Protein AF-0000000078029339 (afdb_homodimer)

Organism: NCBI:txid1051616

Sequence (724 aa):
MGSHNLTKAVRLSDPVDTTTPYDVSGLVGKTILITGAALGIGAAFARQWASNGANIAVGDINDEAGQNLVAELRRDHPKGAHHYFHCDVGNWDSQVAFFKDTAAASPHGGIDIVVANAGISRPLDNSHFENPMACADDPDAPTRPSTTTIDINITAAMHTAHLAMFWLPRNGGANKLNAARNATWQTVDKSRDRCLLLLGSVAGLVPFVEQTQYTISKHAITGLFRCLRGSAWKHGIRVNMVCPYFISGSNMFPAAVEAVLLSGGAGGAQFPDVIDAATRLVADETIVGRALVIGPSVQDGEGPAALEGKAEKKAIWECYAEDYTDADMFVWRWVNIVNAVEKARGWYGVAVDVLSILFRRKMGSHNLTKAVRLSDPVDTTTPYDVSGLVGKTILITGAALGIGAAFARQWASNGANIAVGDINDEAGQNLVAELRRDHPKGAHHYFHCDVGNWDSQVAFFKDTAAASPHGGIDIVVANAGISRPLDNSHFENPMACADDPDAPTRPSTTTIDINITAAMHTAHLAMFWLPRNGGANKLNAARNATWQTVDKSRDRCLLLLGSVAGLVPFVEQTQYTISKHAITGLFRCLRGSAWKHGIRVNMVCPYFISGSNMFPAAVEAVLLSGGAGGAQFPDVIDAATRLVADETIVGRALVIGPSVQDGEGPAALEGKAEKKAIWECYAEDYTDADMFVWRWVNIVNAVEKARGWYGVAVDVLSILFRRK

Structure (mmCIF, N/CA/C/O backbone):
data_AF-0000000078029339-model_v1
#
loop_
_entity.id
_entity.type
_entity.pdbx_description
1 polymer "5'-hydroxyaverantin dehydrogenase"
#
loop_
_atom_site.group_PDB
_atom_site.id
_atom_site.type_symbol
_atom_site.label_atom_id
_atom_site.label_alt_id
_atom_site.label_comp_id
_atom_site.label_asym_id
_atom_site.label_entity_id
_atom_site.label_seq_id
_atom_site.pdbx_PDB_ins_code
_atom_site.Cartn_x
_atom_site.Cartn_y
_atom_site.Cartn_z
_atom_site.occupancy
_atom_site.B_iso_or_equiv
_atom_site.auth_seq_id
_atom_site.auth_comp_id
_atom_site.auth_asym_id
_atom_site.auth_atom_id
_atom_site.pdbx_PDB_model_num
ATOM 1 N N . MET A 1 1 ? -19.203 8.094 -23.297 1 32.62 1 MET A N 1
ATOM 2 C CA . MET A 1 1 ? -19.375 7.461 -21.984 1 32.62 1 MET A CA 1
ATOM 3 C C . MET A 1 1 ? -19.547 8.516 -20.891 1 32.62 1 MET A C 1
ATOM 5 O O . MET A 1 1 ? -18.75 9.461 -20.812 1 32.62 1 MET A O 1
ATOM 9 N N . GLY A 1 2 ? -20.609 8.961 -20.484 1 41.25 2 GLY A N 1
ATOM 10 C CA . GLY A 1 2 ? -20.969 10.078 -19.641 1 41.25 2 GLY A CA 1
ATOM 11 C C . GLY A 1 2 ? -20.094 10.211 -18.422 1 41.25 2 GLY A C 1
ATOM 12 O O . GLY A 1 2 ? -19.625 9.219 -17.859 1 41.25 2 GLY A O 1
ATOM 13 N N . SER A 1 3 ? -19.359 11.359 -18.141 1 57.44 3 SER A N 1
ATOM 14 C CA . SER A 1 3 ? -18.422 11.805 -17.125 1 57.44 3 SER A CA 1
ATOM 15 C C . SER A 1 3 ? -18.969 11.578 -15.719 1 57.44 3 SER A C 1
ATOM 17 O O . SER A 1 3 ? -20.062 12.047 -15.398 1 57.44 3 SER A O 1
ATOM 19 N N . HIS A 1 4 ? -18.828 10.391 -14.969 1 76.69 4 HIS A N 1
ATOM 20 C CA . HIS A 1 4 ? -19.234 10.148 -13.586 1 76.69 4 HIS A CA 1
ATOM 21 C C . HIS A 1 4 ? -18.469 11.055 -12.625 1 76.69 4 HIS A C 1
ATOM 23 O O . HIS A 1 4 ? -17.469 10.633 -12.047 1 76.69 4 HIS A O 1
ATOM 29 N N . ASN A 1 5 ? -19.078 12.344 -12.57 1 80.88 5 ASN A N 1
ATOM 30 C CA . ASN A 1 5 ? -18.438 13.312 -11.695 1 80.88 5 ASN A CA 1
ATOM 31 C C . ASN A 1 5 ? -18.969 13.219 -10.266 1 80.88 5 ASN A C 1
ATOM 33 O O . ASN A 1 5 ? -20.141 13.516 -10.016 1 80.88 5 ASN A O 1
ATOM 37 N N . LEU A 1 6 ? -18.125 12.773 -9.391 1 86.5 6 LEU A N 1
ATOM 38 C CA . LEU A 1 6 ? -18.484 12.539 -7.996 1 86.5 6 LEU A CA 1
ATOM 39 C C . LEU A 1 6 ? -17.875 13.602 -7.09 1 86.5 6 LEU A C 1
ATOM 41 O O . LEU A 1 6 ? -17.953 13.5 -5.863 1 86.5 6 LEU A O 1
ATOM 45 N N . THR A 1 7 ? -17.344 14.68 -7.633 1 85.56 7 THR A N 1
ATOM 46 C CA . THR A 1 7 ? -16.609 15.672 -6.852 1 85.56 7 THR A CA 1
ATOM 47 C C . THR A 1 7 ? -17.5 16.266 -5.762 1 85.56 7 THR A C 1
ATOM 49 O O . THR A 1 7 ? -17.078 16.391 -4.609 1 85.56 7 THR A O 1
ATOM 52 N N . LYS A 1 8 ? -18.703 16.562 -6.055 1 82.25 8 LYS A N 1
ATOM 53 C CA . LYS A 1 8 ? -19.625 17.141 -5.082 1 82.25 8 LYS A CA 1
ATOM 54 C C . LYS A 1 8 ? -20.078 16.094 -4.062 1 82.25 8 LYS A C 1
ATOM 56 O O . LYS A 1 8 ? -20.203 16.391 -2.873 1 82.25 8 LYS A O 1
ATOM 61 N N . ALA A 1 9 ? -20.172 14.883 -4.598 1 82.88 9 ALA A N 1
ATOM 62 C CA . ALA A 1 9 ? -20.672 13.805 -3.74 1 82.88 9 ALA A CA 1
ATOM 63 C C . ALA A 1 9 ? -19.672 13.492 -2.629 1 82.88 9 ALA A C 1
ATOM 65 O O . ALA A 1 9 ? -20.062 13.094 -1.531 1 82.88 9 ALA A O 1
ATOM 66 N N . VAL A 1 10 ? -18.438 13.727 -2.953 1 86.69 10 VAL A N 1
ATOM 67 C CA . VAL A 1 10 ? -17.406 13.398 -1.967 1 86.69 10 VAL A CA 1
ATOM 68 C C . VAL A 1 10 ? -16.781 14.68 -1.416 1 86.69 10 VAL A C 1
ATOM 70 O O . VAL A 1 10 ? -15.773 14.633 -0.708 1 86.69 10 VAL A O 1
ATOM 73 N N . ARG A 1 11 ? -17.266 15.844 -1.789 1 87.5 11 ARG A N 1
ATOM 74 C CA . ARG A 1 11 ? -16.953 17.156 -1.229 1 87.5 11 ARG A CA 1
ATOM 75 C C . ARG A 1 11 ? -15.508 17.547 -1.536 1 87.5 11 ARG A C 1
ATOM 77 O O . ARG A 1 11 ? -14.812 18.094 -0.683 1 87.5 11 ARG A O 1
ATOM 84 N N . LEU A 1 12 ? -15.055 17.219 -2.67 1 90.25 12 LEU A N 1
ATOM 85 C CA . LEU A 1 12 ? -13.727 17.641 -3.096 1 90.25 12 LEU A CA 1
ATOM 86 C C . LEU A 1 12 ? -13.742 19.078 -3.596 1 90.25 12 LEU A C 1
ATOM 88 O O . LEU A 1 12 ? -14.75 19.531 -4.133 1 90.25 12 LEU A O 1
ATOM 92 N N . SER A 1 13 ? -12.68 19.75 -3.4 1 92.5 13 SER A N 1
ATOM 93 C CA . SER A 1 13 ? -12.523 21.062 -3.998 1 92.5 13 SER A CA 1
ATOM 94 C C . SER A 1 13 ? -12.125 20.969 -5.465 1 92.5 13 SER A C 1
ATOM 96 O O . SER A 1 13 ? -11.836 19.875 -5.961 1 92.5 13 SER A O 1
ATOM 98 N N . ASP A 1 14 ? -12.086 22.094 -6.086 1 87.56 14 ASP A N 1
ATOM 99 C CA . ASP A 1 14 ? -11.547 22.156 -7.441 1 87.56 14 ASP A CA 1
ATOM 100 C C . ASP A 1 14 ? -10.039 21.906 -7.445 1 87.56 14 ASP A C 1
ATOM 102 O O . ASP A 1 14 ? -9.391 21.969 -6.398 1 87.56 14 ASP A O 1
ATOM 106 N N . PRO A 1 15 ? -9.555 21.562 -8.617 1 86.06 15 PRO A N 1
ATOM 107 C CA . PRO A 1 15 ? -8.102 21.391 -8.703 1 86.06 15 PRO A CA 1
ATOM 108 C C . PRO A 1 15 ? -7.324 22.594 -8.172 1 86.06 15 PRO A C 1
ATOM 110 O O . PRO A 1 15 ? -7.82 23.719 -8.219 1 86.06 15 PRO A O 1
ATOM 113 N N . VAL A 1 16 ? -6.172 22.25 -7.699 1 90.31 16 VAL A N 1
ATOM 114 C CA . VAL A 1 16 ? -5.336 23.297 -7.105 1 90.31 16 VAL A CA 1
ATOM 115 C C . VAL A 1 16 ? -4.586 24.047 -8.203 1 90.31 16 VAL A C 1
ATOM 117 O O . VAL A 1 16 ? -3.889 23.438 -9.016 1 90.31 16 VAL A O 1
ATOM 120 N N . ASP A 1 17 ? -4.766 25.297 -8.273 1 85.31 17 ASP A N 1
ATOM 121 C CA . ASP A 1 17 ? -3.949 26.141 -9.141 1 85.31 17 ASP A CA 1
ATOM 122 C C . ASP A 1 17 ? -2.688 26.609 -8.422 1 85.31 17 ASP A C 1
ATOM 124 O O . ASP A 1 17 ? -2.729 27.562 -7.645 1 85.31 17 ASP A O 1
ATOM 128 N N . THR A 1 18 ? -1.6 26.016 -8.75 1 86.5 18 THR A N 1
ATOM 129 C CA . THR A 1 18 ? -0.365 26.25 -8.008 1 86.5 18 THR A CA 1
ATOM 130 C C . THR A 1 18 ? 0.296 27.547 -8.445 1 86.5 18 THR A C 1
ATOM 132 O O . THR A 1 18 ? 1.308 27.969 -7.867 1 86.5 18 THR A O 1
ATOM 135 N N . THR A 1 19 ? -0.225 28.25 -9.352 1 81.88 19 THR A N 1
ATOM 136 C CA . THR A 1 19 ? 0.348 29.5 -9.852 1 81.88 19 THR A CA 1
ATOM 137 C C . THR A 1 19 ? -0.264 30.703 -9.141 1 81.88 19 THR A C 1
ATOM 139 O O . THR A 1 19 ? 0.219 31.828 -9.281 1 81.88 19 THR A O 1
ATOM 142 N N . THR A 1 20 ? -1.3 30.438 -8.344 1 87.12 20 THR A N 1
ATOM 143 C CA . THR A 1 20 ? -1.956 31.516 -7.637 1 87.12 20 THR A CA 1
ATOM 144 C C . THR A 1 20 ? -1.405 31.656 -6.219 1 87.12 20 THR A C 1
ATOM 146 O O . THR A 1 20 ? -1.075 30.656 -5.578 1 87.12 20 THR A O 1
ATOM 149 N N . PRO A 1 21 ? -1.311 32.875 -5.855 1 90.06 21 PRO A N 1
ATOM 150 C CA . PRO A 1 21 ? -0.889 33.031 -4.461 1 90.06 21 PRO A CA 1
ATOM 151 C C . PRO A 1 21 ? -1.896 32.469 -3.469 1 90.06 21 PRO A C 1
ATOM 153 O O . PRO A 1 21 ? -3.055 32.219 -3.82 1 90.06 21 PRO A O 1
ATOM 156 N N . TYR A 1 22 ? -1.393 32.094 -2.334 1 89.88 22 TYR A N 1
ATOM 157 C CA . TYR A 1 22 ? -2.262 31.641 -1.255 1 89.88 22 TYR A CA 1
ATOM 158 C C . TYR A 1 22 ? -2.014 32.438 0.018 1 89.88 22 TYR A C 1
ATOM 160 O O . TYR A 1 22 ? -0.964 33.062 0.17 1 89.88 22 TYR A O 1
ATOM 168 N N . ASP A 1 23 ? -3.023 32.438 0.85 1 92.38 23 ASP A N 1
ATOM 169 C CA . ASP A 1 23 ? -2.992 33.219 2.082 1 92.38 23 ASP A CA 1
ATOM 170 C C . ASP A 1 23 ? -2.512 32.375 3.258 1 92.38 23 ASP A C 1
ATOM 172 O O . ASP A 1 23 ? -3.217 31.469 3.705 1 92.38 23 ASP A O 1
ATOM 176 N N . VAL A 1 24 ? -1.403 32.688 3.863 1 94.69 24 VAL A N 1
ATOM 177 C CA . VAL A 1 24 ? -0.804 31.922 4.934 1 94.69 24 VAL A CA 1
ATOM 178 C C . VAL A 1 24 ? -1.459 32.281 6.266 1 94.69 24 VAL A C 1
ATOM 180 O O . VAL A 1 24 ? -1.233 31.594 7.277 1 94.69 24 VAL A O 1
ATOM 183 N N . SER A 1 25 ? -2.287 33.344 6.273 1 93.75 25 SER A N 1
ATOM 184 C CA . SER A 1 25 ? -2.918 33.781 7.512 1 93.75 25 SER A CA 1
ATOM 185 C C . SER A 1 25 ? -3.852 32.719 8.062 1 93.75 25 SER A C 1
ATOM 187 O O . SER A 1 25 ? -4.242 32.75 9.234 1 93.75 25 SER A O 1
ATOM 189 N N . GLY A 1 26 ? -4.156 31.734 7.184 1 92.81 26 GLY A N 1
ATOM 190 C CA . GLY A 1 26 ? -4.988 30.625 7.613 1 92.81 26 GLY A CA 1
ATOM 191 C C . GLY A 1 26 ? -4.324 29.75 8.664 1 92.81 26 GLY A C 1
ATOM 192 O O . GLY A 1 26 ? -4.992 28.953 9.328 1 92.81 26 GLY A O 1
ATOM 193 N N . LEU A 1 27 ? -3.031 29.969 8.93 1 96.62 27 LEU A N 1
ATOM 194 C CA . LEU A 1 27 ? -2.289 29.141 9.867 1 96.62 27 LEU A CA 1
ATOM 195 C C . LEU A 1 27 ? -2.201 29.797 11.234 1 96.62 27 LEU A C 1
ATOM 197 O O . LEU A 1 27 ? -1.834 29.156 12.227 1 96.62 27 LEU A O 1
ATOM 201 N N . VAL A 1 28 ? -2.506 31.109 11.273 1 96.38 28 VAL A N 1
ATOM 202 C CA . VAL A 1 28 ? -2.332 31.875 12.516 1 96.38 28 VAL A CA 1
ATOM 203 C C . VAL A 1 28 ? -3.182 31.25 13.617 1 96.38 28 VAL A C 1
ATOM 205 O O . VAL A 1 28 ? -4.387 31.062 13.453 1 96.38 28 VAL A O 1
ATOM 208 N N . GLY A 1 29 ? -2.531 30.859 14.648 1 96.12 29 GLY A N 1
ATOM 209 C CA . GLY A 1 29 ? -3.221 30.375 15.836 1 96.12 29 GLY A CA 1
ATOM 210 C C . GLY A 1 29 ? -3.598 28.922 15.758 1 96.12 29 GLY A C 1
ATOM 211 O O . GLY A 1 29 ? -4.082 28.344 16.734 1 96.12 29 GLY A O 1
ATOM 212 N N . LYS A 1 30 ? -3.389 28.297 14.609 1 96.94 30 LYS A N 1
ATOM 213 C CA . LYS A 1 30 ? -3.705 26.875 14.461 1 96.94 30 LYS A CA 1
ATOM 214 C C . LYS A 1 30 ? -2.691 26.016 15.211 1 96.94 30 LYS A C 1
ATOM 216 O O . LYS A 1 30 ? -1.501 26.328 15.242 1 96.94 30 LYS A O 1
ATOM 221 N N . THR A 1 31 ? -3.174 24.953 15.812 1 98.06 31 THR A N 1
ATOM 222 C CA . THR A 1 31 ? -2.291 23.938 16.391 1 98.06 31 THR A CA 1
ATOM 223 C C . THR A 1 31 ? -2.025 22.812 15.398 1 98.06 31 THR A C 1
ATOM 225 O O . THR A 1 31 ? -2.955 22.141 14.953 1 98.06 31 THR A O 1
ATOM 228 N N . ILE A 1 32 ? -0.749 22.641 15.031 1 98.88 32 ILE A N 1
ATOM 229 C CA . ILE A 1 32 ? -0.334 21.656 14.039 1 98.88 32 ILE A CA 1
ATOM 230 C C . ILE A 1 32 ? 0.51 20.562 14.703 1 98.88 32 ILE A C 1
ATOM 232 O O . ILE A 1 32 ? 1.511 20.875 15.359 1 98.88 32 ILE A O 1
ATOM 236 N N . LEU A 1 33 ? 0.042 19.359 14.641 1 98.94 33 LEU A N 1
ATOM 237 C CA . LEU A 1 33 ? 0.774 18.188 15.109 1 98.94 33 LEU A CA 1
ATOM 238 C C . LEU A 1 33 ? 1.523 17.531 13.953 1 98.94 33 LEU A C 1
ATOM 240 O O . LEU A 1 33 ? 0.928 17.203 12.922 1 98.94 33 LEU A O 1
ATOM 244 N N . ILE A 1 34 ? 2.865 17.328 14.078 1 98.94 34 ILE A N 1
ATOM 245 C CA . ILE A 1 34 ? 3.678 16.734 13.023 1 98.94 34 ILE A CA 1
ATOM 246 C C . ILE A 1 34 ? 4.434 15.523 13.57 1 98.94 34 ILE A C 1
ATOM 248 O O . ILE A 1 34 ? 5.246 15.656 14.492 1 98.94 34 ILE A O 1
ATOM 252 N N . THR A 1 35 ? 4.184 14.344 13.023 1 98.88 35 THR A N 1
ATOM 253 C CA . THR A 1 35 ? 4.957 13.164 13.414 1 98.88 35 THR A CA 1
ATOM 254 C C . THR A 1 35 ? 6.297 13.141 12.688 1 98.88 35 THR A C 1
ATOM 256 O O . THR A 1 35 ? 6.387 13.531 11.523 1 98.88 35 THR A O 1
ATOM 259 N N . GLY A 1 36 ? 7.312 12.617 13.383 1 97.69 36 GLY A N 1
ATOM 260 C CA . GLY A 1 36 ? 8.633 12.547 12.781 1 97.69 36 GLY A CA 1
ATOM 261 C C . GLY A 1 36 ? 9.172 13.898 12.359 1 97.69 36 GLY A C 1
ATOM 262 O O . GLY A 1 36 ? 9.672 14.055 11.242 1 97.69 36 GLY A O 1
ATOM 263 N N . ALA A 1 37 ? 9.117 14.867 13.25 1 97.31 37 ALA A N 1
ATOM 264 C CA . ALA A 1 37 ? 9.289 16.25 12.812 1 97.31 37 ALA A CA 1
ATOM 265 C C . ALA A 1 37 ? 10.641 16.797 13.258 1 97.31 37 ALA A C 1
ATOM 267 O O . ALA A 1 37 ? 10.953 17.969 13.023 1 97.31 37 ALA A O 1
ATOM 268 N N . ALA A 1 38 ? 11.469 15.984 13.883 1 95.62 38 ALA A N 1
ATOM 269 C CA . ALA A 1 38 ? 12.703 16.516 14.461 1 95.62 38 ALA A CA 1
ATOM 270 C C . ALA A 1 38 ? 13.695 16.906 13.383 1 95.62 38 ALA A C 1
ATOM 272 O O . ALA A 1 38 ? 14.492 17.828 13.57 1 95.62 38 ALA A O 1
ATOM 273 N N . LEU A 1 39 ? 13.656 16.172 12.258 1 88.81 39 LEU A N 1
ATOM 274 C CA . LEU A 1 39 ? 14.602 16.438 11.18 1 88.81 39 LEU A CA 1
ATOM 275 C C . LEU A 1 39 ? 13.883 16.453 9.828 1 88.81 39 LEU A C 1
ATOM 277 O O . LEU A 1 39 ? 12.672 16.266 9.766 1 88.81 39 LEU A O 1
ATOM 281 N N . GLY A 1 40 ? 14.578 16.844 8.852 1 88.25 40 GLY A N 1
ATOM 282 C CA . GLY A 1 40 ? 14.125 16.703 7.48 1 88.25 40 GLY A CA 1
ATOM 283 C C . GLY A 1 40 ? 12.922 17.578 7.152 1 88.25 40 GLY A C 1
ATOM 284 O O . GLY A 1 40 ? 12.883 18.75 7.539 1 88.25 40 GLY A O 1
ATOM 285 N N . ILE A 1 41 ? 12.039 17.016 6.402 1 90.38 41 ILE A N 1
ATOM 286 C CA . ILE A 1 41 ? 10.875 17.719 5.887 1 90.38 41 ILE A CA 1
ATOM 287 C C . ILE A 1 41 ? 9.984 18.172 7.043 1 90.38 41 ILE A C 1
ATOM 289 O O . ILE A 1 41 ? 9.445 19.281 7.031 1 90.38 41 ILE A O 1
ATOM 293 N N . GLY A 1 42 ? 9.875 17.344 8.078 1 95.06 42 GLY A N 1
ATOM 294 C CA . GLY A 1 42 ? 9.07 17.688 9.234 1 95.06 42 GLY A CA 1
ATOM 295 C C . GLY A 1 42 ? 9.57 18.922 9.961 1 95.06 42 GLY A C 1
ATOM 296 O O . GLY A 1 42 ? 8.773 19.797 10.32 1 95.06 42 GLY A O 1
ATOM 297 N N . ALA A 1 43 ? 10.836 18.969 10.109 1 96.31 43 ALA A N 1
ATOM 298 C CA . ALA A 1 43 ? 11.43 20.141 10.758 1 96.31 43 ALA A CA 1
ATOM 299 C C . ALA A 1 43 ? 11.242 21.391 9.914 1 96.31 43 ALA A C 1
ATOM 301 O O . ALA A 1 43 ? 10.992 22.469 10.453 1 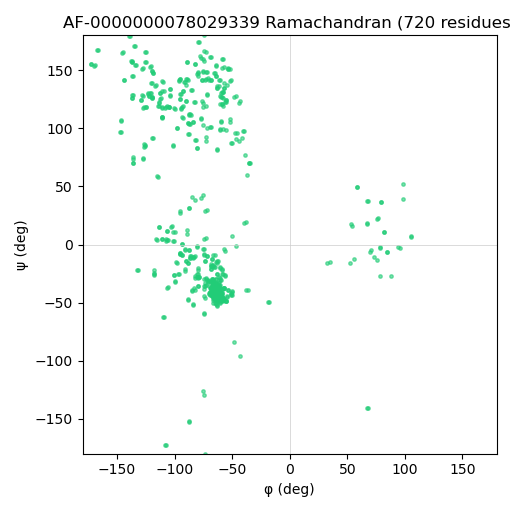96.31 43 ALA A O 1
ATOM 302 N N . ALA A 1 44 ? 11.328 21.219 8.648 1 94.56 44 ALA A N 1
ATOM 303 C CA . ALA A 1 44 ? 11.141 22.344 7.742 1 94.56 44 ALA A CA 1
ATOM 304 C C . ALA A 1 44 ? 9.703 22.859 7.801 1 94.56 44 ALA A C 1
ATOM 306 O O . ALA A 1 44 ? 9.477 24.062 7.805 1 94.56 44 ALA A O 1
ATOM 307 N N . PHE A 1 45 ? 8.758 21.938 7.848 1 97.38 45 PHE A N 1
ATOM 308 C CA . PHE A 1 45 ? 7.359 22.328 8.023 1 97.38 45 PHE A CA 1
ATOM 309 C C . PHE A 1 45 ? 7.176 23.094 9.328 1 97.38 45 PHE A C 1
ATOM 311 O O . PHE A 1 45 ? 6.547 24.156 9.344 1 97.38 45 PHE A O 1
ATOM 318 N N . ALA A 1 46 ? 7.77 22.547 10.375 1 98.56 46 ALA A N 1
ATOM 319 C CA . ALA A 1 46 ? 7.637 23.156 11.695 1 98.56 46 ALA A CA 1
ATOM 320 C C . ALA A 1 46 ? 8.148 24.594 11.672 1 98.56 46 ALA A C 1
ATOM 322 O O . ALA A 1 46 ? 7.465 25.516 12.148 1 98.56 46 ALA A O 1
ATOM 323 N N . ARG A 1 47 ? 9.305 24.844 11.102 1 98.31 47 ARG A N 1
ATOM 324 C CA . ARG A 1 47 ? 9.891 26.172 11.039 1 98.31 47 ARG A CA 1
ATOM 325 C C . ARG A 1 47 ? 9.016 27.125 10.219 1 98.31 47 ARG A C 1
ATOM 327 O O . ARG A 1 47 ? 8.719 28.234 10.648 1 98.31 47 ARG A O 1
ATOM 334 N N . GLN A 1 48 ? 8.617 26.625 9.078 1 98.19 48 GLN A N 1
ATOM 335 C CA . GLN A 1 48 ? 7.828 27.453 8.172 1 98.19 48 GLN A CA 1
ATOM 336 C C . GLN A 1 48 ? 6.492 27.844 8.805 1 98.19 48 GLN A C 1
ATOM 338 O O . GLN A 1 48 ? 6.105 29 8.797 1 98.19 48 GLN A O 1
ATOM 343 N N . TRP A 1 49 ? 5.789 26.938 9.391 1 98.69 49 TRP A N 1
ATOM 344 C CA . TRP A 1 49 ? 4.426 27.172 9.859 1 98.69 49 TRP A CA 1
ATOM 345 C C . TRP A 1 49 ? 4.43 27.922 11.188 1 98.69 49 TRP A C 1
ATOM 347 O O . TRP A 1 49 ? 3.527 28.719 11.461 1 98.69 49 TRP A O 1
ATOM 357 N N . ALA A 1 50 ? 5.5 27.734 12.008 1 98.75 50 ALA A N 1
ATOM 358 C CA . ALA A 1 50 ? 5.691 28.594 13.164 1 98.75 50 ALA A CA 1
ATOM 359 C C . ALA A 1 50 ? 5.867 30.047 12.734 1 98.75 50 ALA A C 1
ATOM 361 O O . ALA A 1 50 ? 5.293 30.953 13.344 1 98.75 50 ALA A O 1
ATOM 362 N N . SER A 1 51 ? 6.652 30.203 11.672 1 98.44 51 SER A N 1
ATOM 363 C CA . SER A 1 51 ? 6.891 31.562 11.172 1 98.44 51 SER A CA 1
ATOM 364 C C . SER A 1 51 ? 5.605 32.188 10.633 1 98.44 51 SER A C 1
ATOM 366 O O . SER A 1 51 ? 5.5 33.406 10.523 1 98.44 51 SER A O 1
ATOM 368 N N . ASN A 1 52 ? 4.629 31.359 10.32 1 98.12 52 ASN A N 1
ATOM 369 C CA . ASN A 1 52 ? 3.342 31.828 9.82 1 98.12 52 ASN A CA 1
ATOM 370 C C . ASN A 1 52 ? 2.336 32 10.953 1 98.12 52 ASN A C 1
ATOM 372 O O . ASN A 1 52 ? 1.167 32.312 10.703 1 98.12 52 ASN A O 1
ATOM 376 N N . GLY A 1 53 ? 2.742 31.719 12.18 1 98 53 GLY A N 1
ATOM 377 C CA . GLY A 1 53 ? 1.912 32.031 13.328 1 98 53 GLY A CA 1
ATOM 378 C C . GLY A 1 53 ? 1.247 30.812 13.945 1 98 53 GLY A C 1
ATOM 379 O O . GLY A 1 53 ? 0.436 30.953 14.859 1 98 53 GLY A O 1
ATOM 380 N N . ALA A 1 54 ? 1.582 29.656 13.508 1 98.38 54 ALA A N 1
ATOM 381 C CA . ALA A 1 54 ? 0.966 28.438 14.023 1 98.38 54 ALA A CA 1
ATOM 382 C C . ALA A 1 54 ? 1.632 28 15.328 1 98.38 54 ALA A C 1
ATOM 384 O O . ALA A 1 54 ? 2.77 28.375 15.609 1 98.38 54 ALA A O 1
ATOM 385 N N . ASN A 1 55 ? 0.882 27.266 16.125 1 98.69 55 ASN A N 1
ATOM 386 C CA . ASN A 1 55 ? 1.412 26.469 17.234 1 98.69 55 ASN A CA 1
ATOM 387 C C 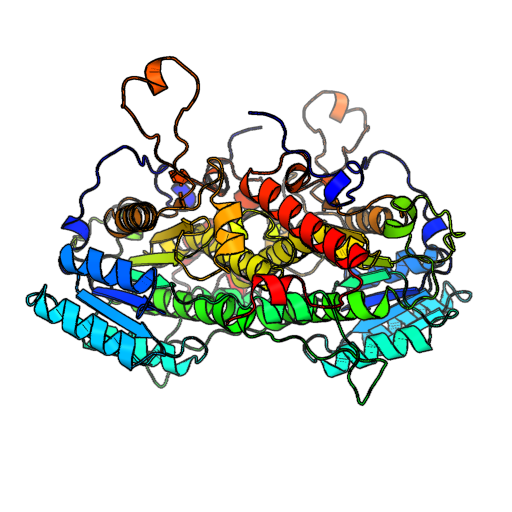. ASN A 1 55 ? 1.863 25.094 16.781 1 98.69 55 ASN A C 1
ATOM 389 O O . ASN A 1 55 ? 1.132 24.391 16.062 1 98.69 55 ASN A O 1
ATOM 393 N N . ILE A 1 56 ? 3.07 24.688 17.203 1 98.94 56 ILE A N 1
ATOM 394 C CA . ILE A 1 56 ? 3.645 23.484 16.609 1 98.94 56 ILE A CA 1
ATOM 395 C C . ILE A 1 56 ? 3.883 22.438 17.703 1 98.94 56 ILE A C 1
ATOM 397 O O . ILE A 1 56 ? 4.48 22.734 18.734 1 98.94 56 ILE A O 1
ATOM 401 N N . ALA A 1 57 ? 3.369 21.281 17.5 1 98.94 57 ALA A N 1
ATOM 402 C CA . ALA A 1 57 ? 3.736 20.109 18.297 1 98.94 57 ALA A CA 1
ATOM 403 C C . ALA A 1 57 ? 4.617 19.156 17.484 1 98.94 57 ALA A C 1
ATOM 405 O O . ALA A 1 57 ? 4.172 18.594 16.484 1 98.94 57 ALA A O 1
ATOM 406 N N . VAL A 1 58 ? 5.848 18.938 18 1 98.81 58 VAL A N 1
ATOM 407 C CA . VAL A 1 58 ? 6.84 18.094 17.344 1 98.81 58 VAL A CA 1
ATOM 408 C C . VAL A 1 58 ? 6.871 16.719 18.016 1 98.81 58 VAL A C 1
ATOM 410 O O . VAL A 1 58 ? 7.16 16.609 19.203 1 98.81 58 VAL A O 1
ATOM 413 N N . GLY A 1 59 ? 6.531 15.711 17.25 1 98.88 59 GLY A N 1
ATOM 414 C CA . GLY A 1 59 ? 6.676 14.344 17.734 1 98.88 59 GLY A CA 1
ATOM 415 C C . GLY A 1 59 ? 7.777 13.578 17.016 1 98.88 59 GLY A C 1
ATOM 416 O O . GLY A 1 59 ? 7.855 13.594 15.789 1 98.88 59 GLY A O 1
ATOM 417 N N . ASP A 1 60 ? 8.617 12.922 17.781 1 98.56 60 ASP A N 1
ATOM 418 C CA . ASP A 1 60 ? 9.727 12.156 17.203 1 98.56 60 ASP A CA 1
ATOM 419 C C . ASP A 1 60 ? 10.359 11.234 18.25 1 98.56 60 ASP A C 1
ATOM 421 O O . ASP A 1 60 ? 10.039 11.32 19.438 1 98.56 60 ASP A O 1
ATOM 425 N N . ILE A 1 61 ? 11.18 10.336 17.766 1 98.19 61 ILE A N 1
ATOM 426 C CA . ILE A 1 61 ? 11.922 9.477 18.688 1 98.19 61 ILE A CA 1
ATOM 427 C C . ILE A 1 61 ? 13.266 10.117 19.031 1 98.19 61 ILE A C 1
ATOM 429 O O . ILE A 1 61 ? 13.883 9.773 20.031 1 98.19 61 ILE A O 1
ATOM 433 N N . ASN A 1 62 ? 13.734 11.023 18.188 1 97.81 62 ASN A N 1
ATOM 434 C CA . ASN A 1 62 ? 14.992 11.727 18.422 1 97.81 62 ASN A CA 1
ATOM 435 C C . ASN A 1 62 ? 14.812 12.906 19.375 1 97.81 62 ASN A C 1
ATOM 437 O O . ASN A 1 62 ? 14.68 14.047 18.938 1 97.81 62 ASN A O 1
ATOM 441 N N . ASP A 1 63 ? 14.977 12.625 20.641 1 98.56 63 ASP A N 1
ATOM 442 C CA . ASP A 1 63 ? 14.688 13.617 21.688 1 98.56 63 ASP A CA 1
ATOM 443 C C . ASP A 1 63 ? 15.602 14.828 21.547 1 98.56 63 ASP A C 1
ATOM 445 O O . ASP A 1 63 ? 15.148 15.969 21.641 1 98.56 63 ASP A O 1
ATOM 449 N N . GLU A 1 64 ? 16.812 14.602 21.281 1 98.56 64 GLU A N 1
ATOM 450 C CA . GLU A 1 64 ? 17.766 15.695 21.219 1 98.56 64 GLU A CA 1
ATOM 451 C C . GLU A 1 64 ? 17.453 16.641 20.078 1 98.56 64 GLU A C 1
ATOM 453 O O . GLU A 1 64 ? 17.328 17.859 20.266 1 98.56 64 GLU A O 1
ATOM 458 N N . ALA A 1 65 ? 17.266 16.125 18.891 1 98 65 ALA A N 1
ATOM 459 C CA . ALA A 1 65 ? 16.953 16.953 17.719 1 98 65 ALA A CA 1
ATOM 460 C C . ALA A 1 65 ? 15.617 17.656 17.875 1 98 65 ALA A C 1
ATOM 462 O O . ALA A 1 65 ? 15.469 18.812 17.484 1 98 65 ALA A O 1
ATOM 463 N N . GLY A 1 66 ? 14.633 16.969 18.469 1 98.62 66 GLY A N 1
ATOM 464 C CA . GLY A 1 66 ? 13.32 17.547 18.688 1 98.62 66 GLY A CA 1
ATOM 465 C C . GLY A 1 66 ? 13.32 18.688 19.672 1 98.62 66 GLY A C 1
ATOM 466 O O . GLY A 1 66 ? 12.719 19.734 19.422 1 98.62 66 GLY A O 1
ATOM 467 N N . GLN A 1 67 ? 14.031 18.516 20.766 1 98.69 67 GLN A N 1
ATOM 468 C CA . GLN A 1 67 ? 14.125 19.562 21.781 1 98.69 67 GLN A CA 1
ATOM 469 C C . GLN A 1 67 ? 14.867 20.781 21.234 1 98.69 67 GLN A C 1
ATOM 471 O O . GLN A 1 67 ? 14.492 21.922 21.5 1 98.69 67 GLN A O 1
ATOM 476 N N . ASN A 1 68 ? 15.898 20.5 20.469 1 98.75 68 ASN A N 1
ATOM 477 C CA . ASN A 1 68 ? 16.641 21.594 19.844 1 98.75 68 ASN A CA 1
ATOM 478 C C . ASN A 1 68 ? 15.758 22.391 18.891 1 98.75 68 ASN A C 1
ATOM 480 O O . ASN A 1 68 ? 15.82 23.625 18.859 1 98.75 68 ASN A O 1
ATOM 484 N N . LEU A 1 69 ? 14.977 21.719 18.094 1 98.62 69 LEU A N 1
ATOM 485 C CA . LEU A 1 69 ? 14.086 22.375 17.141 1 98.62 69 LEU A CA 1
ATOM 486 C C . LEU A 1 69 ? 13.07 23.25 17.875 1 98.62 69 LEU A C 1
ATOM 488 O O . LEU A 1 69 ? 12.859 24.406 17.516 1 98.62 69 LEU A O 1
ATOM 492 N N . VAL A 1 70 ? 12.492 22.734 18.938 1 98.81 70 VAL A N 1
ATOM 493 C CA . VAL A 1 70 ? 11.453 23.469 19.656 1 98.81 70 VAL A CA 1
ATOM 494 C C . VAL A 1 70 ? 12.07 24.688 20.359 1 98.81 70 VAL A C 1
ATOM 496 O O . VAL A 1 70 ? 11.453 25.75 20.406 1 98.81 70 VAL A O 1
ATOM 499 N N . ALA A 1 71 ? 13.25 24.531 20.875 1 98.75 71 ALA A N 1
ATOM 500 C CA . ALA A 1 71 ? 13.953 25.672 21.469 1 98.75 71 ALA A CA 1
ATOM 501 C C . ALA A 1 71 ? 14.172 26.766 20.438 1 98.75 71 ALA A C 1
ATOM 503 O O . ALA A 1 71 ? 13.969 27.953 20.734 1 98.75 71 ALA A O 1
ATOM 504 N N . GLU A 1 72 ? 14.562 26.344 19.281 1 98.75 72 GLU A N 1
ATOM 505 C CA . GLU A 1 72 ? 14.727 27.281 18.172 1 98.75 72 GLU A CA 1
ATOM 506 C C . GLU A 1 72 ? 13.414 27.984 17.844 1 98.75 72 GLU A C 1
ATOM 508 O O . GLU A 1 72 ? 13.383 29.203 17.688 1 98.75 72 GLU A O 1
ATOM 513 N N . LEU A 1 73 ? 12.336 27.266 17.75 1 98.81 73 LEU A N 1
ATOM 514 C CA . LEU A 1 73 ? 11.031 27.812 17.422 1 98.81 73 LEU A CA 1
ATOM 515 C C . LEU A 1 73 ? 10.578 28.812 18.484 1 98.81 73 LEU A C 1
ATOM 517 O O . LEU A 1 73 ? 10.047 29.875 18.156 1 98.81 73 LEU A O 1
ATOM 521 N N . ARG A 1 74 ? 10.82 28.516 19.734 1 98.62 74 ARG A N 1
ATOM 522 C CA . ARG A 1 74 ? 10.406 29.375 20.828 1 98.62 74 ARG A CA 1
ATOM 523 C C . ARG A 1 74 ? 11.203 30.688 20.812 1 98.62 74 ARG A C 1
ATOM 525 O O . ARG A 1 74 ? 10.664 31.75 21.125 1 98.62 74 ARG A O 1
ATOM 532 N N . ARG A 1 75 ? 12.422 30.531 20.5 1 98.56 75 ARG A N 1
ATOM 533 C CA . ARG A 1 75 ? 13.266 31.719 20.406 1 98.56 75 ARG A CA 1
ATOM 534 C C . ARG A 1 75 ? 12.82 32.625 19.266 1 98.56 75 ARG A C 1
ATOM 536 O O . ARG A 1 75 ? 12.672 33.844 19.453 1 98.56 75 ARG A O 1
ATOM 543 N N . ASP A 1 76 ? 12.562 32.031 18.156 1 98.44 76 ASP A N 1
ATOM 544 C CA . ASP A 1 76 ? 12.297 32.812 16.953 1 98.44 76 ASP A CA 1
ATOM 545 C C . ASP A 1 76 ? 10.852 33.281 16.906 1 98.44 76 ASP A C 1
ATOM 547 O O . ASP A 1 76 ? 10.539 34.281 16.266 1 98.44 76 ASP A O 1
ATOM 551 N N . HIS A 1 77 ? 9.969 32.562 17.531 1 98.31 77 HIS A N 1
ATOM 552 C CA . HIS A 1 77 ? 8.539 32.844 17.5 1 98.31 77 HIS A CA 1
ATOM 553 C C . HIS A 1 77 ? 7.922 32.719 18.891 1 98.31 77 HIS A C 1
ATOM 555 O O . HIS A 1 77 ? 7.07 31.844 19.125 1 98.31 77 HIS A O 1
ATOM 561 N N . PRO A 1 78 ? 8.133 33.625 19.781 1 97.25 78 PRO A N 1
ATOM 562 C CA . PRO A 1 78 ? 7.766 33.5 21.188 1 97.25 78 PRO A CA 1
ATOM 563 C C . PRO A 1 78 ? 6.258 33.625 21.422 1 97.25 78 PRO A C 1
ATOM 565 O O . PRO A 1 78 ? 5.762 33.25 22.484 1 97.25 78 PRO A O 1
ATOM 568 N N . LYS A 1 79 ? 5.539 34.094 20.469 1 97.31 79 LYS A N 1
ATOM 569 C CA . LYS A 1 79 ? 4.098 34.25 20.641 1 97.31 79 LYS A CA 1
ATOM 570 C C . LYS A 1 79 ? 3.373 32.906 20.453 1 97.31 79 LYS A C 1
ATOM 572 O O . LYS A 1 79 ? 2.229 32.75 20.875 1 97.31 79 LYS A O 1
ATOM 577 N N . GLY A 1 80 ? 3.98 32.031 19.797 1 97.81 80 GLY A N 1
ATOM 578 C CA . GLY A 1 80 ? 3.379 30.719 19.531 1 97.81 80 GLY A CA 1
ATOM 579 C C . GLY A 1 80 ? 3.672 29.703 20.609 1 97.81 80 GLY A C 1
ATOM 580 O O . GLY A 1 80 ? 4.613 29.859 21.391 1 97.81 80 GLY A O 1
ATOM 581 N N . ALA A 1 81 ? 2.824 28.688 20.703 1 98.56 81 ALA A N 1
ATOM 582 C CA . ALA A 1 81 ? 3.051 27.547 21.578 1 98.56 81 ALA A CA 1
ATOM 583 C C . ALA A 1 81 ? 3.744 26.406 20.828 1 98.56 81 ALA A C 1
ATOM 585 O O . ALA A 1 81 ? 3.152 25.797 19.938 1 98.56 81 ALA A O 1
ATOM 586 N N . HIS A 1 82 ? 5 26.172 21.156 1 98.88 82 HIS A N 1
ATOM 587 C CA . HIS A 1 82 ? 5.789 25.125 20.5 1 98.88 82 HIS A CA 1
ATOM 588 C C . HIS A 1 82 ? 6.266 24.094 21.516 1 98.88 82 HIS A C 1
ATOM 590 O O . HIS A 1 82 ? 6.828 24.453 22.547 1 98.88 82 HIS A O 1
ATOM 596 N N . HIS A 1 83 ? 5.977 22.828 21.234 1 98.88 83 HIS A N 1
ATOM 597 C CA . HIS A 1 83 ? 6.297 21.766 22.188 1 98.88 83 HIS A CA 1
ATOM 598 C C . HIS A 1 83 ? 6.895 20.547 21.469 1 98.88 83 HIS A C 1
ATOM 600 O O . HIS A 1 83 ? 6.551 20.266 20.328 1 98.88 83 HIS A O 1
ATOM 606 N N . TYR A 1 84 ? 7.809 19.906 22.125 1 98.88 84 TYR A N 1
ATOM 607 C CA . TYR A 1 84 ? 8.297 18.594 21.734 1 98.88 84 TYR A CA 1
ATOM 608 C C . TYR A 1 84 ? 7.723 17.5 22.625 1 98.88 84 TYR A C 1
ATOM 610 O O . TYR A 1 84 ? 7.645 17.656 23.844 1 98.88 84 TYR A O 1
ATOM 618 N N . PHE A 1 85 ? 7.258 16.453 22.047 1 98.88 85 PHE A N 1
ATOM 619 C CA . PHE A 1 85 ? 6.828 15.25 22.75 1 98.88 85 PHE A CA 1
ATOM 620 C C . PHE A 1 85 ? 7.5 14.008 22.172 1 98.88 85 PHE A C 1
ATOM 622 O O . PHE A 1 85 ? 7.496 13.812 20.953 1 98.88 85 PHE A O 1
ATOM 629 N N . HIS A 1 86 ? 8.109 13.211 23 1 98.81 86 HIS A N 1
ATOM 630 C CA . HIS A 1 86 ? 8.617 11.93 22.531 1 98.81 86 HIS A CA 1
ATOM 631 C C . HIS A 1 86 ? 7.496 11.078 21.938 1 98.81 86 HIS A C 1
ATOM 633 O O . HIS A 1 86 ? 6.465 10.867 22.578 1 98.81 86 HIS A O 1
ATOM 639 N N . CYS A 1 87 ? 7.715 10.625 20.703 1 98.81 87 CYS A N 1
ATOM 640 C CA . CYS A 1 87 ? 6.703 9.805 20.047 1 98.81 87 CYS A CA 1
ATOM 641 C C . CYS A 1 87 ? 7.348 8.758 19.141 1 98.81 87 CYS A C 1
ATOM 643 O O . CYS A 1 87 ? 7.922 9.094 18.109 1 98.81 87 CYS A O 1
ATOM 645 N N . ASP A 1 88 ? 7.293 7.566 19.594 1 98.69 88 ASP A N 1
ATOM 646 C CA . ASP A 1 88 ? 7.551 6.426 18.719 1 98.69 88 ASP A CA 1
ATOM 647 C C . ASP A 1 88 ? 6.297 6.031 17.953 1 98.69 88 ASP A C 1
ATOM 649 O O . ASP A 1 88 ? 5.395 5.391 18.5 1 98.69 88 ASP A O 1
ATOM 653 N N . VAL A 1 89 ? 6.262 6.363 16.656 1 98.5 89 VAL A N 1
ATOM 654 C CA . VAL A 1 89 ? 5.027 6.172 15.906 1 98.5 89 VAL A CA 1
ATOM 655 C C . VAL A 1 89 ? 4.746 4.68 15.75 1 98.5 89 VAL A C 1
ATOM 657 O O . VAL A 1 89 ? 3.619 4.285 15.438 1 98.5 89 VAL A O 1
ATOM 660 N N . GLY A 1 90 ? 5.762 3.848 15.938 1 97.69 90 GLY A N 1
ATOM 661 C CA . GLY A 1 90 ? 5.551 2.41 15.867 1 97.69 90 GLY A CA 1
ATOM 662 C C . GLY A 1 90 ? 4.836 1.855 17.094 1 97.69 90 GLY A C 1
ATOM 663 O O . GLY A 1 90 ? 4.453 0.683 17.109 1 97.69 90 GLY A O 1
ATOM 664 N N . ASN A 1 91 ? 4.695 2.672 18.062 1 98.44 91 ASN A N 1
ATOM 665 C CA . ASN A 1 91 ? 4.012 2.311 19.297 1 98.44 91 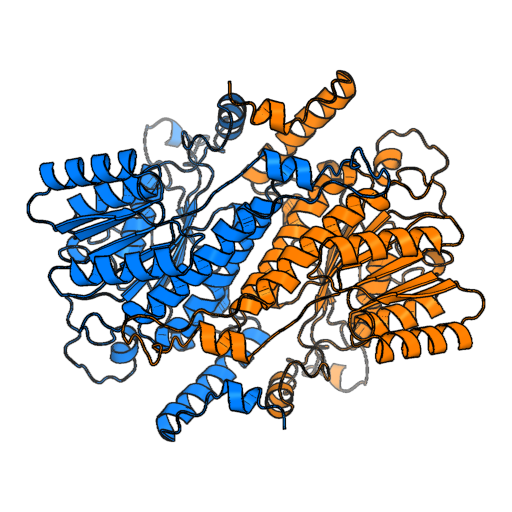ASN A CA 1
ATOM 666 C C . ASN A 1 91 ? 2.678 3.043 19.438 1 98.44 91 ASN A C 1
ATOM 668 O O . ASN A 1 91 ? 2.648 4.273 19.531 1 98.44 91 ASN A O 1
ATOM 672 N N . TRP A 1 92 ? 1.561 2.271 19.5 1 98.25 92 TRP A N 1
ATOM 673 C CA . TRP A 1 92 ? 0.214 2.83 19.547 1 98.25 92 TRP A CA 1
ATOM 674 C C . TRP A 1 92 ? 0.06 3.775 20.734 1 98.25 92 TRP A C 1
ATOM 676 O O . TRP A 1 92 ? -0.39 4.91 20.578 1 98.25 92 TRP A O 1
ATOM 686 N N . ASP A 1 93 ? 0.472 3.369 21.859 1 98.44 93 ASP A N 1
ATOM 687 C CA . ASP A 1 93 ? 0.294 4.168 23.062 1 98.44 93 ASP A CA 1
ATOM 688 C C . ASP A 1 93 ? 1.114 5.453 23 1 98.44 93 ASP A C 1
ATOM 690 O O . ASP A 1 93 ? 0.702 6.488 23.531 1 98.44 93 ASP A O 1
ATOM 694 N N . SER A 1 94 ? 2.25 5.324 22.391 1 98.88 94 SER A N 1
ATOM 695 C CA . SER A 1 94 ? 3.082 6.508 22.219 1 98.88 94 SER A CA 1
ATOM 696 C C . SER A 1 94 ? 2.383 7.555 21.359 1 98.88 94 SER A C 1
ATOM 698 O O . SER A 1 94 ? 2.428 8.75 21.656 1 98.88 94 SER A O 1
ATOM 700 N N . GLN A 1 95 ? 1.698 7.199 20.312 1 98.81 95 GLN A N 1
ATOM 701 C CA . GLN A 1 95 ? 0.966 8.141 19.469 1 98.81 95 GLN A CA 1
ATOM 702 C C . GLN A 1 95 ? -0.237 8.719 20.203 1 98.81 95 GLN A C 1
ATOM 704 O O . GLN A 1 95 ? -0.52 9.914 20.109 1 98.81 95 GLN A O 1
ATOM 709 N N . VAL A 1 96 ? -0.896 7.824 20.938 1 98.75 96 VAL A N 1
ATOM 710 C CA . VAL A 1 96 ? -2.039 8.297 21.703 1 98.75 96 VAL A CA 1
ATOM 711 C C . VAL A 1 96 ? -1.598 9.406 22.656 1 98.75 96 VAL A C 1
ATOM 713 O O . VAL A 1 96 ? -2.229 10.461 22.734 1 98.75 96 VAL A O 1
ATOM 716 N N . ALA A 1 97 ? -0.546 9.141 23.344 1 98.81 97 ALA A N 1
ATOM 717 C CA . ALA A 1 97 ? -0.019 10.125 24.297 1 98.81 97 ALA A CA 1
ATOM 718 C C . ALA A 1 97 ? 0.364 11.422 23.578 1 98.81 97 ALA A C 1
ATOM 720 O O . ALA A 1 97 ? 0.096 12.516 24.078 1 98.81 97 ALA A O 1
ATOM 721 N N . PHE A 1 98 ? 0.962 11.328 22.438 1 98.94 98 PHE A N 1
ATOM 722 C CA . PHE A 1 98 ? 1.377 12.492 21.656 1 98.94 98 PHE A CA 1
ATOM 723 C C . PHE A 1 98 ? 0.18 13.375 21.312 1 98.94 98 PHE A C 1
ATOM 725 O O . PHE A 1 98 ? 0.238 14.594 21.469 1 98.94 98 PHE A O 1
ATOM 732 N N . PHE A 1 99 ? -0.912 12.773 20.875 1 98.88 99 PHE A N 1
ATOM 733 C CA . PHE A 1 99 ? -2.109 13.523 20.516 1 98.88 99 PHE A CA 1
ATOM 734 C C . PHE A 1 99 ? -2.732 14.172 21.75 1 98.88 99 PHE A C 1
ATOM 736 O O . PHE A 1 99 ? -3.109 15.344 21.719 1 98.88 99 PHE A O 1
ATOM 743 N N . LYS A 1 100 ? -2.791 13.43 22.859 1 98.56 100 LYS A N 1
ATOM 744 C CA . LYS A 1 100 ? -3.33 13.961 24.109 1 98.56 100 LYS A CA 1
ATOM 745 C C . LYS A 1 100 ? -2.514 15.164 24.578 1 98.56 100 LYS A C 1
ATOM 747 O O . LYS A 1 100 ? -3.076 16.203 24.938 1 98.56 100 LYS A O 1
ATOM 752 N N . ASP A 1 101 ? -1.262 14.945 24.594 1 98.81 101 ASP A N 1
ATOM 753 C CA . ASP A 1 101 ? -0.364 15.984 25.078 1 98.81 101 ASP A CA 1
ATOM 754 C C . ASP A 1 101 ? -0.436 17.234 24.188 1 98.81 101 ASP A C 1
ATOM 756 O O . ASP A 1 101 ? -0.384 18.359 24.688 1 98.81 101 ASP A O 1
ATOM 760 N N . THR A 1 102 ? -0.541 17.031 22.875 1 98.88 102 THR A N 1
ATOM 761 C CA . THR A 1 102 ? -0.665 18.141 21.953 1 98.88 102 THR A CA 1
ATOM 762 C C . THR A 1 102 ? -1.936 18.938 22.234 1 98.88 102 THR A C 1
ATOM 764 O O . THR A 1 102 ? -1.896 20.172 22.328 1 98.88 102 THR A O 1
ATOM 767 N N . ALA A 1 103 ? -3.039 18.234 22.406 1 97.88 103 ALA A N 1
ATOM 768 C CA . ALA A 1 103 ? -4.297 18.922 22.703 1 97.88 103 ALA A CA 1
ATOM 769 C C . ALA A 1 103 ? -4.219 19.688 24.016 1 97.88 103 ALA A C 1
ATOM 771 O O . ALA A 1 103 ? -4.664 20.828 24.109 1 97.88 103 ALA A O 1
ATOM 772 N N . ALA A 1 104 ? -3.594 19.062 24.984 1 97.94 104 ALA A N 1
ATOM 773 C CA . ALA A 1 104 ? -3.479 19.688 26.297 1 97.94 104 ALA A CA 1
ATOM 774 C C . ALA A 1 104 ? -2.592 20.922 26.25 1 97.94 104 ALA A C 1
ATOM 776 O O . ALA A 1 104 ? -2.824 21.891 26.984 1 97.94 104 ALA A O 1
ATOM 777 N N . ALA A 1 105 ? -1.638 20.906 25.391 1 98.38 105 ALA A N 1
ATOM 778 C CA . ALA A 1 105 ? -0.668 22 25.312 1 98.38 105 ALA A CA 1
ATOM 779 C C . ALA A 1 105 ? -1.155 23.109 24.375 1 98.38 105 ALA A C 1
ATOM 781 O O . ALA A 1 105 ? -0.607 24.203 24.375 1 98.38 105 ALA A O 1
ATOM 782 N N . SER A 1 106 ? -2.148 22.781 23.578 1 97.06 106 SER A N 1
ATOM 783 C CA . SER A 1 106 ? -2.695 23.75 22.625 1 97.06 106 SER A CA 1
ATOM 784 C C . SER A 1 106 ? -3.42 24.875 23.344 1 97.06 106 SER A C 1
ATOM 786 O O . SER A 1 106 ? -4.141 24.656 24.312 1 97.06 106 SER A O 1
ATOM 788 N N . PRO A 1 107 ? -3.299 26.125 22.875 1 96.06 107 PRO A N 1
ATOM 789 C CA . PRO A 1 107 ? -3.988 27.25 23.5 1 96.06 107 PRO A CA 1
ATOM 790 C C . PRO A 1 107 ? -5.508 27.094 23.516 1 96.06 107 PRO A C 1
ATOM 792 O O . PRO A 1 107 ? -6.184 27.609 24.406 1 96.06 107 PRO A O 1
ATOM 795 N N . HIS A 1 108 ? -6.055 26.422 22.531 1 92.88 108 HIS A N 1
ATOM 796 C CA . HIS A 1 108 ? -7.504 26.266 22.453 1 92.88 108 HIS A CA 1
ATOM 797 C C . HIS A 1 108 ? -7.934 24.859 22.828 1 92.88 108 HIS A C 1
ATOM 799 O O . HIS A 1 108 ? -9.102 24.5 22.672 1 92.88 108 HIS A O 1
ATOM 805 N N . GLY A 1 109 ? -7.035 24 23.234 1 94.56 109 GLY A N 1
ATOM 806 C CA . GLY A 1 109 ? -7.352 22.688 23.797 1 94.56 109 GLY A CA 1
ATOM 807 C C . GLY A 1 109 ? -7.633 21.641 22.75 1 94.56 109 GLY A C 1
ATOM 808 O O . GLY A 1 109 ? -8.125 20.562 23.062 1 94.56 109 GLY A O 1
ATOM 809 N N . GLY A 1 110 ? -7.348 21.953 21.438 1 95.19 110 GLY A N 1
ATOM 810 C CA . GLY A 1 110 ? -7.59 21.031 20.344 1 95.19 110 GLY A CA 1
ATOM 811 C C . GLY A 1 110 ? -6.469 21.016 19.328 1 95.19 110 GLY A C 1
ATOM 812 O O . GLY A 1 110 ? -5.414 21.625 19.547 1 95.19 110 GLY A O 1
ATOM 813 N N . ILE A 1 111 ? -6.633 20.203 18.328 1 97.62 111 ILE A N 1
ATOM 814 C CA . ILE A 1 111 ? -5.711 20.094 17.203 1 97.62 111 ILE A CA 1
ATOM 815 C C . ILE A 1 111 ? -6.422 20.5 15.914 1 97.62 111 ILE A C 1
ATOM 817 O O . ILE A 1 111 ? -7.562 20.109 15.672 1 97.62 111 ILE A O 1
ATOM 821 N N . ASP A 1 112 ? -5.734 21.281 15.094 1 97.31 112 ASP A N 1
ATOM 822 C CA . ASP A 1 112 ? -6.371 21.781 13.875 1 97.31 112 ASP A CA 1
ATOM 823 C C . ASP A 1 112 ? -5.855 21.047 12.641 1 97.31 112 ASP A C 1
ATOM 825 O O . ASP A 1 112 ? -6.602 20.844 11.68 1 97.31 112 ASP A O 1
ATOM 829 N N . ILE A 1 113 ? -4.57 20.719 12.648 1 98.44 113 ILE A N 1
ATOM 830 C CA . ILE A 1 113 ? -3.912 20.094 11.508 1 98.44 113 ILE A CA 1
ATOM 831 C C . ILE A 1 113 ? -3.012 18.969 11.992 1 98.44 113 ILE A C 1
ATOM 833 O O . ILE A 1 113 ? -2.254 19.125 12.953 1 98.44 113 ILE A O 1
ATOM 837 N N . VAL A 1 114 ? -3.17 17.797 11.398 1 98.88 114 VAL A N 1
ATOM 838 C CA . VAL A 1 114 ? -2.295 16.656 11.633 1 98.88 114 VAL A CA 1
ATOM 839 C C . VAL A 1 114 ? -1.489 16.359 10.375 1 98.88 114 VAL A C 1
ATOM 841 O O . VAL A 1 114 ? -2.053 16.234 9.281 1 98.88 114 VAL A O 1
ATOM 844 N N . VAL A 1 115 ? -0.198 16.312 10.539 1 98.88 115 VAL A N 1
ATOM 845 C CA . VAL A 1 115 ? 0.704 15.961 9.445 1 98.88 115 VAL A CA 1
ATOM 846 C C . VAL A 1 115 ? 1.338 14.602 9.719 1 98.88 115 VAL A C 1
ATOM 848 O O . VAL A 1 115 ? 2.154 14.461 10.641 1 98.88 115 VAL A O 1
ATOM 851 N N . ALA A 1 116 ? 0.93 13.633 8.945 1 98.69 116 ALA A N 1
ATOM 852 C CA . ALA A 1 116 ? 1.546 12.305 9.023 1 98.69 116 ALA A CA 1
ATOM 853 C C . ALA A 1 116 ? 2.854 12.266 8.242 1 98.69 116 ALA A C 1
ATOM 855 O O . ALA A 1 116 ? 2.896 11.758 7.117 1 98.69 116 ALA A O 1
ATOM 856 N N . ASN A 1 117 ? 3.885 12.719 8.898 1 97.38 117 ASN A N 1
ATOM 857 C CA . ASN A 1 117 ? 5.164 12.945 8.234 1 97.38 117 ASN A CA 1
ATOM 858 C C . ASN A 1 117 ? 6.148 11.812 8.508 1 97.38 117 ASN A C 1
ATOM 860 O O . ASN A 1 117 ? 7.055 11.562 7.711 1 97.38 117 ASN A O 1
ATOM 864 N N . ALA A 1 118 ? 5.965 11.133 9.633 1 96.56 118 ALA A N 1
ATOM 865 C CA . ALA A 1 118 ? 6.91 10.078 9.992 1 96.56 118 ALA A CA 1
ATOM 866 C C . ALA A 1 118 ? 6.988 9.008 8.906 1 96.56 118 ALA A C 1
ATOM 868 O O . ALA A 1 118 ? 5.957 8.57 8.383 1 96.56 118 ALA A O 1
ATOM 869 N N . GLY A 1 119 ? 8.117 8.633 8.492 1 93.06 119 GLY A N 1
ATOM 870 C CA . GLY A 1 119 ? 8.391 7.613 7.492 1 93.06 119 GLY A CA 1
ATOM 871 C C . GLY A 1 119 ? 9.867 7.293 7.363 1 93.06 119 GLY A C 1
ATOM 872 O O . GLY A 1 119 ? 10.719 8.109 7.719 1 93.06 119 GLY A O 1
ATOM 873 N N . ILE A 1 120 ? 10.117 6.055 6.875 1 90.5 120 ILE A N 1
ATOM 874 C CA . ILE A 1 120 ? 11.516 5.648 6.738 1 90.5 120 ILE A CA 1
ATOM 875 C C . ILE A 1 120 ? 11.719 4.926 5.41 1 90.5 120 ILE A C 1
ATOM 877 O O . ILE A 1 120 ? 10.75 4.496 4.777 1 90.5 120 ILE A O 1
ATOM 881 N N . SER A 1 121 ? 12.875 4.918 4.98 1 86 121 SER A N 1
ATOM 882 C CA . SER A 1 121 ? 13.391 4.082 3.9 1 86 121 SER A CA 1
ATOM 883 C C . SER A 1 121 ? 14.664 3.355 4.324 1 86 121 SER A C 1
ATOM 885 O O . SER A 1 121 ? 15.602 3.979 4.828 1 86 121 SER A O 1
ATOM 887 N N . ARG A 1 122 ? 14.664 2.072 4.211 1 88.12 122 ARG A N 1
ATOM 888 C CA . ARG A 1 122 ? 15.805 1.249 4.605 1 88.12 122 ARG A CA 1
ATOM 889 C C . ARG A 1 122 ? 16.359 0.47 3.414 1 88.12 122 ARG A C 1
ATOM 891 O O . ARG A 1 122 ? 15.93 -0.656 3.15 1 88.12 122 ARG A O 1
ATOM 898 N N . PRO A 1 123 ? 17.266 1.015 2.77 1 83.12 123 PRO A N 1
ATOM 899 C CA . PRO A 1 123 ? 17.781 0.416 1.532 1 83.12 123 PRO A CA 1
ATOM 900 C C . PRO A 1 123 ? 18.297 -1.008 1.733 1 83.12 123 PRO A C 1
ATOM 902 O O . PRO A 1 123 ? 18.094 -1.87 0.875 1 83.12 123 PRO A O 1
ATOM 905 N N . LEU A 1 124 ? 18.938 -1.275 2.875 1 86 124 LEU A N 1
ATOM 906 C CA . LEU A 1 124 ? 19.484 -2.605 3.117 1 86 124 LEU A CA 1
ATOM 907 C C . LEU A 1 124 ? 18.359 -3.631 3.279 1 86 124 LEU A C 1
ATOM 909 O O . LEU A 1 124 ? 18.5 -4.77 2.824 1 86 124 LEU A O 1
ATOM 913 N N . ASP A 1 125 ? 17.297 -3.193 3.932 1 91.19 125 ASP A N 1
ATOM 914 C CA . ASP A 1 125 ? 16.156 -4.082 4.074 1 91.19 125 ASP A CA 1
ATOM 915 C C . ASP A 1 125 ? 15.547 -4.422 2.711 1 91.19 125 ASP A C 1
ATOM 917 O O . ASP A 1 125 ? 15.148 -5.562 2.473 1 91.19 125 ASP A O 1
ATOM 921 N N . ASN A 1 126 ? 15.5 -3.434 1.86 1 90.06 126 ASN A N 1
ATOM 922 C CA . ASN A 1 126 ? 15 -3.662 0.509 1 90.06 126 ASN A CA 1
ATOM 923 C C . ASN A 1 126 ? 15.867 -4.664 -0.248 1 90.06 126 ASN A C 1
ATOM 925 O O . ASN A 1 126 ? 15.352 -5.562 -0.914 1 90.06 126 ASN A O 1
ATOM 929 N N . SER A 1 127 ? 17.125 -4.512 -0.12 1 87.38 127 SER A N 1
ATOM 930 C CA . SER A 1 127 ? 18.062 -5.43 -0.77 1 87.38 127 SER A CA 1
ATOM 931 C C . SER A 1 127 ? 17.891 -6.855 -0.253 1 87.38 127 SER A C 1
ATOM 933 O O . SER A 1 127 ? 17.828 -7.801 -1.039 1 87.38 127 SER A O 1
ATOM 935 N N . HIS A 1 128 ? 17.828 -6.949 1.04 1 92.06 128 HIS A N 1
ATOM 936 C CA . HIS A 1 128 ? 17.656 -8.266 1.645 1 92.06 128 HIS A CA 1
ATOM 937 C C . HIS A 1 128 ? 16.344 -8.906 1.206 1 92.06 128 HIS A C 1
ATOM 939 O O . HIS A 1 128 ? 16.281 -10.125 1 1 92.06 128 HIS A O 1
ATOM 945 N N . PHE A 1 129 ? 15.375 -8.141 1.077 1 96.12 129 PHE A N 1
ATOM 946 C CA . PHE A 1 129 ? 14.07 -8.641 0.652 1 96.12 129 PHE A CA 1
ATOM 947 C C . PHE A 1 129 ? 14.148 -9.219 -0.756 1 96.12 129 PHE A C 1
ATOM 949 O O . PHE A 1 129 ? 13.641 -10.312 -1.013 1 96.12 129 PHE A O 1
ATOM 956 N N . GLU A 1 130 ? 14.812 -8.555 -1.66 1 93.19 130 GLU A N 1
ATOM 957 C CA . GLU A 1 130 ? 14.805 -8.938 -3.07 1 93.19 130 GLU A CA 1
ATOM 958 C C . GLU A 1 130 ? 15.883 -9.977 -3.365 1 93.19 130 GLU A C 1
ATOM 960 O O . GLU A 1 130 ? 15.93 -10.531 -4.461 1 93.19 130 GLU A O 1
ATOM 965 N N . ASN A 1 131 ? 16.766 -10.156 -2.373 1 92.81 131 ASN A N 1
ATOM 966 C CA . ASN A 1 131 ? 17.844 -11.133 -2.516 1 92.81 131 ASN A CA 1
ATOM 967 C C . ASN A 1 131 ? 17.891 -12.102 -1.332 1 92.81 131 ASN A C 1
ATOM 969 O O . ASN A 1 131 ? 18.812 -12.047 -0.516 1 92.81 131 ASN A O 1
ATOM 973 N N . PRO A 1 132 ? 16.922 -12.992 -1.346 1 95.38 132 PRO A N 1
ATOM 974 C CA . PRO A 1 132 ? 16.875 -13.914 -0.207 1 95.38 132 PRO A CA 1
ATOM 975 C C . PRO A 1 132 ? 18.109 -14.797 -0.107 1 95.38 132 PRO A C 1
ATOM 977 O O . PRO A 1 132 ? 18.578 -15.32 -1.118 1 95.38 132 PRO A O 1
ATOM 980 N N . MET A 1 133 ? 18.578 -14.875 1.115 1 94.31 133 MET A N 1
ATOM 981 C CA . MET A 1 133 ? 19.734 -15.727 1.407 1 94.31 133 MET A CA 1
ATOM 982 C C . MET A 1 133 ? 19.375 -16.797 2.436 1 94.31 133 MET A C 1
ATOM 984 O O . MET A 1 133 ? 18.672 -16.516 3.408 1 94.31 133 MET A O 1
ATOM 988 N N . ALA A 1 134 ? 19.875 -17.938 2.162 1 95.25 134 ALA A N 1
ATOM 989 C CA . ALA A 1 134 ? 19.609 -19.062 3.068 1 95.25 134 ALA A CA 1
ATOM 990 C C . ALA A 1 134 ? 20.156 -18.766 4.465 1 95.25 134 ALA A C 1
ATOM 992 O O . ALA A 1 134 ? 21.234 -18.188 4.609 1 95.25 134 ALA A O 1
ATOM 993 N N . CYS A 1 135 ? 19.375 -19.188 5.438 1 94.75 135 CYS A N 1
ATOM 994 C CA . CYS A 1 135 ? 19.875 -19.156 6.809 1 94.75 135 CYS A CA 1
ATOM 995 C C . CYS A 1 135 ? 21.047 -20.109 6.984 1 94.75 135 CYS A C 1
ATOM 997 O O . CYS A 1 135 ? 21.078 -21.172 6.363 1 94.75 135 CYS A O 1
ATOM 999 N N . ALA A 1 136 ? 21.922 -19.719 7.848 1 91.62 136 ALA A N 1
ATOM 1000 C CA . ALA A 1 136 ? 23.109 -20.547 8.094 1 91.62 136 ALA A CA 1
ATOM 1001 C C . ALA A 1 136 ? 22.719 -21.922 8.625 1 91.62 136 ALA A C 1
ATOM 1003 O O . ALA A 1 136 ? 23.312 -22.938 8.25 1 91.62 136 ALA A O 1
ATOM 1004 N N . ASP A 1 137 ? 21.688 -21.953 9.398 1 93.62 137 ASP A N 1
ATOM 1005 C CA . ASP A 1 137 ? 21.328 -23.188 10.094 1 93.62 137 ASP A CA 1
ATOM 1006 C C . ASP A 1 137 ? 20.266 -23.969 9.312 1 93.62 137 ASP A C 1
ATOM 1008 O O . ASP A 1 137 ? 19.969 -25.125 9.633 1 93.62 137 ASP A O 1
ATOM 1012 N N . ASP A 1 138 ? 19.672 -23.422 8.219 1 96 138 ASP A N 1
ATOM 1013 C CA . ASP A 1 138 ? 18.656 -24.078 7.398 1 96 138 ASP A CA 1
ATOM 1014 C C . ASP A 1 138 ? 18.781 -23.656 5.938 1 96 138 ASP A C 1
ATOM 1016 O O . ASP A 1 138 ? 18.188 -22.641 5.531 1 96 138 ASP A O 1
ATOM 1020 N N . PRO A 1 139 ? 19.406 -24.391 5.141 1 94.25 139 PRO A N 1
ATOM 1021 C CA . PRO A 1 139 ? 19.656 -24.016 3.748 1 94.25 139 PRO A CA 1
ATOM 1022 C C . PRO A 1 139 ? 18.359 -23.875 2.939 1 94.25 139 PRO A C 1
ATOM 1024 O O . PRO A 1 139 ? 18.375 -23.328 1.838 1 94.25 139 PRO A O 1
ATOM 1027 N N . ASP A 1 140 ? 17.281 -24.422 3.502 1 96.06 140 ASP A N 1
ATOM 1028 C CA . ASP A 1 140 ? 16.031 -24.391 2.758 1 96.06 140 ASP A CA 1
ATOM 1029 C C 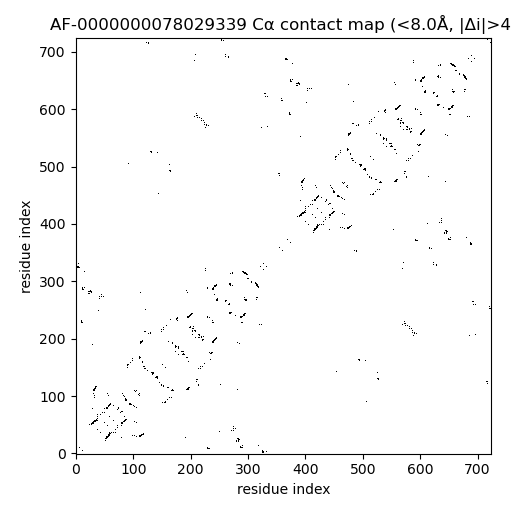. ASP A 1 140 ? 15.094 -23.297 3.277 1 96.06 140 ASP A C 1
ATOM 1031 O O . ASP A 1 140 ? 13.898 -23.312 2.982 1 96.06 140 ASP A O 1
ATOM 1035 N N . ALA A 1 141 ? 15.664 -22.422 4.023 1 97.12 141 ALA A N 1
ATOM 1036 C CA . ALA A 1 141 ? 14.898 -21.281 4.512 1 97.12 141 ALA A CA 1
ATOM 1037 C C . ALA A 1 141 ? 15.711 -19.984 4.395 1 97.12 141 ALA A C 1
ATOM 1039 O O . ALA A 1 141 ? 16.859 -19.922 4.844 1 97.12 141 ALA A O 1
ATOM 1040 N N . PRO A 1 142 ? 15.18 -18.984 3.77 1 97.56 142 PRO A N 1
ATOM 1041 C CA . PRO A 1 142 ? 15.859 -17.688 3.811 1 97.56 142 PRO A CA 1
ATOM 1042 C C . PRO A 1 142 ? 15.648 -16.953 5.133 1 97.56 142 PRO A C 1
ATOM 1044 O O . PRO A 1 142 ? 14.719 -17.281 5.883 1 97.56 142 PRO A O 1
ATOM 1047 N N . THR A 1 143 ? 16.531 -16.016 5.367 1 96.75 143 THR A N 1
ATOM 1048 C CA . THR A 1 143 ? 16.328 -15.133 6.512 1 96.75 143 THR A CA 1
ATOM 1049 C C . THR A 1 143 ? 15.023 -14.344 6.359 1 96.75 143 THR A C 1
ATOM 1051 O O . THR A 1 143 ? 14.719 -13.852 5.27 1 96.75 143 THR A O 1
ATOM 1054 N N . ARG A 1 144 ? 14.328 -14.289 7.457 1 97.38 144 ARG A N 1
ATOM 1055 C CA . ARG A 1 144 ? 13.094 -13.508 7.445 1 97.38 144 ARG A CA 1
ATOM 1056 C C . ARG A 1 144 ? 13.383 -12.047 7.125 1 97.38 144 ARG A C 1
ATOM 1058 O O . ARG A 1 144 ? 14.25 -11.422 7.742 1 97.38 144 ARG A O 1
ATOM 1065 N N . PRO A 1 145 ? 12.664 -11.5 6.113 1 97.06 145 PRO A N 1
ATOM 1066 C CA . PRO A 1 145 ? 12.898 -10.086 5.832 1 97.06 145 PRO A CA 1
ATOM 1067 C C . PRO A 1 145 ? 12.312 -9.164 6.902 1 97.06 145 PRO A C 1
ATOM 1069 O O . PRO A 1 145 ? 11.281 -9.484 7.496 1 97.06 145 PRO A O 1
ATOM 1072 N N . SER A 1 146 ? 13.016 -8.031 7.074 1 97.06 146 SER A N 1
ATOM 1073 C CA . SER A 1 146 ? 12.523 -7.02 8 1 97.06 146 SER A CA 1
ATOM 1074 C C . SER A 1 146 ? 11.188 -6.445 7.535 1 97.06 146 SER A C 1
ATOM 1076 O O . SER A 1 146 ? 10.969 -6.246 6.34 1 97.06 146 SER A O 1
ATOM 1078 N N . THR A 1 147 ? 10.312 -6.125 8.516 1 96.56 147 THR A N 1
ATOM 1079 C CA . THR A 1 147 ? 9.039 -5.492 8.195 1 96.56 147 THR A CA 1
ATOM 1080 C C . THR A 1 147 ? 8.984 -4.07 8.742 1 96.56 147 THR A C 1
ATOM 1082 O O . THR A 1 147 ? 7.914 -3.467 8.828 1 96.56 147 THR A O 1
ATOM 1085 N N . THR A 1 148 ? 10.102 -3.523 9.109 1 97 148 THR A N 1
ATOM 1086 C CA . THR A 1 148 ? 10.164 -2.232 9.789 1 97 148 THR A CA 1
ATOM 1087 C C . THR A 1 148 ? 9.562 -1.135 8.914 1 97 148 THR A C 1
ATOM 1089 O O . THR A 1 148 ? 8.82 -0.28 9.398 1 97 148 THR A O 1
ATOM 1092 N N . THR A 1 149 ? 9.852 -1.139 7.625 1 96.44 149 THR A N 1
ATOM 1093 C CA . THR A 1 149 ? 9.312 -0.136 6.711 1 96.44 149 THR A CA 1
ATOM 1094 C C . THR A 1 149 ? 7.789 -0.213 6.66 1 96.44 149 THR A C 1
ATOM 1096 O O . THR A 1 149 ? 7.109 0.816 6.668 1 96.44 149 THR A O 1
ATOM 1099 N N . ILE A 1 150 ? 7.234 -1.407 6.652 1 97.88 150 ILE A N 1
ATOM 1100 C CA . ILE A 1 150 ? 5.789 -1.604 6.641 1 97.88 150 ILE A CA 1
ATOM 1101 C C . ILE A 1 150 ? 5.191 -1.106 7.953 1 97.88 150 ILE A C 1
ATOM 1103 O O . ILE A 1 150 ? 4.191 -0.383 7.953 1 97.88 150 ILE A O 1
ATOM 1107 N N . ASP A 1 151 ? 5.84 -1.393 9.031 1 97.81 151 ASP A N 1
ATOM 1108 C CA . ASP A 1 151 ? 5.352 -1.025 10.352 1 97.81 151 ASP A CA 1
ATOM 1109 C C . ASP A 1 151 ? 5.305 0.491 10.523 1 97.81 151 ASP A C 1
ATOM 1111 O O . ASP A 1 151 ? 4.328 1.035 11.039 1 97.81 151 ASP A O 1
ATOM 1115 N N . ILE A 1 152 ? 6.258 1.114 10.039 1 97.62 152 ILE A N 1
ATOM 1116 C CA . ILE A 1 152 ? 6.387 2.547 10.281 1 97.62 152 ILE A CA 1
ATOM 1117 C C . ILE A 1 152 ? 5.621 3.324 9.219 1 97.62 152 ILE A C 1
ATOM 1119 O O . ILE A 1 152 ? 4.82 4.207 9.531 1 97.62 152 ILE A O 1
ATOM 1123 N N . ASN A 1 153 ? 5.816 2.961 7.941 1 98.12 153 ASN A N 1
ATOM 1124 C CA . ASN A 1 153 ? 5.277 3.775 6.859 1 98.12 153 ASN A CA 1
ATOM 1125 C C . ASN A 1 153 ? 3.793 3.504 6.641 1 98.12 153 ASN A C 1
ATOM 1127 O O . ASN A 1 153 ? 3.072 4.355 6.113 1 98.12 153 ASN A O 1
ATOM 1131 N N . ILE A 1 154 ? 3.332 2.311 7.02 1 98.56 154 ILE A N 1
ATOM 1132 C CA . ILE A 1 154 ? 1.938 1.983 6.742 1 98.56 154 ILE A CA 1
ATOM 1133 C C . ILE A 1 154 ? 1.146 1.949 8.047 1 98.56 154 ILE A C 1
ATOM 1135 O O . ILE A 1 154 ? 0.35 2.85 8.32 1 98.56 154 ILE A O 1
ATOM 1139 N N . THR A 1 155 ? 1.523 1.054 8.914 1 98.44 155 THR A N 1
ATOM 1140 C CA . THR A 1 155 ? 0.733 0.842 10.125 1 98.44 155 THR A CA 1
ATOM 1141 C C . THR A 1 155 ? 0.728 2.096 10.992 1 98.44 155 THR A C 1
ATOM 1143 O O . THR A 1 155 ? -0.329 2.535 11.453 1 98.44 155 THR A O 1
ATOM 1146 N N . ALA A 1 156 ? 1.854 2.656 11.203 1 98.62 156 ALA A N 1
ATOM 1147 C CA . ALA A 1 156 ? 1.94 3.852 12.039 1 98.62 156 ALA A CA 1
ATOM 1148 C C . ALA A 1 156 ? 1.186 5.016 11.406 1 98.62 156 ALA A C 1
ATOM 1150 O O . ALA A 1 156 ? 0.529 5.793 12.109 1 98.62 156 ALA A O 1
ATOM 1151 N N . ALA A 1 157 ? 1.309 5.164 10.117 1 98.5 157 ALA A N 1
ATOM 1152 C CA . ALA A 1 157 ? 0.583 6.227 9.422 1 98.5 157 ALA A CA 1
ATOM 1153 C C . ALA A 1 157 ? -0.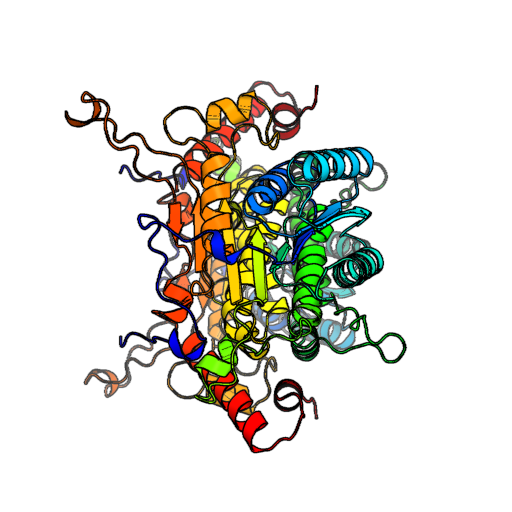925 6.016 9.531 1 98.5 157 ALA A C 1
ATOM 1155 O O . ALA A 1 157 ? -1.683 6.977 9.688 1 98.5 157 ALA A O 1
ATOM 1156 N N . MET A 1 158 ? -1.359 4.793 9.438 1 98.44 158 MET A N 1
ATOM 1157 C CA . MET A 1 158 ? -2.771 4.477 9.633 1 98.44 158 MET A CA 1
ATOM 1158 C C . MET A 1 158 ? -3.223 4.859 11.039 1 98.44 158 MET A C 1
ATOM 1160 O O . MET A 1 158 ? -4.316 5.395 11.219 1 98.44 158 MET A O 1
ATOM 1164 N N . HIS A 1 159 ? -2.371 4.559 12.008 1 98.69 159 HIS A N 1
ATOM 1165 C CA . HIS A 1 159 ? -2.678 4.938 13.383 1 98.69 159 HIS A CA 1
ATOM 1166 C C . HIS A 1 159 ? -2.777 6.449 13.531 1 98.69 159 HIS A C 1
ATOM 1168 O O . HIS A 1 159 ? -3.688 6.957 14.195 1 98.69 159 HIS A O 1
ATOM 1174 N N . THR A 1 160 ? -1.866 7.152 12.891 1 98.88 160 THR A N 1
ATOM 1175 C CA . THR A 1 160 ? -1.91 8.609 12.922 1 98.88 160 THR A CA 1
ATOM 1176 C C . THR A 1 160 ? -3.215 9.125 12.312 1 98.88 160 THR A C 1
ATOM 1178 O O . THR A 1 160 ? -3.857 10.016 12.875 1 98.88 160 THR A O 1
ATOM 1181 N N . ALA A 1 161 ? -3.596 8.562 11.203 1 98.75 161 ALA A N 1
ATOM 1182 C CA . ALA A 1 161 ? -4.832 8.969 10.539 1 98.75 161 ALA A CA 1
ATOM 1183 C C . ALA A 1 161 ? -6.047 8.68 11.422 1 98.75 161 ALA A C 1
ATOM 1185 O O . ALA A 1 161 ? -6.969 9.492 11.508 1 98.75 161 ALA A O 1
ATOM 1186 N N . HIS A 1 162 ? -6.027 7.496 12.078 1 98.62 162 HIS A N 1
ATOM 1187 C CA . HIS A 1 162 ? -7.105 7.121 12.992 1 98.62 162 HIS A CA 1
ATOM 1188 C C . HIS A 1 162 ? -7.223 8.109 14.148 1 98.62 162 HIS A C 1
ATOM 1190 O O . HIS A 1 162 ? -8.32 8.562 14.477 1 98.62 162 HIS A O 1
ATOM 1196 N N . LEU A 1 163 ? -6.152 8.445 14.688 1 98.75 163 LEU A N 1
ATOM 1197 C CA . LEU A 1 163 ? -6.117 9.391 15.789 1 98.75 163 LEU A CA 1
ATOM 1198 C C . LEU A 1 163 ? -6.508 10.789 15.32 1 98.75 163 LEU A C 1
ATOM 1200 O O . LEU A 1 163 ? -7.152 11.539 16.062 1 98.75 163 LEU A O 1
ATOM 1204 N N . ALA A 1 164 ? -6.098 11.141 14.086 1 98.69 164 ALA A N 1
ATOM 1205 C CA . ALA A 1 164 ? -6.52 12.414 13.516 1 98.69 164 ALA A CA 1
ATOM 1206 C C . ALA A 1 164 ? -8.039 12.492 13.406 1 98.69 164 ALA A C 1
ATOM 1208 O O . ALA A 1 164 ? -8.648 13.5 13.781 1 98.69 164 ALA A O 1
ATOM 1209 N N . MET A 1 165 ? -8.656 11.43 12.984 1 97.06 165 MET A N 1
ATOM 1210 C CA . MET A 1 165 ? -10.109 11.406 12.828 1 97.06 165 MET A CA 1
ATOM 1211 C C . MET A 1 165 ? -10.805 11.477 14.188 1 97.06 165 MET A C 1
ATOM 1213 O O . MET A 1 165 ? -11.938 11.953 14.281 1 97.06 165 MET A O 1
ATOM 1217 N N . PHE A 1 166 ? -10.07 11.109 15.219 1 97.12 166 PHE A N 1
ATOM 1218 C CA . PHE A 1 166 ? -10.609 11.164 16.578 1 97.12 166 PHE A CA 1
ATOM 1219 C C . PHE A 1 166 ? -10.5 12.57 17.141 1 97.12 166 PHE A C 1
ATOM 1221 O O . PHE A 1 166 ? -11.445 13.07 17.766 1 97.12 166 PHE A O 1
ATOM 1228 N N . TRP A 1 167 ? -9.438 13.227 16.859 1 97.19 167 TRP A N 1
ATOM 1229 C CA . TRP A 1 167 ? -9.117 14.445 17.609 1 97.19 167 TRP A CA 1
ATOM 1230 C C . TRP A 1 167 ? -9.523 15.688 16.828 1 97.19 167 TRP A C 1
ATOM 1232 O O . TRP A 1 167 ? -9.906 16.703 17.406 1 97.19 167 TRP A O 1
ATOM 1242 N N . LEU A 1 168 ? -9.469 15.641 15.492 1 96.69 168 LEU A N 1
ATOM 1243 C CA . LEU A 1 168 ? -9.703 16.844 14.695 1 96.69 168 LEU A CA 1
ATOM 1244 C C . LEU A 1 168 ? -11.125 17.344 14.891 1 96.69 168 LEU A C 1
ATOM 1246 O O . LEU A 1 168 ? -11.344 18.547 15.055 1 96.69 168 LEU A O 1
ATOM 1250 N N . PRO A 1 169 ? -12.086 16.484 15.047 1 92.94 169 PRO A N 1
ATOM 1251 C CA . PRO A 1 169 ? -13.453 16.969 15.242 1 92.94 169 PRO A CA 1
ATOM 1252 C C . PRO A 1 169 ? -13.68 17.516 16.641 1 92.94 169 PRO A C 1
ATOM 1254 O O . PRO A 1 169 ? -14.711 18.156 16.906 1 92.94 169 PRO A O 1
ATOM 1257 N N . ARG A 1 170 ? -12.734 17.453 17.547 1 91.81 170 ARG A N 1
ATOM 1258 C CA . ARG A 1 170 ? -12.906 17.797 18.953 1 91.81 170 ARG A CA 1
ATOM 1259 C C . ARG A 1 170 ? -12.344 19.188 19.234 1 91.81 170 ARG A C 1
ATOM 1261 O O . ARG A 1 170 ? -12.273 19.609 20.391 1 91.81 170 ARG A O 1
ATOM 1268 N N . ASN A 1 171 ? -12.016 19.938 18.25 1 90.44 171 ASN A N 1
ATOM 1269 C CA . ASN A 1 171 ? -11.328 21.203 18.5 1 90.44 171 ASN A CA 1
ATOM 1270 C C . ASN A 1 171 ? -12.312 22.375 18.547 1 90.44 171 ASN A C 1
ATOM 1272 O O . ASN A 1 171 ? -11.906 23.531 18.469 1 90.44 171 ASN A O 1
ATOM 1276 N N . GLY A 1 172 ? -13.656 22.156 18.969 1 75.25 172 GLY A N 1
ATOM 1277 C CA . GLY A 1 172 ? -14.656 23.156 19.266 1 75.25 172 GLY A CA 1
ATOM 1278 C C . GLY A 1 172 ? -15.148 23.891 18.016 1 75.25 172 GLY A C 1
ATOM 1279 O O . GLY A 1 172 ? -16.062 24.703 18.094 1 75.25 172 GLY A O 1
ATOM 1280 N N . GLY A 1 173 ? -14.594 23.656 16.859 1 62.5 173 GLY A N 1
ATOM 1281 C CA . GLY A 1 173 ? -14.992 24.344 15.648 1 62.5 173 GLY A CA 1
ATOM 1282 C C . GLY A 1 173 ? -16.109 23.625 14.906 1 62.5 173 GLY A C 1
ATOM 1283 O O . GLY A 1 173 ? -16.344 22.438 15.117 1 62.5 173 GLY A O 1
ATOM 1284 N N . ALA A 1 174 ? -17.047 24.578 14.461 1 56.91 174 ALA A N 1
ATOM 1285 C CA . ALA A 1 174 ? -18.094 23.984 13.625 1 56.91 174 ALA A CA 1
ATOM 1286 C C . ALA A 1 174 ? -17.484 23.203 12.453 1 56.91 174 ALA A C 1
ATOM 1288 O O . ALA A 1 174 ? -16.391 23.516 12 1 56.91 174 ALA A O 1
ATOM 1289 N N . ASN A 1 175 ? -18.031 22.016 12.164 1 56.06 175 ASN A N 1
ATOM 1290 C CA . ASN A 1 175 ? -17.625 21.203 11.023 1 56.06 175 ASN A CA 1
ATOM 1291 C C . ASN A 1 175 ? -17.844 21.938 9.703 1 56.06 175 ASN A C 1
ATOM 1293 O O . ASN A 1 175 ? -18.984 22.094 9.25 1 56.06 175 ASN A O 1
ATOM 1297 N N . LYS A 1 176 ? -16.766 22.547 9.133 1 56.06 176 LYS A N 1
ATOM 1298 C CA . LYS A 1 176 ? -16.828 23.375 7.934 1 56.06 176 LYS A CA 1
ATOM 1299 C C . LYS A 1 176 ? -17.312 22.562 6.73 1 56.06 176 LYS A C 1
ATOM 1301 O O . LYS A 1 176 ? -18.016 23.078 5.871 1 56.06 176 LYS A O 1
ATOM 1306 N N . LEU A 1 177 ? -16.922 21.328 6.625 1 52.47 177 LEU A N 1
ATOM 1307 C CA . LEU A 1 177 ? -17.281 20.531 5.461 1 52.47 177 LEU A CA 1
ATOM 1308 C C . LEU A 1 177 ? -18.75 20.125 5.516 1 52.47 177 LEU A C 1
ATOM 1310 O O . LEU A 1 177 ? -19.406 20 4.477 1 52.47 177 LEU A O 1
ATOM 1314 N N . ASN A 1 178 ? -19.188 19.859 6.789 1 51.38 178 ASN A N 1
ATOM 1315 C CA . ASN A 1 178 ? -20.609 19.547 6.918 1 51.38 178 ASN A CA 1
ATOM 1316 C C . ASN A 1 178 ? -21.453 20.797 6.895 1 51.38 178 ASN A C 1
ATOM 1318 O O . ASN A 1 178 ? -22.594 20.781 6.43 1 51.38 178 ASN A O 1
ATOM 1322 N N . ALA A 1 179 ? -20.875 21.891 7.523 1 45.81 179 ALA A N 1
ATOM 1323 C CA . ALA A 1 179 ? -21.625 23.141 7.5 1 45.81 179 ALA A CA 1
ATOM 1324 C C . ALA A 1 179 ? -21.844 23.625 6.066 1 45.81 179 ALA A C 1
ATOM 1326 O O . ALA A 1 179 ? -22.891 24.219 5.758 1 45.81 179 ALA A O 1
ATOM 1327 N N . ALA A 1 180 ? -20.875 23.422 5.188 1 42.81 180 ALA A N 1
ATOM 1328 C CA . ALA A 1 180 ? -21.078 23.828 3.799 1 42.81 180 ALA A CA 1
ATOM 1329 C C . ALA A 1 180 ? -22.234 23.078 3.158 1 42.81 180 ALA A C 1
ATOM 1331 O O . ALA A 1 180 ? -22.875 23.562 2.229 1 42.81 180 ALA A O 1
ATOM 1332 N N . ARG A 1 181 ? -22.469 21.797 3.553 1 41.41 181 ARG A N 1
ATOM 1333 C CA . ARG A 1 181 ? -23.531 21 2.977 1 41.41 181 ARG A CA 1
ATOM 1334 C C . ARG A 1 181 ? -24.891 21.438 3.496 1 41.41 181 ARG A C 1
ATOM 1336 O O . ARG A 1 181 ? -25.875 21.453 2.748 1 41.41 181 ARG A O 1
ATOM 1343 N N . ASN A 1 182 ? -25.062 21.359 4.941 1 39.91 182 ASN A N 1
ATOM 1344 C CA . ASN A 1 182 ? -26.391 21.625 5.461 1 39.91 182 ASN A CA 1
ATOM 1345 C C . ASN A 1 182 ? -26.688 23.125 5.484 1 39.91 182 ASN A C 1
ATOM 1347 O O . ASN A 1 182 ? -27.688 23.562 6.059 1 39.91 182 ASN A O 1
ATOM 1351 N N . ALA A 1 183 ? -26.406 23.828 4.715 1 37.59 183 ALA A N 1
ATOM 1352 C CA . ALA A 1 183 ? -26.812 25.219 4.688 1 37.59 183 ALA A CA 1
ATOM 1353 C C . ALA A 1 183 ? -26.906 25.797 6.098 1 37.59 183 ALA A C 1
ATOM 1355 O O . ALA A 1 183 ? -27.516 26.844 6.309 1 37.59 183 ALA A O 1
ATOM 1356 N N . THR A 1 184 ? -26.922 24.969 7.109 1 35.12 184 THR A N 1
ATOM 1357 C CA . THR A 1 184 ? -27.016 25.625 8.414 1 35.12 184 THR A CA 1
ATOM 1358 C C . THR A 1 184 ? -25.703 26.297 8.781 1 35.12 184 THR A C 1
ATOM 1360 O O . THR A 1 184 ? -24.641 25.672 8.695 1 35.12 184 THR A O 1
ATOM 1363 N N . TRP A 1 185 ? -25.594 27.531 8.453 1 33.97 185 TRP A N 1
ATOM 1364 C CA . TRP A 1 185 ? -24.578 28.547 8.695 1 33.97 185 TRP A CA 1
ATOM 1365 C C . TRP A 1 185 ? -24.016 28.453 10.109 1 33.97 185 TRP A C 1
ATOM 1367 O O . TRP A 1 185 ? -24.562 29.047 11.039 1 33.97 185 TRP A O 1
ATOM 1377 N N . GLN A 1 186 ? -24.156 27.375 10.82 1 39.22 186 GLN A N 1
ATOM 1378 C CA . GLN A 1 186 ? -23.547 27.703 12.109 1 39.22 186 GLN A CA 1
ATOM 1379 C C . GLN A 1 186 ? -22.172 28.344 11.922 1 39.22 186 GLN A C 1
ATOM 1381 O O . GLN A 1 186 ? -21.469 28.047 10.953 1 39.22 186 GLN A O 1
ATOM 1386 N N . THR A 1 187 ? -22.016 29.484 12.531 1 43.16 187 THR A N 1
ATOM 1387 C CA . THR A 1 187 ? -20.828 30.312 12.594 1 43.16 187 THR A CA 1
ATOM 1388 C C . THR A 1 187 ? -19.562 29.453 12.641 1 43.16 187 THR A C 1
ATOM 1390 O O . THR A 1 187 ? -19.328 28.766 13.633 1 43.16 187 THR A O 1
ATOM 1393 N N . VAL A 1 188 ? -19.266 28.812 11.547 1 50.84 188 VAL A N 1
ATOM 1394 C CA . VAL A 1 188 ? -18 28.094 11.422 1 50.84 188 VAL A CA 1
ATOM 1395 C C . VAL A 1 188 ? -16.875 28.906 12.055 1 50.84 188 VAL A C 1
ATOM 1397 O O . VAL A 1 188 ? -16.719 30.094 11.75 1 50.84 188 VAL A O 1
ATOM 1400 N N . ASP A 1 189 ? -16.547 28.562 13.289 1 61.28 189 ASP A N 1
ATOM 1401 C CA . ASP A 1 189 ? -15.359 29.188 13.867 1 61.28 189 ASP A CA 1
ATOM 1402 C C . ASP A 1 189 ? -14.188 29.141 12.891 1 61.28 189 ASP A C 1
ATOM 1404 O O . ASP A 1 189 ? -13.641 28.062 12.609 1 61.28 189 ASP A O 1
ATOM 1408 N N . LYS A 1 190 ? -14.008 30.25 12.156 1 66.19 190 LYS A N 1
ATOM 1409 C CA . LYS A 1 190 ? -12.938 30.422 11.18 1 66.19 190 LYS A CA 1
ATOM 1410 C C . LYS A 1 190 ? -11.57 30.219 11.812 1 66.19 190 LYS A C 1
ATOM 1412 O O . LYS A 1 190 ? -10.562 30.062 11.117 1 66.19 190 LYS A O 1
ATOM 1417 N N . SER A 1 191 ? -11.68 30.047 13.117 1 82.38 191 SER A N 1
ATOM 1418 C CA . SER A 1 191 ? -10.391 29.969 13.781 1 82.38 191 SER A CA 1
ATOM 1419 C C . SER A 1 191 ? -9.891 28.531 13.883 1 82.38 191 SER A C 1
ATOM 1421 O O . SER A 1 191 ? -8.734 28.297 14.25 1 82.38 191 SER A O 1
ATOM 1423 N N . ARG A 1 192 ? -10.758 27.609 13.422 1 90.38 192 ARG A N 1
ATOM 1424 C CA . ARG A 1 192 ? -10.383 26.203 13.539 1 90.38 192 ARG A CA 1
ATOM 1425 C C . ARG A 1 192 ? -10.328 25.531 12.172 1 90.38 192 ARG A C 1
ATOM 1427 O O . ARG A 1 192 ? -10.93 26.031 11.211 1 90.38 192 ARG A O 1
ATOM 1434 N N . ASP A 1 193 ? -9.539 24.531 12.078 1 93.88 193 ASP A N 1
ATOM 1435 C CA . ASP A 1 193 ? -9.453 23.688 10.898 1 93.88 193 ASP A CA 1
ATOM 1436 C C . ASP A 1 193 ? -9.445 22.203 11.297 1 93.88 193 ASP A C 1
ATOM 1438 O O . ASP A 1 193 ? -9.25 21.875 12.461 1 93.88 193 ASP A O 1
ATOM 1442 N N . ARG A 1 194 ? -9.867 21.359 10.414 1 96 194 ARG A N 1
ATOM 1443 C CA . ARG A 1 194 ? -9.742 19.906 10.539 1 96 194 ARG A CA 1
ATOM 1444 C C . ARG A 1 194 ? -9.055 19.312 9.312 1 96 194 ARG A C 1
ATOM 1446 O O . ARG A 1 194 ? -9.727 18.859 8.383 1 96 194 ARG A O 1
ATOM 1453 N N . CYS A 1 195 ? -7.703 19.359 9.367 1 97.44 195 CYS A N 1
ATOM 1454 C CA . CYS A 1 195 ? -6.918 18.984 8.195 1 97.44 195 CYS A CA 1
ATOM 1455 C C . CYS A 1 195 ? -5.969 17.844 8.516 1 97.44 195 CYS A C 1
ATOM 1457 O O . CYS A 1 195 ? -5.277 17.875 9.539 1 97.44 195 CYS A O 1
ATOM 1459 N N . LEU A 1 196 ? -6.039 16.828 7.719 1 98.62 196 LEU A N 1
ATOM 1460 C CA . LEU A 1 196 ? -5.023 15.781 7.703 1 98.62 196 LEU A CA 1
ATOM 1461 C C . LEU A 1 196 ? -4.168 15.875 6.445 1 98.62 196 LEU A C 1
ATOM 1463 O O . LEU A 1 196 ? -4.684 15.805 5.328 1 98.62 196 LEU A O 1
ATOM 1467 N N . LEU A 1 197 ? -2.863 16.109 6.613 1 98.88 197 LEU A N 1
ATOM 1468 C CA . LEU A 1 197 ? -1.908 16.109 5.512 1 98.88 197 LEU A CA 1
ATOM 1469 C C . LEU A 1 197 ? -1.068 14.836 5.52 1 98.88 197 LEU A C 1
ATOM 1471 O O . LEU A 1 197 ? -0.373 14.555 6.496 1 98.88 197 LEU A O 1
ATOM 1475 N N . LEU A 1 198 ? -1.174 14.062 4.441 1 98.69 198 LEU A N 1
ATOM 1476 C CA . LEU A 1 198 ? -0.377 12.852 4.281 1 98.69 198 LEU A CA 1
ATOM 1477 C C . LEU A 1 198 ? 0.874 13.125 3.453 1 98.69 198 LEU A C 1
ATOM 1479 O O . LEU A 1 198 ? 0.831 13.906 2.498 1 98.69 198 LEU A O 1
ATOM 1483 N N . LEU A 1 199 ? 1.918 12.5 3.887 1 96.81 199 LEU A N 1
ATOM 1484 C CA . LEU A 1 199 ? 3.162 12.594 3.129 1 96.81 199 LEU A CA 1
ATOM 1485 C C . LEU A 1 199 ? 3.344 11.375 2.23 1 96.81 199 LEU A C 1
ATOM 1487 O O . LEU A 1 199 ? 3.816 10.328 2.682 1 96.81 199 LEU A O 1
ATOM 1491 N N . GLY A 1 200 ? 3.023 11.586 1 1 95.81 200 GLY A N 1
ATOM 1492 C CA . GLY A 1 200 ? 3.25 10.562 -0.011 1 95.81 200 GLY A CA 1
ATOM 1493 C C . GLY A 1 200 ? 4.641 10.625 -0.617 1 95.81 200 GLY A C 1
ATOM 1494 O O . GLY A 1 200 ? 5.621 10.867 0.087 1 95.81 200 GLY A O 1
ATOM 1495 N N . SER A 1 201 ? 4.758 10.203 -1.765 1 92.12 201 SER A N 1
ATOM 1496 C CA . SER A 1 201 ? 5.984 10.164 -2.557 1 92.12 201 SER A CA 1
ATOM 1497 C C . SER A 1 201 ? 5.691 9.82 -4.012 1 92.12 201 SER A C 1
ATOM 1499 O O . SER A 1 201 ? 4.668 9.195 -4.316 1 92.12 201 SER A O 1
ATOM 1501 N N . VAL A 1 202 ? 6.547 10.242 -4.82 1 87.81 202 VAL A N 1
ATOM 1502 C CA . VAL A 1 202 ? 6.461 9.773 -6.199 1 87.81 202 VAL A CA 1
ATOM 1503 C C . VAL A 1 202 ? 6.555 8.25 -6.238 1 87.81 202 VAL A C 1
ATOM 1505 O O . VAL A 1 202 ? 5.969 7.609 -7.109 1 87.81 202 VAL A O 1
ATOM 1508 N N . ALA A 1 203 ? 7.172 7.664 -5.266 1 90.06 203 ALA A N 1
ATOM 1509 C CA . ALA A 1 203 ? 7.285 6.211 -5.164 1 90.06 203 ALA A CA 1
ATOM 1510 C C . ALA A 1 203 ? 5.926 5.57 -4.91 1 90.06 203 ALA A C 1
ATOM 1512 O O . ALA A 1 203 ? 5.785 4.348 -4.984 1 90.06 203 ALA A O 1
ATOM 1513 N N . GLY A 1 204 ? 4.938 6.34 -4.578 1 94.31 204 GLY A N 1
ATOM 1514 C CA . GLY A 1 204 ? 3.57 5.859 -4.477 1 94.31 204 GLY A CA 1
ATOM 1515 C C . GLY A 1 204 ? 2.814 5.922 -5.789 1 94.31 204 GLY A C 1
ATOM 1516 O O . GLY A 1 204 ? 1.693 5.422 -5.891 1 94.31 204 GLY A O 1
ATOM 1517 N N . LEU A 1 205 ? 3.49 6.496 -6.805 1 89.75 205 LEU A N 1
ATOM 1518 C CA . LEU A 1 205 ? 2.84 6.742 -8.086 1 89.75 205 LEU A CA 1
ATOM 1519 C C . LEU A 1 205 ? 3.531 5.965 -9.203 1 89.75 205 LEU A C 1
ATOM 1521 O O . LEU A 1 205 ? 2.912 5.656 -10.227 1 89.75 205 LEU A O 1
ATOM 1525 N N . VAL A 1 206 ? 4.809 5.68 -9 1 88.06 206 VAL A N 1
ATOM 1526 C CA . VAL A 1 206 ? 5.617 4.965 -9.984 1 88.06 206 VAL A CA 1
ATOM 1527 C C . VAL A 1 206 ? 6.484 3.928 -9.281 1 88.06 206 VAL A C 1
ATOM 1529 O O . VAL A 1 206 ? 6.719 4.02 -8.07 1 88.06 206 VAL A O 1
ATOM 1532 N N . PRO A 1 207 ? 6.914 2.904 -10.086 1 90 207 PRO A N 1
ATOM 1533 C CA . PRO A 1 207 ? 7.762 1.896 -9.445 1 90 207 PRO A CA 1
ATOM 1534 C C . PRO A 1 207 ? 9.164 2.414 -9.133 1 90 207 PRO A C 1
ATOM 1536 O O . PRO A 1 207 ? 9.812 3.01 -10 1 90 207 PRO A O 1
ATOM 1539 N N . PHE A 1 208 ? 9.57 2.23 -7.945 1 87.06 208 PHE A N 1
ATOM 1540 C CA . PHE A 1 208 ? 10.945 2.453 -7.52 1 87.06 208 PHE A CA 1
ATOM 1541 C C . PHE A 1 208 ? 11.695 1.132 -7.41 1 87.06 208 PHE A C 1
ATOM 1543 O O . PHE A 1 208 ? 11.875 0.6 -6.312 1 87.06 208 PHE A O 1
ATOM 1550 N N . VAL A 1 209 ? 12.219 0.721 -8.562 1 88.5 209 VAL A N 1
ATOM 1551 C CA . VAL A 1 209 ? 12.781 -0.615 -8.734 1 88.5 209 VAL A CA 1
ATOM 1552 C C . VAL A 1 209 ? 13.883 -0.85 -7.703 1 88.5 209 VAL A C 1
ATOM 1554 O O . VAL A 1 209 ? 14.703 0.038 -7.445 1 88.5 209 VAL A O 1
ATOM 1557 N N . GLU A 1 210 ? 13.938 -1.979 -7.043 1 87.69 210 GLU A N 1
ATOM 1558 C CA . GLU A 1 210 ? 14.898 -2.438 -6.051 1 87.69 210 GLU A CA 1
ATOM 1559 C C . GLU A 1 210 ? 14.625 -1.814 -4.684 1 87.69 210 GLU A C 1
ATOM 1561 O O . GLU A 1 210 ? 15.336 -2.086 -3.717 1 87.69 210 GLU A O 1
ATOM 1566 N N . GLN A 1 211 ? 13.641 -0.964 -4.648 1 89.19 211 GLN A N 1
ATOM 1567 C CA . GLN A 1 211 ? 13.133 -0.412 -3.396 1 89.19 211 GLN A CA 1
ATOM 1568 C C . GLN A 1 211 ? 11.695 -0.856 -3.143 1 89.19 211 GLN A C 1
ATOM 1570 O O . GLN A 1 211 ? 10.82 -0.026 -2.889 1 89.19 211 GLN A O 1
ATOM 1575 N N . THR A 1 212 ? 11.578 -2.104 -3.084 1 94.56 212 THR A N 1
ATOM 1576 C CA . THR A 1 212 ? 10.25 -2.719 -3.123 1 94.56 212 THR A CA 1
ATOM 1577 C C . THR A 1 212 ? 9.461 -2.371 -1.868 1 94.56 212 THR A C 1
ATOM 1579 O O . THR A 1 212 ? 8.297 -1.966 -1.956 1 94.56 212 THR A O 1
ATOM 1582 N N . GLN A 1 213 ? 10.086 -2.482 -0.674 1 95.44 213 GLN A N 1
ATOM 1583 C CA . GLN A 1 213 ? 9.352 -2.225 0.56 1 95.44 213 GLN A CA 1
ATOM 1584 C C . GLN A 1 213 ? 8.914 -0.764 0.646 1 95.44 213 GLN A C 1
ATOM 1586 O O . GLN A 1 213 ? 7.801 -0.466 1.088 1 95.44 213 GLN A O 1
ATOM 1591 N N . TYR A 1 214 ? 9.781 0.123 0.24 1 93.38 214 TYR A N 1
ATOM 1592 C CA . TYR A 1 214 ? 9.422 1.538 0.221 1 93.38 214 TYR A CA 1
ATOM 1593 C C . TYR A 1 214 ? 8.305 1.807 -0.781 1 93.38 214 TYR A C 1
ATOM 1595 O O . TYR A 1 214 ? 7.34 2.508 -0.47 1 93.38 214 TYR A O 1
ATOM 1603 N N . THR A 1 215 ? 8.453 1.226 -1.956 1 94.81 215 THR A N 1
ATOM 1604 C CA . THR A 1 215 ? 7.434 1.384 -2.992 1 94.81 215 THR A CA 1
ATOM 1605 C C . THR A 1 215 ? 6.082 0.879 -2.504 1 94.81 215 THR A C 1
ATOM 1607 O O . THR A 1 215 ? 5.066 1.563 -2.654 1 94.81 215 THR A O 1
ATOM 1610 N N . ILE A 1 216 ? 6.09 -0.281 -1.892 1 97.88 216 ILE A N 1
ATOM 1611 C CA . ILE A 1 216 ? 4.883 -0.849 -1.301 1 97.88 216 ILE A CA 1
ATOM 1612 C C . ILE A 1 216 ? 4.273 0.147 -0.317 1 97.88 216 ILE A C 1
ATOM 1614 O O . ILE A 1 216 ? 3.078 0.444 -0.385 1 97.88 216 ILE A O 1
ATOM 1618 N N . SER A 1 217 ? 5.055 0.667 0.536 1 97.88 217 SER A N 1
ATOM 1619 C CA . SER A 1 217 ? 4.578 1.523 1.617 1 97.88 217 SER A CA 1
ATOM 1620 C C . SER A 1 217 ? 3.975 2.816 1.074 1 97.88 217 SER A C 1
ATOM 1622 O O . SER A 1 217 ? 2.936 3.271 1.554 1 97.88 217 SER A O 1
ATOM 1624 N N . LYS A 1 218 ? 4.602 3.377 0.117 1 97.12 218 LYS A N 1
ATOM 1625 C CA . LYS A 1 218 ? 4.121 4.66 -0.389 1 97.12 218 LYS A CA 1
ATOM 1626 C C . LYS A 1 218 ? 2.92 4.473 -1.311 1 97.12 218 LYS A C 1
ATOM 1628 O O . LYS A 1 218 ? 2.047 5.34 -1.389 1 97.12 218 LYS A O 1
ATOM 1633 N N . HIS A 1 219 ? 2.826 3.352 -1.956 1 98.06 219 HIS A N 1
ATOM 1634 C CA . HIS A 1 219 ? 1.57 3.016 -2.617 1 98.06 219 HIS A CA 1
ATOM 1635 C C . HIS A 1 219 ? 0.438 2.873 -1.604 1 98.06 219 HIS A C 1
ATOM 1637 O O . HIS A 1 219 ? -0.695 3.279 -1.873 1 98.06 219 HIS A O 1
ATOM 1643 N N . ALA A 1 220 ? 0.783 2.273 -0.5 1 98.56 220 ALA A N 1
ATOM 1644 C CA . ALA A 1 220 ? -0.205 2.129 0.566 1 98.56 220 ALA A CA 1
ATOM 1645 C C . ALA A 1 220 ? -0.702 3.49 1.044 1 98.56 220 ALA A C 1
ATOM 1647 O O . ALA A 1 220 ? -1.903 3.686 1.241 1 98.56 220 ALA A O 1
ATOM 1648 N N . ILE A 1 221 ? 0.171 4.445 1.216 1 98.56 221 ILE A N 1
ATOM 1649 C CA . ILE A 1 221 ? -0.197 5.793 1.635 1 98.56 221 ILE A CA 1
ATOM 1650 C C . ILE A 1 221 ? -1.086 6.438 0.574 1 98.56 221 ILE A C 1
ATOM 1652 O O . ILE A 1 221 ? -2.047 7.137 0.903 1 98.56 221 ILE A O 1
ATOM 1656 N N . THR A 1 222 ? -0.75 6.191 -0.67 1 97.81 222 THR A N 1
ATOM 1657 C CA . THR A 1 222 ? -1.597 6.676 -1.755 1 97.81 222 THR A CA 1
ATOM 1658 C C . THR A 1 222 ? -3.008 6.105 -1.636 1 97.81 222 THR A C 1
ATOM 1660 O O . THR A 1 222 ? -3.99 6.828 -1.802 1 97.81 222 THR A O 1
ATOM 1663 N N . GLY A 1 223 ? -3.094 4.832 -1.369 1 97.81 223 GLY A N 1
ATOM 1664 C CA . GLY A 1 223 ? -4.398 4.227 -1.153 1 97.81 223 GLY A CA 1
ATOM 1665 C C . GLY A 1 223 ? -5.148 4.828 0.019 1 97.81 223 GLY A C 1
ATOM 1666 O O . GLY A 1 223 ? -6.359 5.043 -0.06 1 97.81 223 GLY A O 1
ATOM 1667 N N . LEU A 1 224 ? -4.426 5.078 1.091 1 98.38 224 LEU A N 1
ATOM 1668 C CA . LEU A 1 224 ? -5.004 5.719 2.268 1 98.38 224 LEU A CA 1
ATOM 1669 C C . LEU A 1 224 ? -5.609 7.074 1.911 1 98.38 224 LEU A C 1
ATOM 1671 O O . LEU A 1 224 ? -6.758 7.355 2.26 1 98.38 224 LEU A O 1
ATOM 1675 N N . PHE A 1 225 ? -4.875 7.852 1.167 1 98.44 225 PHE A N 1
ATOM 1676 C CA . PHE A 1 225 ? -5.324 9.172 0.741 1 98.44 225 PHE A CA 1
ATOM 1677 C C . PHE A 1 225 ? -6.559 9.062 -0.147 1 98.44 225 PHE A C 1
ATOM 1679 O O . PHE A 1 225 ? -7.566 9.727 0.102 1 98.44 225 PHE A O 1
ATOM 1686 N N . ARG A 1 226 ? -6.445 8.25 -1.17 1 95.62 226 ARG A N 1
ATOM 1687 C CA . ARG A 1 226 ? -7.484 8.164 -2.189 1 95.62 226 ARG A CA 1
ATOM 1688 C C . ARG A 1 226 ? -8.812 7.719 -1.583 1 95.62 226 ARG A C 1
ATOM 1690 O O . ARG A 1 226 ? -9.883 8.117 -2.049 1 95.62 226 ARG A O 1
ATOM 1697 N N . CYS A 1 227 ? -8.734 6.98 -0.547 1 93.81 227 CYS A N 1
ATOM 1698 C CA . CYS A 1 227 ? -9.953 6.527 0.109 1 93.81 227 CYS A CA 1
ATOM 1699 C C . CYS A 1 227 ? -10.477 7.578 1.077 1 93.81 227 CYS A C 1
ATOM 1701 O O . CYS A 1 227 ? -11.617 8.031 0.95 1 93.81 227 CYS A O 1
ATOM 1703 N N . LEU A 1 228 ? -9.656 8.055 1.944 1 96.06 228 LEU A N 1
ATOM 1704 C CA . LEU A 1 228 ? -10.102 8.938 3.021 1 96.06 228 LEU A CA 1
ATOM 1705 C C . LEU A 1 228 ? -10.578 10.273 2.469 1 96.06 228 LEU A C 1
ATOM 1707 O O . LEU A 1 228 ? -11.492 10.883 3.023 1 96.06 228 LEU A O 1
ATOM 1711 N N . ARG A 1 229 ? -9.977 10.742 1.407 1 95.25 229 ARG A N 1
ATOM 1712 C CA . ARG A 1 229 ? -10.438 12.016 0.861 1 95.25 229 ARG A CA 1
ATOM 1713 C C . ARG A 1 229 ? -11.898 11.938 0.44 1 95.25 229 ARG A C 1
ATOM 1715 O O . ARG A 1 229 ? -12.57 12.961 0.309 1 95.25 229 ARG A O 1
ATOM 1722 N N . GLY A 1 230 ? -12.383 10.695 0.241 1 91.44 230 GLY A N 1
ATOM 1723 C CA . GLY A 1 230 ? -13.758 10.5 -0.195 1 91.44 230 GLY A CA 1
ATOM 1724 C C . GLY A 1 230 ? -14.727 10.281 0.954 1 91.44 230 GLY A C 1
ATOM 1725 O O . GLY A 1 230 ? -15.945 10.336 0.768 1 91.44 230 GLY A O 1
ATOM 1726 N N . SER A 1 231 ? -14.227 10.109 2.16 1 90.69 231 SER A N 1
ATOM 1727 C CA . SER A 1 231 ? -15.148 9.734 3.229 1 90.69 231 SER A CA 1
ATOM 1728 C C . SER A 1 231 ? -14.93 10.586 4.473 1 90.69 231 SER A C 1
ATOM 1730 O O . SER A 1 231 ? -15.828 10.711 5.309 1 90.69 231 SER A O 1
ATOM 1732 N N . ALA A 1 232 ? -13.789 11.172 4.621 1 92.31 232 ALA A N 1
ATOM 1733 C CA . ALA A 1 232 ? -13.445 11.852 5.867 1 92.31 232 ALA A CA 1
ATOM 1734 C C . ALA A 1 232 ? -14.328 13.086 6.082 1 92.31 232 ALA A C 1
ATOM 1736 O O . ALA A 1 232 ? -14.406 13.609 7.191 1 92.31 232 ALA A O 1
ATOM 1737 N N . TRP A 1 233 ? -14.938 13.539 5.02 1 87.19 233 TRP A N 1
ATOM 1738 C CA . TRP A 1 233 ? -15.836 14.688 5.117 1 87.19 233 TRP A CA 1
ATOM 1739 C C . TRP A 1 233 ? -16.969 14.406 6.105 1 87.19 233 TRP A C 1
ATOM 1741 O O . TRP A 1 233 ? -17.531 15.336 6.688 1 87.19 233 TRP A O 1
ATOM 1751 N N . LYS A 1 234 ? -17.234 13.156 6.363 1 83.38 234 LYS A N 1
ATOM 1752 C CA . LYS A 1 234 ? -18.266 12.789 7.328 1 83.38 234 LYS A CA 1
ATOM 1753 C C . LYS A 1 234 ? -17.906 13.273 8.727 1 83.38 234 LYS A C 1
ATOM 1755 O O . LYS A 1 234 ? -18.797 13.523 9.555 1 83.38 234 LYS A O 1
ATOM 1760 N N . HIS A 1 235 ? -16.625 13.43 8.953 1 88 235 HIS A N 1
ATOM 1761 C CA . HIS A 1 235 ? -16.125 13.945 10.227 1 88 235 HIS A CA 1
ATOM 1762 C C . HIS A 1 235 ? -15.75 15.422 10.109 1 88 235 HIS A C 1
ATOM 1764 O O . HIS A 1 235 ? -15.141 15.984 11.016 1 88 235 HIS A O 1
ATOM 1770 N N . GLY A 1 236 ? -15.992 16.016 8.93 1 89.75 236 GLY A N 1
ATOM 1771 C CA . GLY A 1 236 ? -15.617 17.406 8.68 1 89.75 236 GLY A CA 1
ATOM 1772 C C . GLY A 1 236 ? -14.133 17.578 8.43 1 89.75 236 GLY A C 1
ATOM 1773 O O . GLY A 1 236 ? -13.586 18.656 8.648 1 89.75 236 GLY A O 1
ATOM 1774 N N . ILE A 1 237 ? -13.523 16.531 8.031 1 94.69 237 ILE A N 1
ATOM 1775 C CA . ILE A 1 237 ? -12.078 16.547 7.875 1 94.69 237 ILE A CA 1
ATOM 1776 C C . ILE A 1 237 ? -11.711 16.641 6.395 1 94.69 237 ILE A C 1
ATOM 1778 O O . ILE A 1 237 ? -12.266 15.906 5.57 1 94.69 237 ILE A O 1
ATOM 1782 N N . ARG A 1 238 ? -10.852 17.609 6.051 1 95.81 238 ARG A N 1
ATOM 1783 C CA . ARG A 1 238 ? -10.242 17.609 4.723 1 95.81 238 ARG A CA 1
ATOM 1784 C C . ARG A 1 238 ? -8.898 16.875 4.734 1 95.81 238 ARG A C 1
ATOM 1786 O O . ARG A 1 238 ? -8.102 17.062 5.656 1 95.81 238 ARG A O 1
ATOM 1793 N N . VAL A 1 239 ? -8.711 15.977 3.75 1 97.69 239 VAL A N 1
ATOM 1794 C CA . VAL A 1 239 ? -7.492 15.18 3.621 1 97.69 239 VAL A CA 1
ATOM 1795 C C . VAL A 1 239 ? -6.75 15.578 2.348 1 97.69 239 VAL A C 1
ATOM 1797 O O . VAL A 1 239 ? -7.324 15.578 1.258 1 97.69 239 VAL A O 1
ATOM 1800 N N . ASN A 1 240 ? -5.496 16.016 2.457 1 98.12 240 ASN A N 1
ATOM 1801 C CA . ASN A 1 240 ? -4.617 16.344 1.335 1 98.12 240 ASN A CA 1
ATOM 1802 C C . ASN A 1 240 ? -3.307 15.562 1.407 1 98.12 240 ASN A C 1
ATOM 1804 O O . ASN A 1 240 ? -3.012 14.93 2.42 1 98.12 240 ASN A O 1
ATOM 1808 N N . MET A 1 241 ? -2.584 15.562 0.288 1 98.38 241 MET A N 1
ATOM 1809 C CA . MET A 1 241 ? -1.339 14.805 0.233 1 98.38 241 MET A CA 1
ATOM 1810 C C . MET A 1 241 ? -0.294 15.531 -0.607 1 98.38 241 MET A C 1
ATOM 1812 O O . MET A 1 241 ? -0.629 16.172 -1.605 1 98.38 241 MET A O 1
ATOM 1816 N N . VAL A 1 242 ? 0.946 15.492 -0.187 1 96.44 242 VAL A N 1
ATOM 1817 C CA . VAL A 1 242 ? 2.068 15.914 -1.017 1 96.44 242 VAL A CA 1
ATOM 1818 C C . VAL A 1 242 ? 2.908 14.703 -1.413 1 96.44 242 VAL A C 1
ATOM 1820 O O . VAL A 1 242 ? 3.115 13.797 -0.607 1 96.44 242 VAL A O 1
ATOM 1823 N N . CYS A 1 243 ? 3.369 14.68 -2.639 1 94.12 243 CYS A N 1
ATOM 1824 C CA . CYS A 1 243 ? 4.188 13.602 -3.184 1 94.12 243 CYS A CA 1
ATOM 1825 C C . CYS A 1 243 ? 5.48 14.141 -3.777 1 94.12 243 CYS A C 1
ATOM 1827 O O . CYS A 1 243 ? 5.59 14.297 -4.996 1 94.12 243 CYS A O 1
ATOM 1829 N N . PRO A 1 244 ? 6.461 14.305 -2.959 1 90.12 244 PRO A N 1
ATOM 1830 C CA . PRO A 1 244 ? 7.73 14.805 -3.492 1 90.12 244 PRO A CA 1
ATOM 1831 C C . PRO A 1 244 ? 8.508 13.75 -4.27 1 90.12 244 PRO A C 1
ATOM 1833 O O . PRO A 1 244 ? 8.438 12.562 -3.939 1 90.12 244 PRO A O 1
ATOM 1836 N N . TYR A 1 245 ? 9.18 14.242 -5.195 1 82.12 245 TYR A N 1
ATOM 1837 C CA . TYR A 1 245 ? 10.289 13.469 -5.75 1 82.12 245 TYR A CA 1
ATOM 1838 C C . TYR A 1 245 ? 11.469 13.445 -4.785 1 82.12 245 TYR A C 1
ATOM 1840 O O . TYR A 1 245 ? 11.383 13.969 -3.676 1 82.12 245 TYR A O 1
ATOM 1848 N N . PHE A 1 246 ? 12.516 12.766 -5.211 1 72.5 246 PHE A N 1
ATOM 1849 C CA . PHE A 1 246 ? 13.727 12.75 -4.395 1 72.5 246 PHE A CA 1
ATOM 1850 C C . PHE A 1 246 ? 14.203 14.172 -4.109 1 72.5 246 PHE A C 1
ATOM 1852 O O . PHE A 1 246 ? 14.195 15.023 -5 1 72.5 246 PHE A O 1
ATOM 1859 N N . ILE A 1 247 ? 14.297 14.344 -2.799 1 66.12 247 ILE A N 1
ATOM 1860 C CA . ILE A 1 247 ? 14.695 15.688 -2.395 1 66.12 247 ILE A CA 1
ATOM 1861 C C . ILE A 1 247 ? 16.219 15.758 -2.293 1 66.12 247 ILE A C 1
ATOM 1863 O O . ILE A 1 247 ? 16.844 14.938 -1.609 1 66.12 247 ILE A O 1
ATOM 1867 N N . SER A 1 248 ? 16.734 16.609 -2.969 1 61.41 248 SER A N 1
ATOM 1868 C CA . SER A 1 248 ? 18.172 16.828 -2.91 1 61.41 248 SER A CA 1
ATOM 1869 C C . SER A 1 248 ? 18.625 17.125 -1.485 1 61.41 248 SER A C 1
ATOM 1871 O O . SER A 1 248 ? 18 17.906 -0.772 1 61.41 248 SER A O 1
ATOM 1873 N N . GLY A 1 249 ? 19.531 16.312 -1.006 1 59.16 249 GLY A N 1
ATOM 1874 C CA . GLY A 1 249 ? 20.078 16.547 0.321 1 59.16 249 GLY A CA 1
ATOM 1875 C C . GLY A 1 249 ? 19.375 15.742 1.404 1 59.16 249 GLY A C 1
ATOM 1876 O O . GLY A 1 249 ? 19.625 15.945 2.594 1 59.16 249 GLY A O 1
ATOM 1877 N N . SER A 1 250 ? 18.312 14.977 1.04 1 58.34 250 SER A N 1
ATOM 1878 C CA . SER A 1 250 ? 17.547 14.258 2.053 1 58.34 250 SER A CA 1
ATOM 1879 C C . SER A 1 250 ? 18.328 13.062 2.59 1 58.34 250 SER A C 1
ATOM 1881 O O . SER A 1 250 ? 17.938 12.469 3.598 1 58.34 250 SER A O 1
ATOM 1883 N N . ASN A 1 251 ? 19.469 12.867 2.25 1 56.41 251 ASN A N 1
ATOM 1884 C CA . ASN A 1 251 ? 20.297 11.742 2.678 1 56.41 251 ASN A CA 1
ATOM 1885 C C . ASN A 1 251 ? 19.609 10.406 2.404 1 56.41 251 ASN A C 1
ATOM 1887 O O . ASN A 1 251 ? 19.891 9.414 3.08 1 56.41 251 ASN A O 1
ATOM 1891 N N . MET A 1 252 ? 18.609 10.391 1.582 1 60.22 252 MET A N 1
ATOM 1892 C CA . MET A 1 252 ? 17.953 9.133 1.259 1 60.22 252 MET A CA 1
ATOM 1893 C C . MET A 1 252 ? 18.875 8.203 0.49 1 60.22 252 MET A C 1
ATOM 1895 O O . MET A 1 252 ? 18.812 6.98 0.631 1 60.22 252 MET A O 1
ATOM 1899 N N . PHE A 1 253 ? 19.719 8.875 -0.317 1 62 253 PHE A N 1
ATOM 1900 C CA . PHE A 1 253 ? 20.656 8.109 -1.133 1 62 253 PHE A CA 1
ATOM 1901 C C . PHE A 1 253 ? 22.078 8.617 -0.945 1 62 253 PHE A C 1
ATOM 1903 O O . PHE A 1 253 ? 22.281 9.773 -0.563 1 62 253 PHE A O 1
ATOM 1910 N N . PRO A 1 254 ? 22.953 7.617 -1.138 1 62.31 254 PRO A N 1
ATOM 1911 C CA . PRO A 1 254 ? 24.328 8.117 -1.188 1 62.31 254 PRO A CA 1
ATOM 1912 C C . PRO A 1 254 ? 24.516 9.234 -2.207 1 62.31 254 PRO A C 1
ATOM 1914 O O . PRO A 1 254 ? 23.781 9.312 -3.188 1 62.31 254 PRO A O 1
ATOM 1917 N N . ALA A 1 255 ? 25.469 10.039 -1.863 1 63.22 255 ALA A N 1
ATOM 1918 C CA . ALA A 1 255 ? 25.734 11.266 -2.619 1 63.22 255 ALA A CA 1
ATOM 1919 C C . ALA A 1 255 ? 25.922 10.969 -4.105 1 63.22 255 ALA A C 1
ATOM 1921 O O . ALA A 1 255 ? 25.438 11.711 -4.961 1 63.22 255 ALA A O 1
ATOM 1922 N N . ALA A 1 256 ? 26.625 9.828 -4.426 1 63.72 256 ALA A N 1
ATOM 1923 C CA . ALA A 1 256 ? 26.906 9.508 -5.824 1 63.72 256 ALA A CA 1
ATOM 1924 C C . ALA A 1 256 ? 25.625 9.195 -6.586 1 63.72 256 ALA A C 1
ATOM 1926 O O . ALA A 1 256 ? 25.453 9.625 -7.73 1 63.72 256 ALA A O 1
ATOM 1927 N N . VAL A 1 257 ? 24.734 8.484 -5.938 1 65.62 257 VAL A N 1
ATOM 1928 C CA . VAL A 1 257 ? 23.453 8.148 -6.543 1 65.62 257 VAL A CA 1
ATOM 1929 C C . VAL A 1 257 ? 22.594 9.406 -6.688 1 65.62 257 VAL A C 1
ATOM 1931 O O . VAL A 1 257 ? 21.969 9.617 -7.727 1 65.62 257 VAL A O 1
ATOM 1934 N N . GLU A 1 258 ? 22.656 10.109 -5.66 1 65.75 258 GLU A N 1
ATOM 1935 C CA . GLU A 1 258 ? 21.906 11.359 -5.703 1 65.75 258 GLU A CA 1
ATOM 1936 C C . GLU A 1 258 ? 22.375 12.25 -6.852 1 65.75 258 GLU A C 1
ATOM 1938 O O . GLU A 1 258 ? 21.562 12.883 -7.531 1 65.75 258 GLU A O 1
ATOM 1943 N N . ALA A 1 259 ? 23.703 12.289 -7.027 1 64.56 259 ALA A N 1
ATOM 1944 C CA . ALA A 1 259 ? 24.266 13.125 -8.078 1 64.56 259 ALA A CA 1
ATOM 1945 C C . ALA A 1 259 ? 23.781 12.688 -9.453 1 64.56 259 ALA A C 1
ATOM 1947 O O . ALA A 1 259 ? 23.469 13.523 -10.305 1 64.56 259 ALA A O 1
ATOM 1948 N N . VAL A 1 260 ? 23.719 11.422 -9.648 1 64.62 260 VAL A N 1
ATOM 1949 C CA . VAL A 1 260 ? 23.281 10.898 -10.938 1 64.62 260 VAL A CA 1
ATOM 1950 C C . VAL A 1 260 ? 21.812 11.211 -11.141 1 64.62 260 VAL A C 1
ATOM 1952 O O . VAL A 1 260 ? 21.391 11.602 -12.234 1 64.62 260 VAL A O 1
ATOM 1955 N N . LEU A 1 261 ? 21.078 10.977 -10.086 1 66 261 LEU A N 1
ATOM 1956 C CA . LEU A 1 261 ? 19.641 11.219 -10.172 1 66 261 LEU A CA 1
ATOM 1957 C C . LEU A 1 261 ? 19.344 12.695 -10.406 1 66 261 LEU A C 1
ATOM 1959 O O . LEU A 1 261 ? 18.391 13.047 -11.094 1 66 261 LEU A O 1
ATOM 1963 N N . LEU A 1 262 ? 20.266 13.5 -9.875 1 63.44 262 LEU A N 1
ATOM 1964 C CA . LEU A 1 262 ? 20.047 14.938 -9.961 1 63.44 262 LEU A CA 1
ATOM 1965 C C . LEU A 1 262 ? 20.656 15.508 -11.242 1 63.44 262 LEU A C 1
ATOM 1967 O O . LEU A 1 262 ? 20.312 16.625 -11.648 1 63.44 262 LEU A O 1
ATOM 1971 N N . SER A 1 263 ? 21.5 14.656 -11.852 1 54.88 263 SER A N 1
ATOM 1972 C CA . SER A 1 263 ? 22.172 15.109 -13.062 1 54.88 263 SER A CA 1
ATOM 1973 C C . SER A 1 263 ? 21.203 15.109 -14.25 1 54.88 263 SER A C 1
ATOM 1975 O O . SER A 1 263 ? 20.297 14.289 -14.32 1 54.88 263 SER A O 1
ATOM 1977 N N . GLY A 1 264 ? 20.953 16.359 -15 1 47.22 264 GLY A N 1
ATOM 1978 C CA . GLY A 1 264 ? 20.359 16.516 -16.312 1 47.22 264 GLY A CA 1
ATOM 1979 C C . GLY A 1 264 ? 18.891 16.875 -16.266 1 47.22 264 GLY A C 1
ATOM 1980 O O . GLY A 1 264 ? 18.125 16.531 -17.172 1 47.22 264 GLY A O 1
ATOM 1981 N N . GLY A 1 265 ? 18.516 17.609 -15.469 1 49.62 265 GLY A N 1
ATOM 1982 C CA . GLY A 1 265 ? 17.141 18.109 -15.469 1 49.62 265 GLY A CA 1
ATOM 1983 C C . GLY A 1 265 ? 16.172 17.219 -14.711 1 49.62 265 GLY A C 1
ATOM 1984 O O . GLY A 1 265 ? 15.008 17.562 -14.547 1 49.62 265 GLY A O 1
ATOM 1985 N N . ALA A 1 266 ? 16.516 16.016 -14.672 1 52.06 266 ALA A N 1
ATOM 1986 C CA . ALA A 1 266 ? 15.68 15.102 -13.891 1 52.06 266 ALA A CA 1
ATOM 1987 C C . ALA A 1 266 ? 15.859 15.344 -12.398 1 52.06 266 ALA A C 1
ATOM 1989 O O . ALA A 1 266 ? 15.711 14.414 -11.594 1 52.06 266 ALA A O 1
ATOM 1990 N N . GLY A 1 267 ? 16.141 16.531 -12.133 1 55.81 267 GLY A N 1
ATOM 1991 C CA . GLY A 1 267 ? 16.484 16.844 -10.75 1 55.81 267 GLY A CA 1
ATOM 1992 C C . GLY A 1 267 ? 15.367 16.5 -9.773 1 55.81 267 GLY A C 1
ATOM 1993 O O . GLY A 1 267 ? 14.32 15.992 -10.172 1 55.81 267 GLY A O 1
ATOM 1994 N N . GLY A 1 268 ? 15.688 16.344 -8.531 1 65.38 268 GLY A N 1
ATOM 1995 C CA . GLY A 1 268 ? 14.789 16.078 -7.418 1 65.38 268 GLY A CA 1
ATOM 1996 C C . GLY A 1 268 ? 13.992 17.297 -6.98 1 65.38 268 GLY A C 1
ATOM 1997 O O . GLY A 1 268 ? 14.141 18.375 -7.547 1 65.38 268 GLY A O 1
ATOM 1998 N N . ALA A 1 269 ? 12.961 17.016 -6.332 1 70.62 269 ALA A N 1
ATOM 1999 C CA . ALA A 1 269 ? 12.234 18.109 -5.691 1 70.62 269 ALA A CA 1
ATOM 2000 C C . ALA A 1 269 ? 13.172 18.969 -4.844 1 70.62 269 ALA A C 1
ATOM 2002 O O . ALA A 1 269 ? 14.188 18.469 -4.336 1 70.62 269 ALA A O 1
ATOM 2003 N N . GLN A 1 270 ? 12.898 20.25 -4.91 1 75.75 270 GLN A N 1
ATOM 2004 C CA . GLN A 1 270 ? 13.617 21.141 -3.998 1 75.75 270 GLN A CA 1
ATOM 2005 C C . GLN A 1 270 ? 12.828 21.344 -2.707 1 75.75 270 GLN A C 1
ATOM 2007 O O . GLN A 1 270 ? 11.602 21.469 -2.732 1 75.75 270 GLN A O 1
ATOM 2012 N N . PHE A 1 271 ? 13.586 21.359 -1.62 1 78.81 271 PHE A N 1
ATOM 2013 C CA . PHE A 1 271 ? 12.992 21.469 -0.293 1 78.81 271 PHE A CA 1
ATOM 2014 C C . PHE A 1 271 ? 12.016 22.641 -0.233 1 78.81 271 PHE A C 1
ATOM 2016 O O . PHE A 1 271 ? 10.875 22.484 0.212 1 78.81 271 PHE A O 1
ATOM 2023 N N . PRO A 1 272 ? 12.312 23.828 -0.785 1 85.31 272 PRO A N 1
ATOM 2024 C CA . PRO A 1 272 ? 11.383 24.953 -0.714 1 85.31 272 PRO A CA 1
ATOM 2025 C C . PRO A 1 272 ? 10.078 24.688 -1.463 1 85.31 272 PRO A C 1
ATOM 2027 O O . PRO A 1 272 ? 9.016 25.172 -1.054 1 85.31 272 PRO A O 1
ATOM 2030 N N . ASP A 1 273 ? 10.219 23.922 -2.543 1 86.75 273 ASP A N 1
ATOM 2031 C CA . ASP A 1 273 ? 9.023 23.609 -3.316 1 86.75 273 ASP A CA 1
ATOM 2032 C C . ASP A 1 273 ? 8.086 22.688 -2.537 1 86.75 273 ASP A C 1
ATOM 2034 O O . ASP A 1 273 ? 6.863 22.828 -2.611 1 86.75 273 ASP A O 1
ATOM 2038 N N . VAL A 1 274 ? 8.688 21.766 -1.815 1 91.06 274 VAL A N 1
ATOM 2039 C CA . VAL A 1 274 ? 7.891 20.859 -0.999 1 91.06 274 VAL A CA 1
ATOM 2040 C C . VAL A 1 274 ? 7.199 21.641 0.116 1 91.06 274 VAL A C 1
ATOM 2042 O O . VAL A 1 274 ? 6.004 21.453 0.365 1 91.06 274 VAL A O 1
ATOM 2045 N N . ILE A 1 275 ? 7.891 22.562 0.695 1 93.69 275 ILE A N 1
ATOM 2046 C CA . ILE A 1 275 ? 7.352 23.375 1.773 1 93.69 275 ILE A CA 1
ATOM 2047 C C . ILE A 1 275 ? 6.215 24.25 1.241 1 93.69 275 ILE A C 1
ATOM 2049 O O . ILE A 1 275 ? 5.16 24.359 1.871 1 93.69 275 ILE A O 1
ATOM 2053 N N . ASP A 1 276 ? 6.441 24.797 0.1 1 93.44 276 ASP A N 1
ATOM 2054 C CA . ASP A 1 276 ? 5.441 25.672 -0.513 1 93.44 276 ASP A CA 1
ATOM 2055 C C . ASP A 1 276 ? 4.156 24.906 -0.809 1 93.44 276 ASP A C 1
ATOM 2057 O O . ASP A 1 276 ? 3.061 25.359 -0.482 1 93.44 276 ASP A O 1
ATOM 2061 N N . ALA A 1 277 ? 4.309 23.766 -1.397 1 94.44 277 ALA A N 1
ATOM 2062 C CA . ALA A 1 277 ? 3.15 22.953 -1.743 1 94.44 277 ALA A CA 1
ATOM 2063 C C . ALA A 1 277 ? 2.387 22.531 -0.492 1 94.44 277 ALA A C 1
ATOM 2065 O O . ALA A 1 277 ? 1.158 22.625 -0.444 1 94.44 277 ALA A O 1
ATOM 2066 N N . ALA A 1 278 ? 3.111 22.078 0.485 1 97.12 278 ALA A N 1
ATOM 2067 C CA . ALA A 1 278 ? 2.482 21.641 1.729 1 97.12 278 ALA A CA 1
ATOM 2068 C C . ALA A 1 278 ? 1.789 22.812 2.43 1 97.12 278 ALA A C 1
ATOM 2070 O O . ALA A 1 278 ? 0.678 22.656 2.943 1 97.12 278 ALA A O 1
ATOM 2071 N N . THR A 1 279 ? 2.426 23.953 2.439 1 98 279 THR A N 1
ATOM 2072 C CA . THR A 1 279 ? 1.849 25.125 3.086 1 98 279 THR A CA 1
ATOM 2073 C C . THR A 1 279 ? 0.549 25.531 2.398 1 98 279 THR A C 1
ATOM 2075 O O . THR A 1 279 ? -0.436 25.859 3.064 1 98 279 THR A O 1
ATOM 2078 N N . ARG A 1 280 ? 0.586 25.516 1.084 1 96.62 280 ARG A N 1
ATOM 2079 C CA . ARG A 1 280 ? -0.633 25.812 0.336 1 96.62 280 ARG A CA 1
ATOM 2080 C C . ARG A 1 280 ? -1.774 24.906 0.773 1 96.62 280 ARG A C 1
ATOM 2082 O O . ARG A 1 280 ? -2.887 25.375 1.027 1 96.62 280 ARG A O 1
ATOM 2089 N N . LEU A 1 281 ? -1.509 23.641 0.925 1 97.31 281 LEU A N 1
ATOM 2090 C CA . LEU A 1 281 ? -2.531 22.641 1.221 1 97.31 281 LEU A CA 1
ATOM 2091 C C . LEU A 1 281 ? -3.055 22.797 2.645 1 97.31 281 LEU A C 1
ATOM 2093 O O . LEU A 1 281 ? -4.219 22.516 2.92 1 97.31 281 LEU A O 1
ATOM 2097 N N . VAL A 1 282 ? -2.211 23.281 3.611 1 97.38 282 VAL A N 1
ATOM 2098 C CA . VAL A 1 282 ? -2.646 23.312 5.004 1 97.38 282 VAL A CA 1
ATOM 2099 C C . VAL A 1 282 ? -3.182 24.703 5.34 1 97.38 282 VAL A C 1
ATOM 2101 O O . VAL A 1 282 ? -4.055 24.859 6.199 1 97.38 282 VAL A O 1
ATOM 2104 N N . ALA A 1 283 ? -2.76 25.75 4.645 1 96.5 283 ALA A N 1
ATOM 2105 C CA . ALA A 1 283 ? -3.176 27.125 4.953 1 96.5 283 ALA A CA 1
ATOM 2106 C C . ALA A 1 283 ? -4.504 27.453 4.281 1 96.5 283 ALA A C 1
ATOM 2108 O O . ALA A 1 283 ? -5.336 28.156 4.855 1 96.5 283 ALA A O 1
ATOM 2109 N N . ASP A 1 284 ? -4.672 26.984 3.059 1 94.38 284 ASP A N 1
ATOM 2110 C CA . ASP A 1 284 ? -5.891 27.281 2.305 1 94.38 284 ASP A CA 1
ATOM 2111 C C . ASP A 1 284 ? -6.973 26.234 2.594 1 94.38 284 ASP A C 1
ATOM 2113 O O . ASP A 1 284 ? -6.977 25.156 2.004 1 94.38 284 ASP A O 1
ATOM 2117 N N . GLU A 1 285 ? -7.93 26.609 3.383 1 92.25 285 GLU A N 1
ATOM 2118 C CA . GLU A 1 285 ? -8.953 25.688 3.877 1 92.25 285 GLU A CA 1
ATOM 2119 C C . GLU A 1 285 ? -9.922 25.281 2.768 1 92.25 285 GLU A C 1
ATOM 2121 O O . GLU A 1 285 ? -10.688 24.328 2.92 1 92.25 285 GLU A O 1
ATOM 2126 N N . THR A 1 286 ? -9.82 25.938 1.682 1 90.81 286 THR A N 1
ATOM 2127 C CA . THR A 1 286 ? -10.727 25.625 0.584 1 90.81 286 THR A CA 1
ATOM 2128 C C . THR A 1 286 ? -10.211 24.453 -0.233 1 90.81 286 THR A C 1
ATOM 2130 O O . THR A 1 286 ? -10.93 23.891 -1.061 1 90.81 286 THR A O 1
ATOM 2133 N N . ILE A 1 287 ? -8.977 24.078 0.027 1 94.25 287 ILE A N 1
ATOM 2134 C CA . ILE A 1 287 ? -8.43 22.922 -0.674 1 94.25 287 ILE A CA 1
ATOM 2135 C C . ILE A 1 287 ? -8.797 21.656 0.07 1 94.25 287 ILE A C 1
ATOM 2137 O O . ILE A 1 287 ? -8.336 21.422 1.192 1 94.25 287 ILE A O 1
ATOM 2141 N N . VAL A 1 288 ? -9.633 20.844 -0.544 1 94.69 288 VAL A N 1
ATOM 2142 C CA . VAL A 1 288 ? -10.156 19.641 0.074 1 94.69 288 VAL A CA 1
ATOM 2143 C C . VAL A 1 288 ? -9.914 18.438 -0.847 1 94.69 288 VAL A C 1
ATOM 2145 O O . VAL A 1 288 ? -10.414 18.406 -1.974 1 94.69 288 VAL A O 1
ATOM 2148 N N . GLY A 1 289 ? -9.117 17.453 -0.379 1 96.19 289 GLY A N 1
ATOM 2149 C CA . GLY A 1 289 ? -8.984 16.172 -1.074 1 96.19 289 GLY A CA 1
ATOM 2150 C C . GLY A 1 289 ? -8.047 16.234 -2.268 1 96.19 289 GLY A C 1
ATOM 2151 O O . GLY A 1 289 ? -8.297 15.602 -3.289 1 96.19 289 GLY A O 1
ATOM 2152 N N . ARG A 1 290 ? -6.984 17 -2.182 1 95.25 290 ARG A N 1
ATOM 2153 C CA . ARG A 1 290 ? -6.098 17.188 -3.328 1 95.25 290 ARG A CA 1
ATOM 2154 C C . ARG A 1 290 ? -4.691 16.688 -3.016 1 95.25 290 ARG A C 1
ATOM 2156 O O . ARG A 1 290 ? -4.266 16.688 -1.859 1 95.25 290 ARG A O 1
ATOM 2163 N N . ALA A 1 291 ? -4.027 16.188 -4.008 1 96.62 291 ALA A N 1
ATOM 2164 C CA . ALA A 1 291 ? -2.652 15.703 -3.904 1 96.62 291 ALA A CA 1
ATOM 2165 C C . ALA A 1 291 ? -1.743 16.422 -4.898 1 96.62 291 ALA A C 1
ATOM 2167 O O . ALA A 1 291 ? -2.066 16.516 -6.086 1 96.62 291 ALA A O 1
ATOM 2168 N N . LEU A 1 292 ? -0.621 16.938 -4.402 1 94.56 292 LEU A N 1
ATOM 2169 C CA . LEU A 1 292 ? 0.333 17.641 -5.246 1 94.56 292 LEU A CA 1
ATOM 2170 C C . LEU A 1 292 ? 1.635 16.859 -5.371 1 94.56 292 LEU A C 1
ATOM 2172 O O . LEU A 1 292 ? 2.195 16.406 -4.367 1 94.56 292 LEU A O 1
ATOM 2176 N N . VAL A 1 293 ? 2.102 16.672 -6.582 1 91.25 293 VAL A N 1
ATOM 2177 C CA . VAL A 1 293 ? 3.404 16.094 -6.875 1 91.25 293 VAL A CA 1
ATOM 2178 C C . VAL A 1 293 ? 4.438 17.203 -7.074 1 91.25 293 VAL A C 1
ATOM 2180 O O . VAL A 1 293 ? 4.18 18.172 -7.785 1 91.25 293 VAL A O 1
ATOM 2183 N N . ILE A 1 294 ? 5.543 17.078 -6.387 1 89.25 294 ILE A N 1
ATOM 2184 C CA . ILE A 1 294 ? 6.605 18.078 -6.504 1 89.25 294 ILE A CA 1
ATOM 2185 C C . ILE A 1 294 ? 7.809 17.453 -7.215 1 89.25 294 ILE A C 1
ATOM 2187 O O . ILE A 1 294 ? 8.492 16.594 -6.664 1 89.25 294 ILE A O 1
ATOM 2191 N N . GLY A 1 295 ? 7.996 17.891 -8.391 1 80.75 295 GLY A N 1
ATOM 2192 C CA . GLY A 1 295 ? 9.07 17.375 -9.219 1 80.75 295 GLY A CA 1
ATOM 2193 C C . GLY A 1 295 ? 10.211 18.359 -9.398 1 80.75 295 GLY A C 1
ATOM 2194 O O . GLY A 1 295 ? 10.273 19.375 -8.711 1 80.75 295 GLY A O 1
ATOM 2195 N N . PRO A 1 296 ? 11.125 17.875 -10.336 1 72.62 296 PRO A N 1
ATOM 2196 C CA . PRO A 1 296 ? 12.258 18.766 -10.609 1 72.62 296 PRO A CA 1
ATOM 2197 C C . PRO A 1 296 ? 11.859 20 -11.391 1 72.62 296 PRO A C 1
ATOM 2199 O O . PRO A 1 296 ? 10.898 19.969 -12.172 1 72.62 296 PRO A O 1
ATOM 2202 N N . SER A 1 297 ? 12.508 21.078 -11.023 1 62.97 297 SER A N 1
ATOM 2203 C CA . SER A 1 297 ? 12.32 22.281 -11.812 1 62.97 297 SER A CA 1
ATOM 2204 C C . SER A 1 297 ? 12.961 22.156 -13.195 1 62.97 297 SER A C 1
ATOM 2206 O O . SER A 1 297 ? 14.039 21.562 -13.328 1 62.97 297 SER A O 1
ATOM 2208 N N . VAL A 1 298 ? 12.211 21.891 -14.234 1 51.31 298 VAL A N 1
ATOM 2209 C CA . VAL A 1 298 ? 12.781 21.781 -15.578 1 51.31 298 VAL A CA 1
ATOM 2210 C C . VAL A 1 298 ? 13.062 23.172 -16.141 1 51.31 298 VAL A C 1
ATOM 2212 O O . VAL A 1 298 ? 12.242 24.078 -15.992 1 51.31 298 VAL A O 1
ATOM 2215 N N . GLN A 1 299 ? 14.305 23.391 -16.188 1 46.62 299 GLN A N 1
ATOM 2216 C CA . GLN A 1 299 ? 14.625 24.578 -16.969 1 46.62 299 GLN A CA 1
ATOM 2217 C C . GLN A 1 299 ? 14.125 24.453 -18.406 1 46.62 299 GLN A C 1
ATOM 2219 O O . GLN A 1 299 ? 14.203 23.375 -19 1 46.62 299 GLN A O 1
ATOM 2224 N N . ASP A 1 300 ? 13.133 25.062 -18.828 1 42.88 300 ASP A N 1
ATOM 2225 C CA . ASP A 1 300 ? 12.852 25.172 -20.25 1 42.88 300 ASP A CA 1
ATOM 2226 C C . ASP A 1 300 ? 14.141 25.297 -21.062 1 42.88 300 ASP A C 1
ATOM 2228 O O . ASP A 1 300 ? 14.828 26.312 -20.984 1 42.88 300 ASP A O 1
ATOM 2232 N N . GLY A 1 301 ? 14.945 24.469 -21.25 1 35.88 301 GLY A N 1
ATOM 2233 C CA . GLY A 1 301 ? 16.094 24.672 -22.094 1 35.88 301 GLY A CA 1
ATOM 2234 C C . GLY A 1 301 ? 15.766 25.391 -23.391 1 35.88 301 GLY A C 1
ATOM 2235 O O . GLY A 1 301 ? 16.328 26.438 -23.703 1 35.88 301 GLY A O 1
ATOM 2236 N N . GLU A 1 302 ? 15.531 24.688 -24.578 1 38.16 302 GLU A N 1
ATOM 2237 C CA . GLU A 1 302 ? 16.156 24.953 -25.875 1 38.16 302 GLU A CA 1
ATOM 2238 C C . GLU A 1 302 ? 15.602 26.219 -26.516 1 38.16 302 GLU A C 1
ATOM 2240 O O . GLU A 1 302 ? 16.062 26.641 -27.578 1 38.16 302 GLU A O 1
ATOM 2245 N N . GLY A 1 303 ? 14.391 26.641 -26.453 1 33.53 303 GLY A N 1
ATOM 2246 C CA . GLY A 1 303 ? 14.195 27.781 -27.344 1 33.53 303 GLY A CA 1
ATOM 2247 C C . GLY A 1 303 ? 14.859 29.047 -26.844 1 33.53 303 GLY A C 1
ATOM 2248 O O . GLY A 1 303 ? 15.414 29.062 -25.734 1 33.53 303 GLY A O 1
ATOM 2249 N N . PRO A 1 304 ? 15.008 30.141 -27.75 1 32.69 304 PRO A N 1
ATOM 2250 C CA . PRO A 1 304 ? 15.586 31.453 -27.484 1 32.69 304 PRO A CA 1
ATOM 2251 C C . PRO A 1 304 ? 15.227 31.969 -26.078 1 32.69 304 PRO A C 1
ATOM 2253 O O . PRO A 1 304 ? 15.945 32.812 -25.531 1 32.69 304 PRO A O 1
ATOM 2256 N N . ALA A 1 305 ? 14.062 31.75 -25.641 1 31.89 305 ALA A N 1
ATOM 2257 C CA . ALA A 1 305 ? 13.719 32.406 -24.391 1 31.89 305 ALA A CA 1
ATOM 2258 C C . ALA A 1 305 ? 14.531 31.828 -23.234 1 31.89 305 ALA A C 1
ATOM 2260 O O . ALA A 1 305 ? 14.414 32.281 -22.094 1 31.89 305 ALA A O 1
ATOM 2261 N N . ALA A 1 306 ? 15.133 30.734 -23.219 1 37.44 306 ALA A N 1
ATOM 2262 C CA . ALA A 1 306 ? 16.125 30.078 -22.344 1 37.44 306 ALA A CA 1
ATOM 2263 C C . ALA A 1 306 ? 17.297 31.016 -22.078 1 37.44 306 ALA A C 1
ATOM 2265 O O . ALA A 1 306 ? 17.969 30.891 -21.047 1 37.44 306 ALA A O 1
ATOM 2266 N N . LEU A 1 307 ? 17.828 31.719 -23.016 1 32.34 307 LEU A N 1
ATOM 2267 C CA . LEU A 1 307 ? 18.859 32.75 -23.031 1 32.34 307 LEU A CA 1
ATOM 2268 C C . LEU A 1 307 ? 18.453 33.938 -22.172 1 32.34 307 LEU A C 1
ATOM 2270 O O . LEU A 1 307 ? 19.281 34.781 -21.844 1 32.34 307 LEU A O 1
ATOM 2274 N N . GLU A 1 308 ? 17.188 34.438 -22.359 1 36.5 308 GLU A N 1
ATOM 2275 C CA . GLU A 1 308 ? 16.953 35.719 -21.719 1 36.5 308 GLU A CA 1
ATOM 2276 C C . GLU A 1 308 ? 16.609 35.531 -20.234 1 36.5 308 GLU A C 1
ATOM 2278 O O . GLU A 1 308 ? 16.125 36.469 -19.594 1 36.5 308 GLU A O 1
ATOM 2283 N N . GLY A 1 309 ? 17.109 34.656 -19.344 1 37.69 309 GLY A N 1
ATOM 2284 C CA . GLY A 1 309 ? 17.141 34.562 -17.891 1 37.69 309 GLY A CA 1
ATOM 2285 C C . GLY A 1 309 ? 15.812 34.125 -17.297 1 37.69 309 GLY A C 1
ATOM 2286 O O . GLY A 1 309 ? 15.594 34.281 -16.094 1 37.69 309 GLY A O 1
ATOM 2287 N N . LYS A 1 310 ? 14.664 34.094 -17.984 1 39.72 310 LYS A N 1
ATOM 2288 C CA . LYS A 1 310 ? 13.375 34.25 -17.328 1 39.72 310 LYS A CA 1
ATOM 2289 C C . LYS A 1 310 ? 13.008 32.969 -16.578 1 39.72 310 LYS A C 1
ATOM 2291 O O . LYS A 1 310 ? 13.789 32 -16.547 1 39.72 310 LYS A O 1
ATOM 2296 N N . ALA A 1 311 ? 11.523 32.281 -16.938 1 39.97 311 ALA A N 1
ATOM 2297 C CA . ALA A 1 311 ? 10.523 31.75 -16.031 1 39.97 311 ALA A CA 1
ATOM 2298 C C . ALA A 1 311 ? 10.789 30.266 -15.734 1 39.97 311 ALA A C 1
ATOM 2300 O O . ALA A 1 311 ? 10.852 29.453 -16.656 1 39.97 311 ALA A O 1
ATOM 2301 N N . GLU A 1 312 ? 11.414 29.797 -14.75 1 46.66 312 GLU A N 1
ATOM 2302 C CA . GLU A 1 312 ? 11.5 28.484 -14.141 1 46.66 312 GLU A CA 1
ATOM 2303 C C . GLU A 1 312 ? 10.109 27.859 -13.961 1 46.66 312 GLU A C 1
ATOM 2305 O O . GLU A 1 312 ? 9.211 28.5 -13.406 1 46.66 312 GLU A O 1
ATOM 2310 N N . LYS A 1 313 ? 9.617 27.156 -14.82 1 53.75 313 LYS A N 1
ATOM 2311 C CA . LYS A 1 313 ? 8.32 26.5 -14.695 1 53.75 313 LYS A CA 1
ATOM 2312 C C . LYS A 1 313 ? 8.305 25.531 -13.516 1 53.75 313 LYS A C 1
ATOM 2314 O O . LYS A 1 313 ? 9.227 24.734 -13.352 1 53.75 313 LYS A O 1
ATOM 2319 N N . LYS A 1 314 ? 7.309 25.922 -12.633 1 57.34 314 LYS A N 1
ATOM 2320 C CA . LYS A 1 314 ? 7.129 25.234 -11.367 1 57.34 314 LYS A CA 1
ATOM 2321 C C . LYS A 1 314 ? 6.816 23.75 -11.586 1 57.34 314 LYS A C 1
ATOM 2323 O O . LYS A 1 314 ? 6.027 23.406 -12.469 1 57.34 314 LYS A O 1
ATOM 2328 N N . ALA A 1 315 ? 7.555 22.828 -10.859 1 75.5 315 ALA A N 1
ATOM 2329 C CA . ALA A 1 315 ? 7.668 21.375 -10.867 1 75.5 315 ALA A CA 1
ATOM 2330 C C . ALA A 1 315 ? 6.613 20.734 -9.961 1 75.5 315 ALA A C 1
ATOM 2332 O O . ALA A 1 315 ? 6.91 19.797 -9.219 1 75.5 315 ALA A O 1
ATOM 2333 N N . ILE A 1 316 ? 5.324 21.531 -9.891 1 77.62 316 ILE A N 1
ATOM 2334 C CA . ILE A 1 316 ? 4.285 20.984 -9.031 1 77.62 316 ILE A CA 1
ATOM 2335 C C . ILE A 1 316 ? 3.027 20.703 -9.852 1 77.62 316 ILE A C 1
ATOM 2337 O O . ILE A 1 316 ? 2.564 21.578 -10.594 1 77.62 316 ILE A O 1
ATOM 2341 N N . TRP A 1 317 ? 2.428 19.547 -9.773 1 79.12 317 TRP A N 1
ATOM 2342 C CA . TRP A 1 317 ? 1.183 19.203 -10.453 1 79.12 317 TRP A CA 1
ATOM 2343 C C . TRP A 1 317 ? 0.333 18.266 -9.602 1 79.12 317 TRP A C 1
ATOM 2345 O O . TRP A 1 317 ? 0.809 17.719 -8.609 1 79.12 317 TRP A O 1
ATOM 2355 N N . GLU A 1 318 ? -0.941 18.125 -9.977 1 82.88 318 GLU A N 1
ATOM 2356 C CA . GLU A 1 318 ? -1.885 17.312 -9.219 1 82.88 318 GLU A CA 1
ATOM 2357 C C . GLU A 1 318 ? -1.89 15.867 -9.703 1 82.88 318 GLU A C 1
ATOM 2359 O O . GLU A 1 318 ? -1.721 15.609 -10.898 1 82.88 318 GLU A O 1
ATOM 2364 N N . CYS A 1 319 ? -2.016 14.969 -8.75 1 81.19 319 CYS A N 1
ATOM 2365 C CA . CYS A 1 319 ? -2.246 13.578 -9.117 1 81.19 319 CYS A CA 1
ATOM 2366 C C . CYS A 1 319 ? -3.57 13.078 -8.555 1 81.19 319 CYS A C 1
ATOM 2368 O O . CYS A 1 319 ? -4.074 13.617 -7.566 1 81.19 319 CYS A O 1
ATOM 2370 N N . TYR A 1 320 ? -4.266 12.047 -9.336 1 82 320 TYR A N 1
ATOM 2371 C CA . TYR A 1 320 ? -5.48 11.328 -8.969 1 82 320 TYR A CA 1
ATOM 2372 C C . TYR A 1 320 ? -6.68 12.273 -8.93 1 82 320 TYR A C 1
ATOM 2374 O O . TYR A 1 320 ? -7.664 12 -8.242 1 82 320 TYR A O 1
ATOM 2382 N N . ALA A 1 321 ? -6.57 13.414 -9.539 1 76.06 321 ALA A N 1
ATOM 2383 C CA . ALA A 1 321 ? -7.715 14.32 -9.641 1 76.06 321 ALA A CA 1
ATOM 2384 C C . ALA A 1 321 ? -8.906 13.625 -10.297 1 76.06 321 ALA A C 1
ATOM 2386 O O . ALA A 1 321 ? -10.055 13.898 -9.953 1 76.06 321 ALA A O 1
ATOM 2387 N N . GLU A 1 322 ? -8.625 12.602 -11.148 1 75.19 322 GLU A N 1
ATOM 2388 C CA . GLU A 1 322 ? -9.641 11.992 -11.992 1 75.19 322 GLU A CA 1
ATOM 2389 C C . GLU A 1 322 ? -10.391 10.891 -11.25 1 75.19 322 GLU A C 1
ATOM 2391 O O . GLU A 1 322 ? -11.43 10.422 -11.711 1 75.19 322 GLU A O 1
ATOM 2396 N N . ASP A 1 323 ? -9.898 10.547 -10.102 1 83.62 323 ASP A N 1
ATOM 2397 C CA . ASP A 1 323 ? -10.539 9.469 -9.352 1 83.62 323 ASP A CA 1
ATOM 2398 C C . ASP A 1 323 ? -12.039 9.695 -9.227 1 83.62 323 ASP A C 1
ATOM 2400 O O . ASP A 1 323 ? -12.828 8.75 -9.297 1 83.62 323 ASP A O 1
ATOM 2404 N N . TYR A 1 324 ? -12.367 10.953 -8.992 1 81.81 324 TYR A N 1
ATOM 2405 C CA . TYR A 1 324 ? -13.766 11.266 -8.703 1 81.81 324 TYR A CA 1
ATOM 2406 C C . TYR A 1 324 ? -14.344 12.203 -9.758 1 81.81 324 TYR A C 1
ATOM 2408 O O . TYR A 1 324 ? -15.562 12.25 -9.945 1 81.81 324 TYR A O 1
ATOM 2416 N N . THR A 1 325 ? -13.5 12.961 -10.492 1 77.38 325 THR A N 1
ATOM 2417 C CA . THR A 1 325 ? -14.008 13.852 -11.523 1 77.38 325 THR A CA 1
ATOM 2418 C C . THR A 1 325 ? -14.445 13.07 -12.758 1 77.38 325 THR A C 1
ATOM 2420 O O . THR A 1 325 ? -15.336 13.492 -13.484 1 77.38 325 THR A O 1
ATOM 2423 N N . ASP A 1 326 ? -13.781 11.977 -12.945 1 75.62 326 ASP A N 1
ATOM 2424 C CA . ASP A 1 326 ? -14.094 11.008 -13.992 1 75.62 326 ASP A CA 1
ATOM 2425 C C . ASP A 1 326 ? -14.031 9.578 -13.461 1 75.62 326 ASP A C 1
ATOM 2427 O O . ASP A 1 326 ? -13.188 8.789 -13.891 1 75.62 326 ASP A O 1
ATOM 2431 N N . ALA A 1 327 ? -15.055 9.336 -12.609 1 75.44 327 ALA A N 1
ATOM 2432 C CA . ALA A 1 327 ? -15 8.102 -11.828 1 75.44 327 ALA A CA 1
ATOM 2433 C C . ALA A 1 327 ? -15.359 6.891 -12.688 1 75.44 327 ALA A C 1
ATOM 2435 O O . ALA A 1 327 ? -16.266 6.961 -13.516 1 75.44 327 ALA A O 1
ATOM 2436 N N . ASP A 1 328 ? -14.648 5.824 -12.438 1 73.06 328 ASP A N 1
ATOM 2437 C CA . ASP A 1 328 ? -15.055 4.523 -12.961 1 73.06 328 ASP A CA 1
ATOM 2438 C C . ASP A 1 328 ? -16.453 4.148 -12.477 1 73.06 328 ASP A C 1
ATOM 2440 O O . ASP A 1 328 ? -16.891 4.609 -11.422 1 73.06 328 ASP A O 1
ATOM 2444 N N . MET A 1 329 ? -17.094 3.373 -13.266 1 69.19 329 MET A N 1
ATOM 2445 C CA . MET A 1 329 ? -18.484 3.01 -12.961 1 69.19 329 MET A CA 1
ATOM 2446 C C . MET A 1 329 ? -18.578 2.35 -11.594 1 69.19 329 MET A C 1
ATOM 2448 O O . MET A 1 329 ? -19.531 2.584 -10.852 1 69.19 329 MET A O 1
ATOM 2452 N N . PHE A 1 330 ? -17.656 1.607 -11.305 1 72.38 330 PHE A N 1
ATOM 2453 C CA . PHE A 1 330 ? -17.672 0.962 -10 1 72.38 330 PHE A CA 1
ATOM 2454 C C . PHE A 1 330 ? -17.594 1.998 -8.883 1 72.38 330 PHE A C 1
ATOM 2456 O O . PHE A 1 330 ? -18.375 1.937 -7.922 1 72.38 330 PHE A O 1
ATOM 2463 N N . VAL A 1 331 ? -16.703 2.896 -8.984 1 74.38 331 VAL A N 1
ATOM 2464 C CA . VAL A 1 331 ? -16.531 3.938 -7.973 1 74.38 331 VAL A CA 1
ATOM 2465 C C . VAL A 1 331 ? -17.797 4.777 -7.887 1 74.38 331 VAL A C 1
ATOM 2467 O O . VAL A 1 331 ? -18.266 5.098 -6.789 1 74.38 331 VAL A O 1
ATOM 2470 N N . TRP A 1 332 ? -18.312 5.047 -9.023 1 76.12 332 TRP A N 1
ATOM 2471 C CA . TRP A 1 332 ? -19.531 5.844 -9.086 1 76.12 332 TRP A CA 1
ATOM 2472 C C . TRP A 1 332 ? -20.656 5.164 -8.328 1 76.12 332 TRP A C 1
ATOM 2474 O O . TRP A 1 332 ? -21.297 5.781 -7.469 1 76.12 332 TRP A O 1
ATOM 2484 N N . ARG A 1 333 ? -20.828 3.947 -8.555 1 72.12 333 ARG A N 1
ATOM 2485 C CA . ARG A 1 333 ? -21.922 3.211 -7.91 1 72.12 333 ARG A CA 1
ATOM 2486 C C . ARG A 1 333 ? -21.656 3.037 -6.418 1 72.12 333 ARG A C 1
ATOM 2488 O O . ARG A 1 333 ? -22.562 3.199 -5.598 1 72.12 333 ARG A O 1
ATOM 2495 N N . TRP A 1 334 ? -20.453 2.742 -6.191 1 76.62 334 TRP A N 1
ATOM 2496 C CA . TRP A 1 334 ? -20.094 2.488 -4.801 1 76.62 334 TRP A CA 1
ATOM 2497 C C . TRP A 1 334 ? -20.281 3.744 -3.953 1 76.62 334 TRP A C 1
ATOM 2499 O O . TRP A 1 334 ? -20.875 3.691 -2.877 1 76.62 334 TRP A O 1
ATOM 2509 N N . VAL A 1 335 ? -19.812 4.82 -4.395 1 76.06 335 VAL A N 1
ATOM 2510 C CA . VAL A 1 335 ? -19.922 6.074 -3.66 1 76.06 335 VAL A CA 1
ATOM 2511 C C . VAL A 1 335 ? -21.391 6.441 -3.471 1 76.06 335 VAL A C 1
ATOM 2513 O O . VAL A 1 335 ? -21.797 6.902 -2.4 1 76.06 335 VAL A O 1
ATOM 2516 N N . ASN A 1 336 ? -22.141 6.191 -4.504 1 75.19 336 ASN A N 1
ATOM 2517 C CA . ASN A 1 336 ? -23.562 6.496 -4.395 1 75.19 336 ASN A CA 1
ATOM 2518 C C . ASN A 1 336 ? -24.25 5.602 -3.363 1 75.19 336 ASN A C 1
ATOM 2520 O O . ASN A 1 336 ? -25.141 6.055 -2.643 1 75.19 336 ASN A O 1
ATOM 2524 N N . ILE A 1 337 ? -23.828 4.402 -3.307 1 72.12 337 ILE A N 1
ATOM 2525 C CA . ILE A 1 337 ? -24.375 3.488 -2.305 1 72.12 337 ILE A CA 1
ATOM 2526 C C . ILE A 1 337 ? -23.984 3.967 -0.908 1 72.12 337 ILE A C 1
ATOM 2528 O O . ILE A 1 337 ? -24.828 4.055 -0.017 1 72.12 337 ILE A O 1
ATOM 2532 N N . VAL A 1 338 ? -22.766 4.293 -0.756 1 73.75 338 VAL A N 1
ATOM 2533 C CA . VAL A 1 338 ? -22.266 4.734 0.539 1 73.75 338 VAL A CA 1
ATOM 2534 C C . VAL A 1 338 ? -22.984 6.004 0.975 1 73.75 338 VAL A C 1
ATOM 2536 O O . VAL A 1 338 ? -23.422 6.117 2.125 1 73.75 338 VAL A O 1
ATOM 2539 N N . ASN A 1 339 ? -23.172 6.883 0.096 1 75.44 339 ASN A N 1
ATOM 2540 C CA . ASN A 1 339 ? -23.859 8.141 0.407 1 75.44 339 ASN A CA 1
ATOM 2541 C C . ASN A 1 339 ? -25.328 7.918 0.75 1 75.44 339 ASN A C 1
ATOM 2543 O O . ASN A 1 339 ? -25.875 8.594 1.618 1 75.44 339 ASN A O 1
ATOM 2547 N N . ALA A 1 340 ? -25.891 6.992 0.015 1 71.06 340 ALA A N 1
ATOM 2548 C CA . ALA A 1 340 ? -27.281 6.668 0.295 1 71.06 340 ALA A CA 1
ATOM 2549 C C . ALA A 1 340 ? -27.438 6.09 1.698 1 71.06 340 ALA A C 1
ATOM 2551 O O . ALA A 1 340 ? -28.391 6.414 2.408 1 71.06 340 ALA A O 1
ATOM 2552 N N . VAL A 1 341 ? -26.516 5.367 2.023 1 69.5 341 VAL A N 1
ATOM 2553 C CA . VAL A 1 341 ? -26.531 4.758 3.348 1 69.5 341 VAL A CA 1
ATOM 2554 C C . VAL A 1 341 ? -26.328 5.828 4.414 1 69.5 341 VAL A C 1
ATOM 2556 O O . VAL A 1 341 ? -27.016 5.844 5.434 1 69.5 341 VAL A O 1
ATOM 2559 N N . GLU A 1 342 ? -25.438 6.691 4.164 1 70.44 342 GLU A N 1
ATOM 2560 C CA . GLU A 1 342 ? -25.156 7.773 5.105 1 70.44 342 GLU A CA 1
ATOM 2561 C C . GLU A 1 342 ? -26.359 8.695 5.254 1 70.44 342 GLU A C 1
ATOM 2563 O O . GLU A 1 342 ? -26.672 9.156 6.355 1 70.44 342 GLU A O 1
ATOM 2568 N N . LYS A 1 343 ? -26.984 8.961 4.168 1 70.25 343 LYS A N 1
ATOM 2569 C CA . LYS A 1 343 ? -28.188 9.797 4.195 1 70.25 343 LYS A CA 1
ATOM 2570 C C . LYS A 1 343 ? -29.312 9.117 4.98 1 70.25 343 LYS A C 1
ATOM 2572 O O . LYS A 1 343 ? -30.016 9.773 5.742 1 70.25 343 LYS A O 1
ATOM 2577 N N . ALA A 1 344 ? -29.406 7.898 4.758 1 64.81 344 ALA A N 1
ATOM 2578 C CA . ALA A 1 344 ? -30.438 7.141 5.457 1 64.81 344 ALA A CA 1
ATOM 2579 C C . ALA A 1 344 ? -30.172 7.086 6.953 1 64.81 344 ALA A C 1
ATOM 2581 O O . ALA A 1 344 ? -31.094 7.121 7.766 1 64.81 344 ALA A O 1
ATOM 2582 N N . ARG A 1 345 ? -28.938 7.02 7.27 1 62.31 345 ARG A N 1
ATOM 2583 C CA . ARG A 1 345 ? -28.531 7.047 8.664 1 62.31 345 ARG A CA 1
ATOM 2584 C C . ARG A 1 345 ? -28.906 8.367 9.328 1 62.31 345 ARG A C 1
ATOM 2586 O O . ARG A 1 345 ? -29.359 8.383 10.477 1 62.31 345 ARG A O 1
ATOM 2593 N N . GLY A 1 346 ? -28.594 9.375 8.633 1 54.16 346 GLY A N 1
ATOM 2594 C CA . GLY A 1 346 ? -28.969 10.68 9.141 1 54.16 346 GLY A CA 1
ATOM 2595 C C . GLY A 1 346 ? -30.469 10.82 9.359 1 54.16 346 GLY A C 1
ATOM 2596 O O . GLY A 1 346 ? -30.906 11.398 10.359 1 54.16 346 GLY A O 1
ATOM 2597 N N . TRP A 1 347 ? -31.219 10.258 8.469 1 47.53 347 TRP A N 1
ATOM 2598 C CA . TRP A 1 347 ? -32.656 10.367 8.562 1 47.53 347 TRP A CA 1
ATOM 2599 C C . TRP A 1 347 ? -33.219 9.484 9.68 1 47.53 347 TRP A C 1
ATOM 2601 O O . TRP A 1 347 ? -34.125 9.883 10.406 1 47.53 347 TRP A O 1
ATOM 2611 N N . TYR A 1 348 ? -32.719 8.266 9.695 1 47.28 348 TYR A N 1
ATOM 2612 C CA . TYR A 1 348 ? -33.344 7.355 10.664 1 47.28 348 TYR A CA 1
ATOM 2613 C C . TYR A 1 348 ? -32.625 7.434 12.008 1 47.28 348 TYR A C 1
ATOM 2615 O O . TYR A 1 348 ? -33.062 6.793 12.977 1 47.28 348 TYR A O 1
ATOM 2623 N N . GLY A 1 349 ? -31.797 8.383 12.203 1 44.59 349 GLY A N 1
ATOM 2624 C CA . GLY A 1 349 ? -31.125 8.508 13.492 1 44.59 349 GLY A CA 1
ATOM 2625 C C . GLY A 1 349 ? -30.453 7.23 13.938 1 44.59 349 GLY A C 1
ATOM 2626 O O . GLY A 1 349 ? -30.062 7.102 15.102 1 44.59 349 GLY A O 1
ATOM 2627 N N . VAL A 1 350 ? -30.75 6.137 13.383 1 40.28 350 VAL A N 1
ATOM 2628 C CA . VAL A 1 350 ? -30.312 4.824 13.852 1 40.28 350 VAL A CA 1
ATOM 2629 C C . VAL A 1 350 ? -28.812 4.645 13.578 1 40.28 350 VAL A C 1
ATOM 2631 O O . VAL A 1 350 ? -28.359 4.785 12.445 1 40.28 350 VAL A O 1
ATOM 2634 N N . ALA A 1 351 ? -28.078 4.832 14.531 1 39.41 351 ALA A N 1
ATOM 2635 C CA . ALA A 1 351 ? -26.641 4.688 14.703 1 39.41 351 ALA A CA 1
ATOM 2636 C C . ALA A 1 351 ? -26.156 3.357 14.133 1 39.41 351 ALA A C 1
ATOM 2638 O O . ALA A 1 351 ? -25.062 2.889 14.484 1 39.41 351 ALA A O 1
ATOM 2639 N N . VAL A 1 352 ? -27.016 2.508 13.594 1 41.25 352 VAL A N 1
ATOM 2640 C CA . VAL A 1 352 ? -26.453 1.192 13.297 1 41.25 352 VAL A CA 1
ATOM 2641 C C . VAL A 1 352 ? -25.516 1.287 12.094 1 41.25 352 VAL A C 1
ATOM 2643 O O . VAL A 1 352 ? -25.797 2.008 11.133 1 41.25 352 VAL A O 1
ATOM 2646 N N . ASP A 1 353 ? -24.266 0.967 12.234 1 44.94 353 ASP A N 1
ATOM 2647 C CA . ASP A 1 353 ? -23.125 0.876 11.336 1 44.94 353 ASP A CA 1
ATOM 2648 C C . ASP A 1 353 ? -23.547 0.31 9.977 1 44.94 353 ASP A C 1
ATOM 2650 O O . ASP A 1 353 ? -24 -0.831 9.891 1 44.94 353 ASP A O 1
ATOM 2654 N N . VAL A 1 354 ? -24.109 1.019 9.219 1 43.94 354 VAL A N 1
ATOM 2655 C CA . VAL A 1 354 ? -24.438 0.622 7.852 1 43.94 354 VAL A CA 1
ATOM 2656 C C . VAL A 1 354 ? -23.578 -0.572 7.441 1 43.94 354 VAL A C 1
ATOM 2658 O O . VAL A 1 354 ? -24.078 -1.528 6.844 1 43.94 354 VAL A O 1
ATOM 2661 N N . LEU A 1 355 ? -22.359 -0.375 7.695 1 49.31 355 LEU A N 1
ATOM 2662 C CA . LEU A 1 355 ? -21.453 -1.461 7.332 1 49.31 355 LEU A CA 1
ATOM 2663 C C . LEU A 1 355 ? -21.766 -2.719 8.141 1 49.31 355 LEU A C 1
ATOM 2665 O O . LEU A 1 355 ? -21.625 -3.834 7.629 1 49.31 355 LEU A O 1
ATOM 2669 N N . SER A 1 356 ? -22.219 -2.479 9.398 1 48.72 356 SER A N 1
ATOM 2670 C CA . SER A 1 356 ? -22.734 -3.627 10.141 1 48.72 356 SER A CA 1
ATOM 2671 C C . SER A 1 356 ? -23.969 -4.211 9.469 1 48.72 356 SER A C 1
ATOM 2673 O O . SER A 1 356 ? -24.219 -5.418 9.539 1 48.72 356 SER A O 1
ATOM 2675 N N . ILE A 1 357 ? -24.75 -3.42 9.016 1 43.41 357 ILE A N 1
ATOM 2676 C CA . ILE A 1 357 ? -25.906 -3.891 8.273 1 43.41 357 ILE A CA 1
ATOM 2677 C C . ILE A 1 357 ? -25.453 -4.555 6.973 1 43.41 357 ILE A C 1
ATOM 2679 O O . ILE A 1 357 ? -25.953 -5.621 6.609 1 43.41 357 ILE A O 1
ATOM 2683 N N . LEU A 1 358 ? -24.672 -3.828 6.371 1 46.25 358 LEU A N 1
ATOM 2684 C CA . LEU A 1 358 ? -24.219 -4.309 5.066 1 46.25 358 LEU A CA 1
ATOM 2685 C C . LEU A 1 358 ? -23.344 -5.547 5.219 1 46.25 358 LEU A C 1
ATOM 2687 O O . LEU A 1 358 ? -23.312 -6.406 4.336 1 46.25 358 LEU A O 1
ATOM 2691 N N . PHE A 1 359 ? -22.656 -5.609 6.348 1 48.53 359 PHE A N 1
ATOM 2692 C CA . PHE A 1 359 ? -21.688 -6.684 6.555 1 48.53 359 PHE A CA 1
ATOM 2693 C C . PHE A 1 359 ? -22.125 -7.586 7.703 1 48.53 359 PHE A C 1
ATOM 2695 O O . PHE A 1 359 ? -21.344 -8.422 8.172 1 48.53 359 PHE A O 1
ATOM 2702 N N . ARG A 1 360 ? -23.344 -7.441 8.406 1 41.31 360 ARG A N 1
ATOM 2703 C CA . ARG A 1 360 ? -23.844 -8.328 9.453 1 41.31 360 ARG A CA 1
ATOM 2704 C C . ARG A 1 360 ? -23.969 -9.758 8.938 1 41.31 360 ARG A C 1
ATOM 2706 O O . ARG A 1 360 ? -24.656 -10.008 7.945 1 41.31 360 ARG A O 1
ATOM 2713 N N . ARG A 1 361 ? -23.078 -10.422 9.242 1 36.03 361 ARG A N 1
ATOM 2714 C CA . ARG A 1 361 ? -23.297 -11.852 9.125 1 36.03 361 ARG A CA 1
ATOM 2715 C C . ARG A 1 361 ? -24.578 -12.266 9.852 1 36.03 361 ARG A C 1
ATOM 2717 O O . ARG A 1 361 ? -24.781 -11.898 11.008 1 36.03 361 ARG A O 1
ATOM 2724 N N . LYS A 1 362 ? -25.672 -12.57 9.164 1 30.58 362 LYS A N 1
ATOM 2725 C CA . LYS A 1 362 ? -26.562 -13.469 9.891 1 30.58 362 LYS A CA 1
ATOM 2726 C C . LYS A 1 362 ? -25.781 -14.617 10.531 1 30.58 362 LYS A C 1
ATOM 2728 O O . LYS A 1 362 ? -24.859 -15.156 9.922 1 30.58 362 LYS A O 1
ATOM 2733 N N . MET B 1 1 ? 8.453 15.008 -26.156 1 32.47 1 MET B N 1
ATOM 2734 C CA . MET B 1 1 ? 9.219 14.461 -25.047 1 32.47 1 MET B CA 1
ATOM 2735 C C . MET B 1 1 ? 9.555 12.992 -25.281 1 32.47 1 MET B C 1
ATOM 2737 O O . MET B 1 1 ? 8.68 12.203 -25.641 1 32.47 1 MET B O 1
ATOM 2741 N N . GLY B 1 2 ? 10.578 12.562 -25.781 1 41.06 2 GLY B N 1
ATOM 2742 C CA . GLY B 1 2 ? 11 11.258 -26.281 1 41.06 2 GLY B CA 1
ATOM 2743 C C . GLY B 1 2 ? 10.586 10.117 -25.375 1 41.06 2 GLY B C 1
ATOM 2744 O O . GLY B 1 2 ? 10.508 10.273 -24.156 1 41.06 2 GLY B O 1
ATOM 2745 N N . SER B 1 3 ? 9.82 9.062 -25.812 1 57.47 3 SER B N 1
ATOM 2746 C CA . SER B 1 3 ? 9.234 7.855 -25.234 1 57.47 3 SER B CA 1
ATOM 2747 C C . SER B 1 3 ? 10.273 7.047 -24.453 1 57.47 3 SER B C 1
ATOM 2749 O O . SER B 1 3 ? 11.328 6.707 -25 1 57.47 3 SER B O 1
ATOM 2751 N N . HIS B 1 4 ? 10.609 7.211 -23.109 1 76.56 4 HIS B N 1
ATOM 2752 C CA . HIS B 1 4 ? 11.508 6.406 -22.281 1 76.56 4 HIS B CA 1
ATOM 2753 C C . HIS B 1 4 ? 10.992 4.98 -22.141 1 76.56 4 HIS B C 1
ATOM 2755 O O . HIS B 1 4 ? 10.344 4.652 -21.141 1 76.56 4 HIS B O 1
ATOM 2761 N N . ASN B 1 5 ? 11.352 4.199 -23.297 1 81 5 ASN B N 1
ATOM 2762 C CA . ASN B 1 5 ? 10.906 2.811 -23.281 1 81 5 ASN B CA 1
ATOM 2763 C C . ASN B 1 5 ? 11.914 1.903 -22.578 1 81 5 ASN B C 1
ATOM 2765 O O . ASN B 1 5 ? 13.031 1.724 -23.078 1 81 5 ASN B O 1
ATOM 2769 N N . LEU B 1 6 ? 11.516 1.4 -21.453 1 86.56 6 LEU B N 1
ATOM 2770 C CA . LEU B 1 6 ? 12.383 0.581 -20.609 1 86.56 6 LEU B CA 1
ATOM 2771 C C . LEU B 1 6 ? 11.969 -0.886 -20.672 1 86.56 6 LEU B C 1
ATOM 2773 O O . LEU B 1 6 ? 12.492 -1.714 -19.922 1 86.56 6 LEU B O 1
ATOM 2777 N N . THR B 1 7 ? 11.109 -1.268 -21.594 1 85.5 7 THR B N 1
ATOM 2778 C CA . THR B 1 7 ? 10.547 -2.611 -21.625 1 85.5 7 THR B CA 1
ATOM 2779 C C . THR B 1 7 ? 11.648 -3.66 -21.766 1 85.5 7 THR B C 1
ATOM 2781 O O . THR B 1 7 ? 11.648 -4.664 -21.047 1 85.5 7 THR B O 1
ATOM 2784 N N . LYS B 1 8 ? 12.594 -3.441 -22.578 1 82.19 8 LYS B N 1
ATOM 2785 C CA . LYS B 1 8 ? 13.688 -4.379 -22.781 1 82.19 8 LYS B CA 1
ATOM 2786 C C . LYS B 1 8 ? 14.641 -4.383 -21.578 1 82.19 8 LYS B C 1
ATOM 2788 O O . LYS B 1 8 ? 15.125 -5.438 -21.172 1 82.19 8 LYS B O 1
ATOM 2793 N N . ALA B 1 9 ? 14.758 -3.178 -21.031 1 82.69 9 ALA B N 1
ATOM 2794 C CA . ALA B 1 9 ? 15.695 -3.031 -19.922 1 82.69 9 ALA B CA 1
ATOM 2795 C C . ALA B 1 9 ? 15.227 -3.818 -18.703 1 82.69 9 ALA B C 1
ATOM 2797 O O . ALA B 1 9 ? 16.047 -4.309 -17.922 1 82.69 9 ALA B O 1
ATOM 2798 N N . VAL B 1 10 ? 13.938 -3.943 -18.609 1 86.69 10 VAL B N 1
ATOM 2799 C CA . VAL B 1 10 ? 13.398 -4.633 -17.438 1 86.69 10 VAL B CA 1
ATOM 2800 C C . VAL B 1 10 ? 12.805 -5.973 -17.859 1 86.69 10 VAL B C 1
ATOM 2802 O O . VAL B 1 10 ? 12.133 -6.637 -17.062 1 86.69 10 VAL B O 1
ATOM 2805 N N . ARG B 1 11 ? 12.922 -6.371 -19.094 1 87.56 11 ARG B N 1
ATOM 2806 C CA . ARG B 1 11 ? 12.602 -7.691 -19.641 1 87.56 11 ARG B CA 1
ATOM 2807 C C . ARG B 1 11 ? 11.102 -7.957 -19.594 1 87.56 11 ARG B C 1
ATOM 2809 O O . ARG B 1 11 ? 10.672 -9.062 -19.266 1 87.56 11 ARG B O 1
ATOM 2816 N N . LEU B 1 12 ? 10.344 -6.984 -19.828 1 90.31 12 LEU B N 1
ATOM 2817 C CA . LEU B 1 12 ? 8.898 -7.164 -19.906 1 90.31 12 LEU B CA 1
ATOM 2818 C C . LEU B 1 12 ? 8.492 -7.719 -21.266 1 90.31 12 LEU B C 1
ATOM 2820 O O . LEU B 1 12 ? 9.148 -7.453 -22.281 1 90.31 12 LEU B O 1
ATOM 2824 N N . SER B 1 13 ? 7.469 -8.477 -21.281 1 92.56 13 SER B N 1
ATOM 2825 C CA . SER B 1 13 ? 6.895 -8.922 -22.547 1 92.56 13 SER B CA 1
ATOM 2826 C C . SER B 1 13 ? 6.023 -7.828 -23.172 1 92.56 13 SER B C 1
ATOM 2828 O O . SER B 1 13 ? 5.762 -6.805 -22.531 1 92.56 13 SER B O 1
ATOM 2830 N N . ASP B 1 14 ? 5.582 -8.102 -24.328 1 87.5 14 ASP B N 1
ATOM 2831 C CA . ASP B 1 14 ? 4.594 -7.234 -24.969 1 87.5 14 ASP B CA 1
ATOM 2832 C C . ASP B 1 14 ? 3.25 -7.316 -24.25 1 87.5 14 ASP B C 1
ATOM 2834 O O . ASP B 1 14 ? 3.012 -8.242 -23.469 1 87.5 14 ASP B O 1
ATOM 2838 N N . PRO B 1 15 ? 2.445 -6.309 -24.5 1 86.06 15 PRO B N 1
ATOM 2839 C CA . PRO B 1 15 ? 1.107 -6.375 -23.891 1 86.06 15 PRO B CA 1
ATOM 2840 C C . PRO B 1 15 ? 0.381 -7.68 -24.219 1 86.06 15 PRO B C 1
ATOM 2842 O O . PRO B 1 15 ? 0.634 -8.289 -25.266 1 86.06 15 PRO B O 1
ATOM 2845 N N . VAL B 1 16 ? -0.463 -8.008 -23.297 1 90.31 16 VAL B N 1
ATOM 2846 C CA . VAL B 1 16 ? -1.189 -9.266 -23.438 1 90.31 16 VAL B CA 1
ATOM 2847 C C . VAL B 1 16 ? -2.396 -9.062 -24.344 1 90.31 16 VAL B C 1
ATOM 2849 O O . VAL B 1 16 ? -3.225 -8.18 -24.109 1 90.31 16 VAL B O 1
ATOM 2852 N N . ASP B 1 17 ? -2.477 -9.797 -25.375 1 85.31 17 ASP B N 1
ATOM 2853 C CA . ASP B 1 17 ? -3.676 -9.844 -26.203 1 85.31 17 ASP B CA 1
ATOM 2854 C C . ASP B 1 17 ? -4.66 -10.891 -25.688 1 85.31 17 ASP B C 1
ATOM 2856 O O . ASP B 1 17 ? -4.512 -12.078 -25.969 1 85.31 17 ASP B O 1
ATOM 2860 N N . THR B 1 18 ? -5.676 -10.438 -25.062 1 86.5 18 THR B N 1
ATOM 2861 C CA . THR B 1 18 ? -6.59 -11.336 -24.359 1 86.5 18 THR B CA 1
ATOM 2862 C C . THR B 1 18 ? -7.57 -11.977 -25.344 1 86.5 18 THR B C 1
ATOM 2864 O O . THR B 1 18 ? -8.375 -12.828 -24.953 1 86.5 18 THR B O 1
ATOM 2867 N N . THR B 1 19 ? -7.527 -11.672 -26.562 1 81.88 19 THR B N 1
ATOM 2868 C CA . THR B 1 19 ? -8.445 -12.211 -27.562 1 81.88 19 THR B CA 1
ATOM 2869 C C . THR B 1 19 ? -7.828 -13.422 -28.266 1 81.88 19 THR B C 1
ATOM 2871 O O . THR B 1 19 ? -8.516 -14.125 -29 1 81.88 19 THR B O 1
ATOM 2874 N N . THR B 1 20 ? -6.559 -13.656 -27.984 1 87 20 THR B N 1
ATOM 2875 C CA . THR B 1 20 ? -5.887 -14.781 -28.625 1 87 20 THR B CA 1
ATOM 2876 C C . THR B 1 20 ? -5.914 -16.016 -27.734 1 87 20 THR B C 1
ATOM 2878 O O . THR B 1 20 ? -5.84 -15.891 -26.5 1 87 20 THR B O 1
ATOM 2881 N N . PRO B 1 21 ? -6.07 -17.094 -28.391 1 90.12 21 PRO B N 1
ATOM 2882 C CA . PRO B 1 21 ? -5.992 -18.297 -27.562 1 90.12 21 PRO B CA 1
ATOM 2883 C C . PRO B 1 21 ? -4.617 -18.5 -26.938 1 90.12 21 PRO B C 1
ATOM 2885 O O . PRO B 1 21 ? -3.639 -17.891 -27.375 1 90.12 21 PRO B O 1
ATOM 2888 N N . TYR B 1 22 ? -4.617 -19.188 -25.844 1 89.94 22 TYR B N 1
ATOM 2889 C CA . TYR B 1 22 ? -3.357 -19.547 -25.203 1 89.94 22 TYR B CA 1
ATOM 2890 C C . TYR B 1 22 ? -3.273 -21.062 -24.969 1 89.94 22 TYR B C 1
ATOM 2892 O O . TYR B 1 22 ? -4.293 -21.75 -24.984 1 89.94 22 TYR B O 1
ATOM 2900 N N . ASP B 1 23 ? -2.051 -21.5 -24.859 1 92.44 23 ASP B N 1
ATOM 2901 C CA . ASP B 1 23 ? -1.777 -22.938 -24.719 1 92.44 23 ASP B CA 1
ATOM 2902 C C . ASP B 1 23 ? -1.661 -23.328 -23.25 1 92.44 23 ASP B C 1
ATOM 2904 O O . ASP B 1 23 ? -0.699 -22.969 -22.578 1 92.44 23 ASP B O 1
ATOM 2908 N N . VAL B 1 24 ? -2.518 -24.172 -22.75 1 94.69 24 VAL B N 1
ATOM 2909 C CA . VAL B 1 24 ? -2.557 -24.562 -21.344 1 94.69 24 VAL B CA 1
ATOM 2910 C C . VAL B 1 24 ? -1.545 -25.672 -21.094 1 94.69 24 VAL B C 1
ATOM 2912 O O . VAL B 1 24 ? -1.278 -26.031 -19.938 1 94.69 24 VAL B O 1
ATOM 2915 N N . SER B 1 25 ? -0.973 -26.25 -22.188 1 93.69 25 SER B N 1
ATOM 2916 C CA . SER B 1 25 ? -0.024 -27.344 -22.016 1 93.69 25 SER B CA 1
ATOM 2917 C C . SER B 1 25 ? 1.211 -26.906 -21.25 1 93.69 25 SER B C 1
ATOM 2919 O O . SER B 1 25 ? 1.976 -27.734 -20.75 1 93.69 25 SER B O 1
ATOM 2921 N N . GLY B 1 26 ? 1.351 -25.562 -21.141 1 92.75 26 GLY B N 1
ATOM 2922 C CA . GLY B 1 26 ? 2.457 -25.016 -20.359 1 92.75 26 GLY B CA 1
ATOM 2923 C C . GLY B 1 26 ? 2.365 -25.344 -18.875 1 92.75 26 GLY B C 1
ATOM 2924 O O . GLY B 1 26 ? 3.348 -25.203 -18.156 1 92.75 26 GLY B O 1
ATOM 2925 N N . LEU B 1 27 ? 1.233 -25.906 -18.438 1 96.56 27 LEU B N 1
ATOM 2926 C CA . LEU B 1 27 ? 1.023 -26.172 -17.016 1 96.56 27 LEU B CA 1
ATOM 2927 C C . LEU B 1 27 ? 1.317 -27.641 -16.703 1 96.56 27 LEU B C 1
ATOM 2929 O O . LEU B 1 27 ? 1.436 -28.016 -15.531 1 96.56 27 LEU B O 1
ATOM 2933 N N . VAL B 1 28 ? 1.391 -28.469 -17.766 1 96.31 28 VAL B N 1
ATOM 2934 C CA . VAL B 1 28 ? 1.546 -29.906 -17.562 1 96.31 28 VAL B CA 1
ATOM 2935 C C . VAL B 1 28 ? 2.824 -30.188 -16.766 1 96.31 28 VAL B C 1
ATOM 2937 O O . VAL B 1 28 ? 3.908 -29.734 -17.156 1 96.31 28 VAL B O 1
ATOM 2940 N N . GLY B 1 29 ? 2.656 -30.797 -15.664 1 96.12 29 GLY B N 1
ATOM 2941 C CA . GLY B 1 29 ? 3.793 -31.25 -14.883 1 96.12 29 GLY B CA 1
ATOM 2942 C C . GLY B 1 29 ? 4.359 -30.172 -13.977 1 96.12 29 GLY B C 1
ATOM 2943 O O . GLY B 1 29 ? 5.25 -30.453 -13.164 1 96.12 29 GLY B O 1
ATOM 2944 N N . LYS B 1 30 ? 3.857 -28.969 -14.094 1 96.88 30 LYS B N 1
ATOM 2945 C CA . LYS B 1 30 ? 4.336 -27.875 -13.234 1 96.88 30 LYS B CA 1
ATOM 2946 C C . LYS B 1 30 ? 3.814 -28.031 -11.812 1 96.88 30 LYS B C 1
ATOM 2948 O O . LYS B 1 30 ? 2.678 -28.469 -11.602 1 96.88 30 LYS B O 1
ATOM 2953 N N . THR B 1 31 ? 4.652 -27.719 -10.844 1 98 31 THR B N 1
ATOM 2954 C CA . THR B 1 31 ? 4.215 -27.641 -9.453 1 98 31 THR B CA 1
ATOM 2955 C C . THR B 1 31 ? 3.807 -26.219 -9.094 1 98 31 THR B C 1
ATOM 2957 O O . THR B 1 31 ? 4.617 -25.297 -9.18 1 98 31 THR B O 1
ATOM 2960 N N . ILE B 1 32 ? 2.535 -26.047 -8.703 1 98.88 32 ILE B N 1
ATOM 2961 C CA . ILE B 1 32 ? 1.965 -24.734 -8.391 1 98.88 32 ILE B CA 1
ATOM 2962 C C . ILE B 1 32 ? 1.607 -24.672 -6.91 1 98.88 32 ILE B C 1
ATOM 2964 O O . ILE B 1 32 ? 0.869 -25.516 -6.402 1 98.88 32 ILE B O 1
ATOM 2968 N N . LEU B 1 33 ? 2.221 -23.75 -6.227 1 98.94 33 LEU B N 1
ATOM 2969 C CA . LEU B 1 33 ? 1.911 -23.453 -4.832 1 98.94 33 LEU B CA 1
ATOM 2970 C C . LEU B 1 33 ? 0.925 -22.297 -4.73 1 98.94 33 LEU B C 1
ATOM 2972 O O . LEU B 1 33 ? 1.16 -21.219 -5.289 1 98.94 33 LEU B O 1
ATOM 2976 N N . ILE B 1 34 ? -0.24 -22.484 -4.027 1 98.94 34 ILE B N 1
ATOM 2977 C CA . ILE B 1 34 ? -1.262 -21.453 -3.9 1 98.94 34 ILE B CA 1
ATOM 2978 C C . ILE B 1 34 ? -1.559 -21.203 -2.422 1 98.94 34 ILE B C 1
ATOM 2980 O O . ILE B 1 34 ? -2.006 -22.094 -1.711 1 98.94 34 ILE B O 1
ATOM 2984 N N . THR B 1 35 ? -1.323 -19.984 -1.948 1 98.88 35 THR B N 1
ATOM 2985 C CA . THR B 1 35 ? -1.698 -19.625 -0.583 1 98.88 35 THR B CA 1
ATOM 2986 C C . THR B 1 35 ? -3.186 -19.297 -0.499 1 98.88 35 THR B C 1
ATOM 2988 O O . THR B 1 35 ? -3.752 -18.719 -1.424 1 98.88 35 THR B O 1
ATOM 2991 N N . GLY B 1 36 ? -3.787 -19.656 0.645 1 97.75 36 GLY B N 1
ATOM 2992 C CA . GLY B 1 36 ? -5.207 -19.391 0.825 1 97.75 36 GLY B CA 1
ATOM 2993 C C . GLY B 1 36 ? -6.074 -20.047 -0.227 1 97.75 36 GLY B C 1
ATOM 2994 O O . GLY B 1 36 ? -6.957 -19.406 -0.802 1 97.75 36 GLY B O 1
ATOM 2995 N N . ALA B 1 37 ? -5.863 -21.328 -0.462 1 97.31 37 ALA B N 1
ATOM 2996 C CA . ALA B 1 37 ? -6.406 -21.922 -1.674 1 97.31 37 ALA B CA 1
ATOM 2997 C C . ALA B 1 37 ? -7.586 -22.844 -1.349 1 97.31 37 ALA B C 1
ATOM 2999 O O . ALA B 1 37 ? -8.156 -23.469 -2.242 1 97.31 37 ALA B O 1
ATOM 3000 N N . ALA B 1 38 ? -7.996 -22.906 -0.106 1 95.62 38 ALA B N 1
ATOM 3001 C CA . ALA B 1 38 ? -9.008 -23.891 0.275 1 95.62 38 ALA B CA 1
ATOM 3002 C C . ALA B 1 38 ? -10.375 -23.516 -0.286 1 95.62 38 ALA B C 1
ATOM 3004 O O . ALA B 1 38 ? -11.195 -24.391 -0.578 1 95.62 38 ALA B O 1
ATOM 3005 N N . LEU B 1 39 ? -10.609 -22.203 -0.391 1 88.81 39 LEU B N 1
ATOM 3006 C CA . LEU B 1 39 ? -11.906 -21.734 -0.864 1 88.81 39 LEU B CA 1
ATOM 3007 C C . LEU B 1 39 ? -11.742 -20.625 -1.899 1 88.81 39 LEU B C 1
ATOM 3009 O O . LEU B 1 39 ? -10.609 -20.234 -2.227 1 88.81 39 LEU B O 1
ATOM 3013 N N . GLY B 1 40 ? -12.789 -20.266 -2.498 1 88.31 40 GLY B N 1
ATOM 3014 C CA . GLY B 1 40 ? -12.828 -19.078 -3.332 1 88.31 40 GLY B CA 1
ATOM 3015 C C . GLY B 1 40 ? -11.992 -19.203 -4.594 1 88.31 40 GLY B C 1
ATOM 3016 O O . GLY B 1 40 ? -12.016 -20.234 -5.258 1 88.31 40 GLY B O 1
ATOM 3017 N N . ILE B 1 41 ? -11.344 -18.141 -4.922 1 90.38 41 ILE B N 1
ATOM 3018 C CA . ILE B 1 41 ? -10.57 -18.016 -6.152 1 90.38 41 ILE B CA 1
ATOM 3019 C C . ILE B 1 41 ? -9.414 -19.016 -6.137 1 90.38 41 ILE B C 1
ATOM 3021 O O . ILE B 1 41 ? -9.117 -19.641 -7.156 1 90.38 41 ILE B O 1
ATOM 3025 N N . GLY B 1 42 ? -8.82 -19.219 -4.969 1 95.06 42 GLY B N 1
ATOM 3026 C CA . GLY B 1 42 ? -7.723 -20.172 -4.859 1 95.06 42 GLY B CA 1
ATOM 3027 C C . GLY B 1 42 ? -8.133 -21.594 -5.188 1 95.06 42 GLY B C 1
ATOM 3028 O O . GLY B 1 42 ? -7.426 -22.297 -5.91 1 95.06 42 GLY B O 1
ATOM 3029 N N . ALA B 1 43 ? -9.258 -21.938 -4.684 1 96.31 43 ALA B N 1
ATOM 3030 C CA . ALA B 1 43 ? -9.766 -23.281 -4.965 1 96.31 43 ALA B CA 1
ATOM 3031 C C . ALA B 1 43 ? -10.102 -23.438 -6.445 1 96.31 43 ALA B C 1
ATOM 3033 O O . ALA B 1 43 ? -9.859 -24.5 -7.031 1 96.31 43 ALA B O 1
ATOM 3034 N N . ALA B 1 44 ? -10.602 -22.406 -6.996 1 94.62 44 ALA B N 1
ATOM 3035 C CA . ALA B 1 44 ? -10.938 -22.438 -8.422 1 94.62 44 ALA B CA 1
ATOM 3036 C C . ALA B 1 44 ? -9.688 -22.578 -9.273 1 94.62 44 ALA B C 1
ATOM 3038 O O . ALA B 1 44 ? -9.672 -23.328 -10.258 1 94.62 44 ALA B O 1
ATOM 3039 N N . PHE B 1 45 ? -8.648 -21.844 -8.914 1 97.38 45 PHE B N 1
ATOM 3040 C CA . PHE B 1 45 ? -7.363 -22 -9.594 1 97.38 45 PHE B CA 1
ATOM 3041 C C . PHE B 1 45 ? -6.863 -23.438 -9.492 1 97.38 45 PHE B C 1
ATOM 3043 O O . PHE B 1 45 ? -6.457 -24.031 -10.492 1 97.38 45 PHE B O 1
ATOM 3050 N N . ALA B 1 46 ? -6.934 -23.953 -8.266 1 98.56 46 ALA B N 1
ATOM 3051 C CA . ALA B 1 46 ? -6.449 -25.312 -8.023 1 98.56 46 ALA B CA 1
ATOM 3052 C C . ALA B 1 46 ? -7.164 -26.312 -8.922 1 98.56 46 ALA B C 1
ATOM 3054 O O . ALA B 1 46 ? -6.52 -27.141 -9.562 1 98.56 46 ALA B O 1
ATOM 3055 N N . ARG B 1 47 ? -8.477 -26.25 -9.016 1 98.31 47 ARG B N 1
ATOM 3056 C CA . ARG B 1 47 ? -9.258 -27.172 -9.836 1 98.31 47 ARG B CA 1
ATOM 3057 C C . ARG B 1 47 ? -8.906 -27.031 -11.312 1 98.31 47 ARG B C 1
ATOM 3059 O O . ARG B 1 47 ? -8.664 -28.031 -11.992 1 98.31 47 ARG B O 1
ATOM 3066 N N . GLN B 1 48 ? -8.867 -25.797 -11.734 1 98.19 48 GLN B N 1
ATOM 3067 C CA . GLN B 1 48 ? -8.602 -25.531 -13.141 1 98.19 48 GLN B CA 1
ATOM 3068 C C . GLN B 1 48 ? -7.211 -26.016 -13.539 1 98.19 48 GLN B C 1
ATOM 3070 O O . GLN B 1 48 ? -7.055 -26.703 -14.555 1 98.19 48 GLN B O 1
ATOM 3075 N N . TRP B 1 49 ? -6.203 -25.75 -12.781 1 98.69 49 TRP B N 1
ATOM 3076 C CA . TRP B 1 49 ? -4.828 -26.031 -13.188 1 98.69 49 TRP B CA 1
ATOM 3077 C C . TRP B 1 49 ? -4.484 -27.5 -12.977 1 98.69 49 TRP B C 1
ATOM 3079 O O . TRP B 1 49 ? -3.688 -28.062 -13.727 1 98.69 49 TRP B O 1
ATOM 3089 N N . ALA B 1 50 ? -5.137 -28.156 -12 1 98.75 50 ALA B N 1
ATOM 3090 C CA . ALA B 1 50 ? -5.047 -29.609 -11.914 1 98.75 50 ALA B CA 1
ATOM 3091 C C . ALA B 1 50 ? -5.605 -30.266 -13.172 1 98.75 50 ALA B C 1
ATOM 3093 O O . ALA B 1 50 ? -5.016 -31.203 -13.703 1 98.75 50 ALA B O 1
ATOM 3094 N N . SER B 1 51 ? -6.734 -29.719 -13.609 1 98.44 51 SER B N 1
ATOM 3095 C CA . SER B 1 51 ? -7.355 -30.266 -14.812 1 98.44 51 SER B CA 1
ATOM 3096 C C . SER B 1 51 ? -6.473 -30.047 -16.031 1 98.44 51 SER B C 1
ATOM 3098 O O . SER B 1 51 ? -6.625 -30.75 -17.047 1 98.44 51 SER B O 1
ATOM 3100 N N . ASN B 1 52 ? -5.551 -29.125 -15.953 1 98.12 52 ASN B N 1
ATOM 3101 C CA . ASN B 1 52 ? -4.625 -28.844 -17.047 1 98.12 52 ASN B CA 1
ATOM 3102 C C . ASN B 1 52 ? -3.328 -29.625 -16.891 1 98.12 52 ASN B C 1
ATOM 3104 O O . ASN B 1 52 ? -2.389 -29.438 -17.672 1 98.12 52 ASN B O 1
ATOM 3108 N N . GLY B 1 53 ? -3.213 -30.422 -15.836 1 98 53 GLY B N 1
ATOM 3109 C CA . GLY B 1 53 ? -2.094 -31.328 -15.711 1 98 53 GLY B CA 1
ATOM 3110 C C . GLY B 1 53 ? -1.062 -30.891 -14.695 1 98 53 GLY B C 1
ATOM 3111 O O . GLY B 1 53 ? -0.011 -31.516 -14.547 1 98 53 GLY B O 1
ATOM 3112 N N . ALA B 1 54 ? -1.324 -29.859 -13.953 1 98.38 54 ALA B N 1
ATOM 3113 C CA . ALA B 1 54 ? -0.37 -29.359 -12.969 1 98.38 54 ALA B CA 1
ATOM 3114 C C . ALA B 1 54 ? -0.449 -30.141 -11.664 1 98.38 54 ALA B C 1
ATOM 3116 O O . ALA B 1 54 ? -1.459 -30.797 -11.391 1 98.38 54 ALA B O 1
ATOM 3117 N N . ASN B 1 55 ? 0.648 -30.141 -10.93 1 98.69 55 ASN B N 1
ATOM 3118 C CA . ASN B 1 55 ? 0.684 -30.531 -9.523 1 98.69 55 ASN B CA 1
ATOM 3119 C C . ASN B 1 55 ? 0.335 -29.375 -8.602 1 98.69 55 ASN B C 1
ATOM 3121 O O . ASN B 1 55 ? 0.868 -28.266 -8.758 1 98.69 55 ASN B O 1
ATOM 3125 N N . ILE B 1 56 ? -0.55 -29.625 -7.637 1 98.94 56 ILE B N 1
ATOM 3126 C CA . ILE B 1 56 ? -1.086 -28.5 -6.875 1 98.94 56 ILE B CA 1
ATOM 3127 C C . ILE B 1 56 ? -0.745 -28.672 -5.398 1 98.94 56 ILE B C 1
ATOM 3129 O O . ILE B 1 56 ? -0.98 -29.734 -4.816 1 98.94 56 ILE B O 1
ATOM 3133 N N . ALA B 1 57 ? -0.14 -27.688 -4.824 1 98.94 57 ALA B N 1
ATOM 3134 C CA . ALA B 1 57 ? -0.005 -27.562 -3.373 1 98.94 57 ALA B CA 1
ATOM 3135 C C . ALA B 1 57 ? -0.944 -26.5 -2.82 1 98.94 57 ALA B C 1
ATOM 3137 O O . ALA B 1 57 ? -0.797 -25.312 -3.131 1 98.94 57 ALA B O 1
ATOM 3138 N N . VAL B 1 58 ? -1.866 -26.938 -1.941 1 98.81 58 VAL B N 1
ATOM 3139 C CA . VAL B 1 58 ? -2.871 -26.078 -1.332 1 98.81 58 VAL B CA 1
ATOM 3140 C C . VAL B 1 58 ? -2.434 -25.688 0.079 1 98.81 58 VAL B C 1
ATOM 3142 O O . VAL B 1 58 ? -2.264 -26.562 0.941 1 98.81 58 VAL B O 1
ATOM 3145 N N . GLY B 1 59 ? -2.213 -24.406 0.274 1 98.81 59 GLY B N 1
ATOM 3146 C CA . GLY B 1 59 ? -1.951 -23.891 1.61 1 98.81 59 GLY B CA 1
ATOM 3147 C C . GLY B 1 59 ? -3.088 -23.062 2.162 1 98.81 59 GLY B C 1
ATOM 3148 O O . GLY B 1 59 ? -3.594 -22.172 1.48 1 98.81 59 GLY B O 1
ATOM 3149 N N . ASP B 1 60 ? -3.482 -23.328 3.385 1 98.56 60 ASP B N 1
ATOM 3150 C CA . ASP B 1 60 ? -4.574 -22.594 4.016 1 98.56 60 ASP B CA 1
ATOM 3151 C C . ASP B 1 60 ? -4.629 -22.875 5.516 1 98.56 60 ASP B C 1
ATOM 3153 O O . ASP B 1 60 ? -3.928 -23.766 6.016 1 98.56 60 ASP B O 1
ATOM 3157 N N . ILE B 1 61 ? -5.402 -22.078 6.199 1 98.19 61 ILE B N 1
ATOM 3158 C CA . ILE B 1 61 ? -5.613 -22.312 7.621 1 98.19 61 ILE B CA 1
ATOM 3159 C C . ILE B 1 61 ? -6.832 -23.219 7.816 1 98.19 61 ILE B C 1
ATOM 3161 O O . ILE B 1 61 ? -6.988 -23.844 8.867 1 98.19 61 ILE B O 1
ATOM 3165 N N . ASN B 1 62 ? -7.719 -23.25 6.832 1 97.88 62 ASN B N 1
ATOM 3166 C CA . ASN B 1 62 ? -8.914 -24.094 6.887 1 97.88 62 ASN B CA 1
ATOM 3167 C C . ASN B 1 62 ? -8.602 -25.531 6.496 1 97.88 62 ASN B C 1
ATOM 3169 O O . ASN B 1 62 ? -8.828 -25.938 5.352 1 97.88 62 ASN B O 1
ATOM 3173 N N . ASP B 1 63 ? -8.258 -26.328 7.484 1 98.56 63 ASP B N 1
ATOM 3174 C CA . ASP B 1 63 ? -7.793 -27.688 7.238 1 98.56 63 ASP B CA 1
ATOM 3175 C C . ASP B 1 63 ? -8.883 -28.547 6.59 1 98.56 63 ASP B C 1
ATOM 3177 O O . ASP B 1 63 ? -8.625 -29.266 5.629 1 98.56 63 ASP B O 1
ATOM 3181 N N . GLU B 1 64 ? -10.039 -28.406 7.035 1 98.56 64 GLU B N 1
ATOM 3182 C CA . GLU B 1 64 ? -11.133 -29.219 6.527 1 98.56 64 GLU B CA 1
ATOM 3183 C C . GLU B 1 64 ? -11.406 -28.938 5.051 1 98.56 64 GLU B C 1
ATOM 3185 O O . GLU B 1 64 ? -11.43 -29.844 4.227 1 98.56 64 GLU B O 1
ATOM 3190 N N . ALA B 1 65 ? -11.57 -27.703 4.699 1 98.06 65 ALA B N 1
ATOM 3191 C CA . ALA B 1 65 ? -11.844 -27.312 3.318 1 98.06 65 ALA B CA 1
ATOM 3192 C C . ALA B 1 65 ? -10.672 -27.656 2.406 1 98.06 65 ALA B C 1
ATOM 3194 O O . ALA B 1 65 ? -10.875 -28.109 1.273 1 98.06 65 ALA B O 1
ATOM 3195 N N . GLY B 1 66 ? -9.445 -27.484 2.91 1 98.62 66 GLY B N 1
ATOM 3196 C CA . GLY B 1 66 ? -8.258 -27.797 2.129 1 98.62 66 GLY B CA 1
ATOM 3197 C C . GLY B 1 66 ? -8.109 -29.281 1.84 1 98.62 66 GLY B C 1
ATOM 3198 O O . GLY B 1 66 ? -7.812 -29.672 0.708 1 98.62 66 GLY B O 1
ATOM 3199 N N . GLN B 1 67 ? -8.336 -30.094 2.85 1 98.69 67 GLN B N 1
ATOM 3200 C CA . GLN B 1 67 ? -8.242 -31.547 2.68 1 98.69 67 GLN B CA 1
ATOM 3201 C C . GLN B 1 67 ? -9.32 -32.062 1.734 1 98.69 67 GLN B C 1
ATOM 3203 O O . GLN B 1 67 ? -9.07 -32.938 0.908 1 98.69 67 GLN B O 1
ATOM 3208 N N . ASN B 1 68 ? -10.492 -31.469 1.878 1 98.75 68 ASN B N 1
ATOM 3209 C CA . ASN B 1 68 ? -11.57 -31.844 0.977 1 98.75 68 ASN B CA 1
ATOM 3210 C C . ASN B 1 68 ? -11.242 -31.5 -0.473 1 98.75 68 ASN B C 1
ATOM 3212 O O . ASN B 1 68 ? -11.508 -32.281 -1.379 1 98.75 68 ASN B O 1
ATOM 3216 N N . LEU B 1 69 ? -10.695 -30.344 -0.702 1 98.69 69 LEU B N 1
ATOM 3217 C CA . LEU B 1 69 ? -10.32 -29.922 -2.047 1 98.69 69 LEU B CA 1
ATOM 3218 C C . LEU B 1 69 ? -9.273 -30.875 -2.635 1 98.69 69 LEU B C 1
ATOM 3220 O O . LEU B 1 69 ? -9.406 -31.312 -3.775 1 98.69 69 LEU B O 1
ATOM 3224 N N . VAL B 1 70 ? -8.281 -31.219 -1.862 1 98.81 70 VAL B N 1
ATOM 3225 C CA . VAL B 1 70 ? -7.191 -32.062 -2.359 1 98.81 70 VAL B CA 1
ATOM 3226 C C . VAL B 1 70 ? -7.715 -33.469 -2.643 1 98.81 70 VAL B C 1
ATOM 3228 O O . VAL B 1 70 ? -7.309 -34.094 -3.621 1 98.81 70 VAL B O 1
ATOM 3231 N N . ALA B 1 71 ? -8.594 -33.969 -1.82 1 98.75 71 ALA B N 1
ATOM 3232 C CA . ALA B 1 71 ? -9.227 -35.25 -2.08 1 98.75 71 ALA B CA 1
ATOM 3233 C C . ALA B 1 71 ? -9.969 -35.25 -3.412 1 98.75 71 ALA B C 1
ATOM 3235 O O . ALA B 1 71 ? -9.883 -36.188 -4.188 1 98.75 71 ALA B O 1
ATOM 3236 N N . GLU B 1 72 ? -10.664 -34.156 -3.609 1 98.75 72 GLU B N 1
ATOM 3237 C CA . GLU B 1 72 ? -11.367 -33.969 -4.875 1 98.75 72 GLU B CA 1
ATOM 3238 C C . GLU B 1 72 ? -10.398 -33.969 -6.051 1 98.75 72 GLU B C 1
ATOM 3240 O O . GLU B 1 72 ? -10.625 -34.656 -7.059 1 98.75 72 GLU B O 1
ATOM 3245 N N . LEU B 1 73 ? -9.312 -33.25 -5.945 1 98.81 73 LEU B N 1
ATOM 3246 C CA . LEU B 1 73 ? -8.32 -33.156 -7.012 1 98.81 73 LEU B CA 1
ATOM 3247 C C . LEU B 1 73 ? -7.699 -34.531 -7.309 1 98.81 73 LEU B C 1
ATOM 3249 O O . LEU B 1 73 ? -7.504 -34.875 -8.469 1 98.81 73 LEU B O 1
ATOM 3253 N N . ARG B 1 74 ? -7.43 -35.281 -6.285 1 98.62 74 ARG B N 1
ATOM 3254 C CA . ARG B 1 74 ? -6.809 -36.594 -6.453 1 98.62 74 ARG B CA 1
ATOM 3255 C C . ARG B 1 74 ? -7.758 -37.562 -7.145 1 98.62 74 ARG B C 1
ATOM 3257 O O . ARG B 1 74 ? -7.332 -38.375 -7.953 1 98.62 74 ARG B O 1
ATOM 3264 N N . ARG B 1 75 ? -8.969 -37.438 -6.781 1 98.56 75 ARG B N 1
ATOM 3265 C CA . ARG B 1 75 ? -9.977 -38.281 -7.41 1 98.56 75 ARG B CA 1
ATOM 3266 C C . ARG B 1 75 ? -10.125 -37.938 -8.891 1 98.56 75 ARG B C 1
ATOM 3268 O O . ARG B 1 75 ? -10.125 -38.844 -9.734 1 98.56 75 ARG B O 1
ATOM 3275 N N . ASP B 1 76 ? -10.18 -36.719 -9.18 1 98.44 76 ASP B N 1
ATOM 3276 C CA . ASP B 1 76 ? -10.5 -36.25 -10.531 1 98.44 76 ASP B CA 1
ATOM 3277 C C . ASP B 1 76 ? -9.266 -36.281 -11.422 1 98.44 76 ASP B C 1
ATOM 3279 O O . ASP B 1 76 ? -9.375 -36.406 -12.641 1 98.44 76 ASP B O 1
ATOM 3283 N N . HIS B 1 77 ? -8.102 -36.125 -10.836 1 98.31 77 HIS B N 1
ATOM 3284 C CA . HIS B 1 77 ? -6.848 -36.062 -11.578 1 98.31 77 HIS B CA 1
ATOM 3285 C C . HIS B 1 77 ? -5.766 -36.906 -10.906 1 98.31 77 HIS B C 1
ATOM 3287 O O . HIS B 1 77 ? -4.762 -36.375 -10.438 1 98.31 77 HIS B O 1
ATOM 3293 N N . PRO B 1 78 ? -5.797 -38.188 -11 1 97.19 78 PRO B N 1
ATOM 3294 C CA . PRO B 1 78 ? -4.934 -39.062 -10.234 1 97.19 78 PRO B CA 1
ATOM 3295 C C . PRO B 1 78 ? -3.488 -39.062 -10.734 1 97.19 78 PRO B C 1
ATOM 3297 O O . PRO B 1 78 ? -2.588 -39.531 -10.031 1 97.19 78 PRO B O 1
ATOM 3300 N N . LYS B 1 79 ? -3.246 -38.562 -11.883 1 97.25 79 LYS B N 1
ATOM 3301 C CA . LYS B 1 79 ? -1.887 -38.562 -12.414 1 97.25 79 LYS B CA 1
ATOM 3302 C C . LYS B 1 79 ? -1.064 -37.406 -11.797 1 97.25 79 LYS B C 1
ATOM 3304 O O . LYS B 1 79 ? 0.167 -37.438 -11.852 1 97.25 79 LYS B O 1
ATOM 3309 N N . GLY B 1 80 ? -1.703 -36.438 -11.289 1 97.75 80 GLY B N 1
ATOM 3310 C CA . GLY B 1 80 ? -1.021 -35.312 -10.68 1 97.75 80 GLY B CA 1
ATOM 3311 C C . GLY B 1 80 ? -0.738 -35.5 -9.203 1 97.75 80 GLY B C 1
ATOM 3312 O O . GLY B 1 80 ? -1.354 -36.344 -8.555 1 97.75 80 GLY B O 1
ATOM 3313 N N . ALA B 1 81 ? 0.236 -34.781 -8.703 1 98.56 81 ALA B N 1
ATOM 3314 C CA . ALA B 1 81 ? 0.53 -34.719 -7.277 1 98.56 81 ALA B CA 1
ATOM 3315 C C . ALA B 1 81 ? -0.179 -33.562 -6.613 1 98.56 81 ALA B C 1
ATOM 3317 O O . ALA B 1 81 ? 0.152 -32.406 -6.875 1 98.56 81 ALA B O 1
ATOM 3318 N N . HIS B 1 82 ? -1.169 -33.844 -5.809 1 98.88 82 HIS B N 1
ATOM 3319 C CA . HIS B 1 82 ? -1.944 -32.812 -5.125 1 98.88 82 HIS B CA 1
ATOM 3320 C C . HIS B 1 82 ? -1.853 -32.969 -3.609 1 98.88 82 HIS B C 1
ATOM 3322 O O . HIS B 1 82 ? -2.061 -34.062 -3.08 1 98.88 82 HIS B O 1
ATOM 3328 N N . HIS B 1 83 ? -1.474 -31.891 -2.936 1 98.88 83 HIS B N 1
ATOM 3329 C CA . HIS B 1 83 ? -1.255 -31.953 -1.494 1 98.88 83 HIS B CA 1
ATOM 3330 C C . HIS B 1 83 ? -1.855 -30.75 -0.791 1 98.88 83 HIS B C 1
ATOM 3332 O O . HIS B 1 83 ? -1.901 -29.656 -1.359 1 98.88 83 HIS B O 1
ATOM 3338 N N . TYR B 1 84 ? -2.369 -30.969 0.398 1 98.88 84 TYR B N 1
ATOM 3339 C CA . TYR B 1 84 ? -2.742 -29.891 1.318 1 98.88 84 TYR B CA 1
ATOM 3340 C C . TYR B 1 84 ? -1.712 -29.75 2.432 1 98.88 84 TYR B C 1
ATOM 3342 O O . TYR B 1 84 ? -1.238 -30.75 2.982 1 98.88 84 TYR B O 1
ATOM 3350 N N . PHE B 1 85 ? -1.311 -28.562 2.721 1 98.88 85 PHE B N 1
ATOM 3351 C CA . PHE B 1 85 ? -0.464 -28.234 3.859 1 98.88 85 PHE B CA 1
ATOM 3352 C C . PHE B 1 85 ? -1.081 -27.109 4.684 1 98.88 85 PHE B C 1
ATOM 3354 O O . PHE B 1 85 ? -1.478 -26.078 4.133 1 98.88 85 PHE B O 1
ATOM 3361 N N . HIS B 1 86 ? -1.195 -27.312 5.965 1 98.81 86 HIS B N 1
ATOM 3362 C CA . HIS B 1 86 ? -1.615 -26.203 6.828 1 98.81 86 HIS B CA 1
ATOM 3363 C C . HIS B 1 86 ? -0.656 -25.031 6.719 1 98.81 86 HIS B C 1
ATOM 3365 O O . HIS B 1 86 ? 0.557 -25.188 6.871 1 98.81 86 HIS B O 1
ATOM 3371 N N . CYS B 1 87 ? -1.219 -23.859 6.441 1 98.81 87 CYS B N 1
ATOM 3372 C CA . CYS B 1 87 ? -0.384 -22.672 6.309 1 98.81 87 CYS B CA 1
ATOM 3373 C C . CYS B 1 87 ? -1.119 -21.422 6.801 1 98.81 87 CYS B C 1
ATOM 3375 O O . CYS B 1 87 ? -2.072 -20.969 6.168 1 98.81 87 CYS B O 1
ATOM 3377 N N . ASP B 1 88 ? -0.71 -20.984 7.918 1 98.69 88 ASP B N 1
ATOM 3378 C CA . ASP B 1 88 ? -1.07 -19.641 8.359 1 98.69 88 ASP B CA 1
ATOM 3379 C C . ASP B 1 88 ? -0.125 -18.594 7.77 1 98.69 88 ASP B C 1
ATOM 3381 O O . ASP B 1 88 ? 1.003 -18.438 8.234 1 98.69 88 ASP B O 1
ATOM 3385 N N . VAL B 1 89 ? -0.602 -17.844 6.781 1 98.5 89 VAL B N 1
ATOM 3386 C CA . VAL B 1 89 ? 0.292 -16.953 6.055 1 98.5 89 VAL B CA 1
ATOM 3387 C C . VAL B 1 89 ? 0.748 -15.82 6.973 1 98.5 89 VAL B C 1
ATOM 3389 O O . VAL B 1 89 ? 1.74 -15.148 6.688 1 98.5 89 VAL B O 1
ATOM 3392 N N . GLY B 1 90 ? 0.015 -15.594 8.062 1 97.62 90 GLY B N 1
ATOM 3393 C CA . GLY B 1 90 ? 0.429 -14.57 9.008 1 97.62 90 GLY B CA 1
ATOM 3394 C C . GLY B 1 90 ? 1.612 -14.992 9.859 1 97.62 90 GLY B C 1
ATOM 3395 O O . GLY B 1 90 ? 2.166 -14.188 10.609 1 97.62 90 GLY B O 1
ATOM 3396 N N . ASN B 1 91 ? 1.961 -16.219 9.75 1 98.44 91 ASN B N 1
ATOM 3397 C CA . ASN B 1 91 ? 3.09 -16.797 10.484 1 98.44 91 ASN B CA 1
ATOM 3398 C C . ASN B 1 91 ? 4.238 -17.156 9.547 1 98.44 91 ASN B C 1
ATOM 3400 O O . ASN B 1 91 ? 4.094 -18.016 8.68 1 98.44 91 ASN B O 1
ATOM 3404 N N . TRP B 1 92 ? 5.418 -16.5 9.742 1 98.25 92 TRP B N 1
ATOM 3405 C CA . TRP B 1 92 ? 6.582 -16.688 8.883 1 98.25 92 TRP B CA 1
ATOM 3406 C C . TRP B 1 92 ? 6.98 -18.156 8.805 1 98.25 92 TRP B C 1
ATOM 3408 O O . TRP B 1 92 ? 7.145 -18.703 7.707 1 98.25 92 TRP B O 1
ATOM 3418 N N . ASP B 1 93 ? 7.07 -18.781 9.898 1 98.44 93 ASP B N 1
ATOM 3419 C CA . ASP B 1 93 ? 7.527 -20.172 9.93 1 98.44 93 ASP B CA 1
ATOM 3420 C C . ASP B 1 93 ? 6.531 -21.094 9.227 1 98.44 93 ASP B C 1
ATOM 3422 O O . ASP B 1 93 ? 6.926 -22.094 8.617 1 98.44 93 ASP B O 1
ATOM 3426 N N . SER B 1 94 ? 5.297 -20.75 9.375 1 98.88 94 SER B N 1
ATOM 3427 C CA . SER B 1 94 ? 4.27 -21.531 8.695 1 98.88 94 SER B CA 1
ATOM 3428 C C . SER B 1 94 ? 4.434 -21.453 7.176 1 98.88 94 SER B C 1
ATOM 3430 O O . SER B 1 94 ? 4.301 -22.469 6.484 1 98.88 94 SER B O 1
ATOM 3432 N N . GLN B 1 95 ? 4.758 -20.328 6.609 1 98.81 95 GLN B N 1
ATOM 3433 C CA . GLN B 1 95 ? 4.977 -20.203 5.172 1 98.81 95 GLN B CA 1
ATOM 3434 C C . GLN B 1 95 ? 6.246 -20.922 4.738 1 98.81 95 GLN B C 1
ATOM 3436 O O . GLN B 1 95 ? 6.27 -21.578 3.693 1 98.81 95 GLN B O 1
ATOM 3441 N N . VAL B 1 96 ? 7.258 -20.766 5.582 1 98.75 96 VAL B N 1
ATOM 3442 C CA . VAL B 1 96 ? 8.508 -21.453 5.266 1 98.75 96 VAL B CA 1
ATOM 3443 C C . VAL B 1 96 ? 8.25 -22.953 5.145 1 98.75 96 VAL B C 1
ATOM 3445 O O . VAL B 1 96 ? 8.68 -23.594 4.176 1 98.75 96 VAL B O 1
ATOM 3448 N N . ALA B 1 97 ? 7.574 -23.469 6.098 1 98.81 97 ALA B N 1
ATOM 3449 C CA . ALA B 1 97 ? 7.258 -24.906 6.094 1 98.81 97 ALA B CA 1
ATOM 3450 C C . ALA B 1 97 ? 6.434 -25.281 4.863 1 98.81 97 ALA B C 1
ATOM 3452 O O . ALA B 1 97 ? 6.672 -26.312 4.238 1 98.81 97 ALA B O 1
ATOM 3453 N N . PHE B 1 98 ? 5.496 -24.469 4.5 1 98.94 98 PHE B N 1
ATOM 3454 C CA . PHE B 1 98 ? 4.641 -24.719 3.346 1 98.94 98 PHE B CA 1
ATOM 3455 C C . PHE B 1 98 ? 5.473 -24.844 2.072 1 98.94 98 PHE B C 1
ATOM 3457 O O . PHE B 1 98 ? 5.27 -25.75 1.277 1 98.94 98 PHE B O 1
ATOM 3464 N N . PHE B 1 99 ? 6.418 -23.938 1.875 1 98.88 99 PHE B N 1
ATOM 3465 C CA . PHE B 1 99 ? 7.266 -23.969 0.689 1 98.88 99 PHE B CA 1
ATOM 3466 C C . PHE B 1 99 ? 8.164 -25.188 0.691 1 98.88 99 PHE B C 1
ATOM 3468 O O . PHE B 1 99 ? 8.305 -25.875 -0.33 1 98.88 99 PHE B O 1
ATOM 3475 N N . LYS B 1 100 ? 8.742 -25.516 1.85 1 98.56 100 LYS B N 1
ATOM 3476 C CA . LYS B 1 100 ? 9.586 -26.703 1.972 1 98.56 100 LYS B CA 1
ATOM 3477 C C . LYS B 1 100 ? 8.805 -27.969 1.647 1 98.56 100 LYS B C 1
ATOM 3479 O O . LYS B 1 100 ? 9.266 -28.812 0.872 1 98.56 100 LYS B O 1
ATOM 3484 N N . ASP B 1 101 ? 7.691 -28.047 2.256 1 98.81 101 ASP B N 1
ATOM 3485 C CA . ASP B 1 101 ? 6.863 -29.234 2.076 1 98.81 101 ASP B CA 1
ATOM 3486 C C . ASP B 1 101 ? 6.406 -29.375 0.626 1 98.81 101 ASP B C 1
ATOM 3488 O O . ASP B 1 101 ? 6.344 -30.484 0.092 1 98.81 101 ASP B O 1
ATOM 3492 N N . THR B 1 102 ? 6.074 -28.25 -0.005 1 98.88 102 THR B N 1
ATOM 3493 C CA . THR B 1 102 ? 5.668 -28.266 -1.407 1 98.88 102 THR B CA 1
ATOM 3494 C C . THR B 1 102 ? 6.805 -28.781 -2.289 1 98.88 102 THR B C 1
ATOM 3496 O O . THR B 1 102 ? 6.594 -29.656 -3.133 1 98.88 102 THR B O 1
ATOM 3499 N N . ALA B 1 103 ? 8 -28.281 -2.061 1 97.88 103 ALA B N 1
ATOM 3500 C CA . ALA B 1 103 ? 9.141 -28.719 -2.85 1 97.88 103 ALA B CA 1
ATOM 3501 C C . ALA B 1 103 ? 9.406 -30.203 -2.637 1 97.88 103 ALA B C 1
ATOM 3503 O O . ALA B 1 103 ? 9.664 -30.938 -3.596 1 97.88 103 ALA B O 1
ATOM 3504 N N . ALA B 1 104 ? 9.281 -30.641 -1.404 1 97.88 104 ALA B N 1
ATOM 3505 C CA . ALA B 1 104 ? 9.531 -32.031 -1.072 1 97.88 104 ALA B CA 1
ATOM 3506 C C . ALA B 1 104 ? 8.492 -32.938 -1.71 1 97.88 104 ALA B C 1
ATOM 3508 O O . ALA B 1 104 ? 8.797 -34.062 -2.094 1 97.88 104 ALA B O 1
ATOM 3509 N N . ALA B 1 105 ? 7.312 -32.469 -1.855 1 98.38 105 ALA B N 1
ATOM 3510 C CA . ALA B 1 105 ? 6.211 -33.281 -2.365 1 98.38 105 ALA B CA 1
ATOM 3511 C C . ALA B 1 105 ? 6.141 -33.219 -3.889 1 98.38 105 ALA B C 1
ATOM 3513 O O . ALA B 1 105 ? 5.449 -34 -4.52 1 98.38 105 ALA B O 1
ATOM 3514 N N . SER B 1 106 ? 6.82 -32.25 -4.449 1 97.06 106 SER B N 1
ATOM 3515 C CA . SER B 1 106 ? 6.824 -32.062 -5.898 1 97.06 106 SER B CA 1
ATOM 3516 C C . SER B 1 106 ? 7.562 -33.219 -6.59 1 97.06 106 SER B C 1
ATOM 3518 O O . SER B 1 106 ? 8.609 -33.656 -6.113 1 97.06 106 SER B O 1
ATOM 3520 N N . PRO B 1 107 ? 7.086 -33.688 -7.738 1 96 107 PRO B N 1
ATOM 3521 C CA . PRO B 1 107 ? 7.758 -34.781 -8.461 1 96 107 PRO B CA 1
ATOM 3522 C C . PRO B 1 107 ? 9.188 -34.438 -8.867 1 96 107 PRO B C 1
ATOM 3524 O O . PRO B 1 107 ? 10.039 -35.312 -8.977 1 96 107 PRO B O 1
ATOM 3527 N N . HIS B 1 108 ? 9.445 -33.188 -9.117 1 92.81 108 HIS B N 1
ATOM 3528 C CA . HIS B 1 108 ? 10.781 -32.781 -9.57 1 92.81 108 HIS B CA 1
ATOM 3529 C C . HIS B 1 108 ? 11.547 -32.062 -8.461 1 92.81 108 HIS B C 1
ATOM 3531 O O . HIS B 1 108 ? 12.625 -31.516 -8.703 1 92.81 108 HIS B O 1
ATOM 3537 N N . GLY B 1 109 ? 11.016 -31.953 -7.27 1 94.62 109 GLY B N 1
ATOM 3538 C CA . GLY B 1 109 ? 11.719 -31.484 -6.094 1 94.62 109 GLY B CA 1
ATOM 3539 C C . GLY B 1 109 ? 11.781 -29.969 -6.008 1 94.62 109 GLY B C 1
ATOM 3540 O O . GLY B 1 109 ? 12.539 -29.422 -5.203 1 94.62 109 GLY B O 1
ATOM 3541 N N . GLY B 1 110 ? 10.992 -29.25 -6.879 1 95.25 110 GLY B N 1
ATOM 3542 C CA . GLY B 1 110 ? 10.977 -27.797 -6.902 1 95.25 110 GLY B CA 1
ATOM 3543 C C . GLY B 1 110 ? 9.594 -27.219 -7.082 1 95.25 110 GLY B C 1
ATOM 3544 O O . GLY B 1 110 ? 8.594 -27.953 -7.043 1 95.25 110 GLY B O 1
ATOM 3545 N N . ILE B 1 111 ? 9.523 -25.906 -7.102 1 97.69 111 ILE B N 1
ATOM 3546 C CA . ILE B 1 111 ? 8.297 -25.156 -7.34 1 97.69 111 ILE B CA 1
ATOM 3547 C C . ILE B 1 111 ? 8.43 -24.359 -8.633 1 97.69 111 ILE B C 1
ATOM 3549 O O . ILE B 1 111 ? 9.461 -23.734 -8.875 1 97.69 111 ILE B O 1
ATOM 3553 N N . ASP B 1 112 ? 7.371 -24.359 -9.43 1 97.31 112 ASP B N 1
ATOM 3554 C CA . ASP B 1 112 ? 7.441 -23.688 -10.719 1 97.31 112 ASP B CA 1
ATOM 3555 C C . ASP B 1 112 ? 6.652 -22.375 -10.703 1 97.31 112 ASP B C 1
ATOM 3557 O O . ASP B 1 112 ? 7.031 -21.406 -11.359 1 97.31 112 ASP B O 1
ATOM 3561 N N . ILE B 1 113 ? 5.523 -22.391 -10.008 1 98.44 113 ILE B N 1
ATOM 3562 C CA . ILE B 1 113 ? 4.617 -21.25 -9.961 1 98.44 113 ILE B CA 1
ATOM 3563 C C . ILE B 1 113 ? 4.148 -21.016 -8.523 1 98.44 113 ILE B C 1
ATOM 3565 O O . ILE B 1 113 ? 3.768 -21.969 -7.832 1 98.44 113 ILE B O 1
ATOM 3569 N N . VAL B 1 114 ? 4.277 -19.797 -8.055 1 98.88 114 VAL B N 1
ATOM 3570 C CA . VAL B 1 114 ? 3.748 -19.375 -6.762 1 98.88 114 VAL B CA 1
ATOM 3571 C C . VAL B 1 114 ? 2.611 -18.375 -6.965 1 98.88 114 VAL B C 1
ATOM 3573 O O . VAL B 1 114 ? 2.766 -17.391 -7.691 1 98.88 114 VAL B O 1
ATOM 3576 N N . VAL B 1 115 ? 1.484 -18.688 -6.383 1 98.88 115 VAL B N 1
ATOM 3577 C CA . VAL B 1 115 ? 0.327 -17.797 -6.422 1 98.88 115 VAL B CA 1
ATOM 3578 C C . VAL B 1 115 ? 0.071 -17.219 -5.027 1 98.88 115 VAL B C 1
ATOM 3580 O O . VAL B 1 115 ? -0.327 -17.953 -4.113 1 98.88 115 VAL B O 1
ATOM 3583 N N . ALA B 1 116 ? 0.342 -15.945 -4.898 1 98.69 116 ALA B N 1
ATOM 3584 C CA . ALA B 1 116 ? 0.026 -15.25 -3.654 1 98.69 116 ALA B CA 1
ATOM 3585 C C . ALA B 1 116 ? -1.448 -14.859 -3.604 1 98.69 116 ALA B C 1
ATOM 3587 O O . ALA B 1 116 ? -1.801 -13.703 -3.848 1 98.69 116 ALA B O 1
ATOM 3588 N N . ASN B 1 117 ? -2.236 -15.82 -3.199 1 97.38 117 ASN B N 1
ATOM 3589 C CA . ASN B 1 117 ? -3.686 -15.688 -3.297 1 97.38 117 ASN B CA 1
ATOM 3590 C C . ASN B 1 117 ? -4.305 -15.312 -1.952 1 97.38 117 ASN B C 1
ATOM 3592 O O . ASN B 1 117 ? -5.379 -14.711 -1.903 1 97.38 117 ASN B O 1
ATOM 3596 N N . ALA B 1 118 ? -3.631 -15.672 -0.868 1 96.62 118 ALA B N 1
ATOM 3597 C CA . ALA B 1 118 ? -4.195 -15.414 0.454 1 96.62 118 ALA B CA 1
ATOM 3598 C C . ALA B 1 118 ? -4.477 -13.93 0.65 1 96.62 118 ALA B C 1
ATOM 3600 O O . ALA B 1 118 ? -3.645 -13.086 0.304 1 96.62 118 ALA B O 1
ATOM 3601 N N . GLY B 1 119 ? -5.594 -13.57 1.094 1 93 119 GLY B N 1
ATOM 3602 C CA . GLY B 1 119 ? -6.031 -12.211 1.381 1 93 119 GLY B CA 1
ATOM 3603 C C . GLY B 1 119 ? -7.383 -12.156 2.066 1 93 119 GLY B C 1
ATOM 3604 O O . GLY B 1 119 ? -8.18 -13.086 1.962 1 93 119 GLY B O 1
ATOM 3605 N N . ILE B 1 120 ? -7.578 -11.039 2.801 1 90.5 120 ILE B N 1
ATOM 3606 C CA . ILE B 1 120 ? -8.844 -10.906 3.518 1 90.5 120 ILE B CA 1
ATOM 3607 C C . ILE B 1 120 ? -9.375 -9.484 3.369 1 90.5 120 ILE B C 1
ATOM 3609 O O . ILE B 1 120 ? -8.633 -8.57 2.992 1 90.5 120 ILE B O 1
ATOM 3613 N N . SER B 1 121 ? -10.594 -9.352 3.539 1 86.06 121 SER B N 1
ATOM 3614 C CA . SER B 1 121 ? -11.312 -8.094 3.729 1 86.06 121 SER B CA 1
ATOM 3615 C C . SER B 1 121 ? -12.211 -8.148 4.957 1 86.06 121 SER B C 1
ATOM 3617 O O . SER B 1 121 ? -13 -9.086 5.117 1 86.06 121 SER B O 1
ATOM 3619 N N . ARG B 1 122 ? -12.039 -7.23 5.844 1 88.06 122 ARG B N 1
ATOM 3620 C CA . ARG B 1 122 ? -12.805 -7.176 7.082 1 88.06 122 ARG B CA 1
ATOM 3621 C C 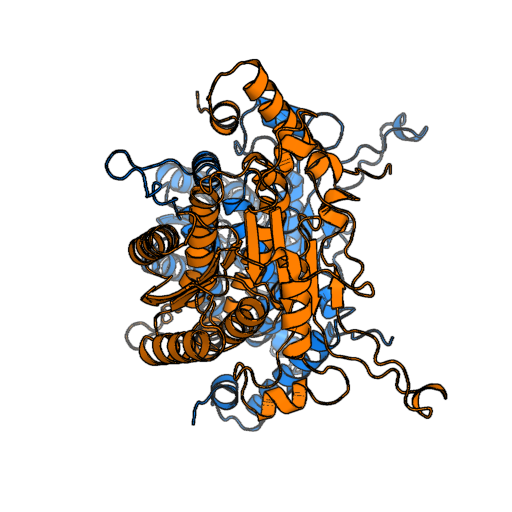. ARG B 1 122 ? -13.602 -5.879 7.176 1 88.06 122 ARG B C 1
ATOM 3623 O O . ARG B 1 122 ? -13.117 -4.883 7.707 1 88.06 122 ARG B O 1
ATOM 3630 N N . PRO B 1 123 ? -14.766 -5.906 6.727 1 83.19 123 PRO B N 1
ATOM 3631 C CA . PRO B 1 123 ? -15.57 -4.684 6.641 1 83.19 123 PRO B CA 1
ATOM 3632 C C . PRO B 1 123 ? -15.734 -3.994 7.992 1 83.19 123 PRO B C 1
ATOM 3634 O O . PRO B 1 123 ? -15.711 -2.762 8.07 1 83.19 123 PRO B O 1
ATOM 3637 N N . LEU B 1 124 ? -15.875 -4.777 9.07 1 86.12 124 LEU B N 1
ATOM 3638 C CA . LEU B 1 124 ? -16.078 -4.184 10.383 1 86.12 124 LEU B CA 1
ATOM 3639 C C . LEU B 1 124 ? -14.812 -3.457 10.844 1 86.12 124 LEU B C 1
ATOM 3641 O O . LEU B 1 124 ? -14.898 -2.4 11.477 1 86.12 124 LEU B O 1
ATOM 3645 N N . ASP B 1 125 ? -13.672 -4.043 10.516 1 91.19 125 ASP B N 1
ATOM 3646 C CA . ASP B 1 125 ? -12.422 -3.383 10.852 1 91.19 125 ASP B CA 1
ATOM 3647 C C . ASP B 1 125 ? -12.281 -2.051 10.117 1 91.19 125 ASP B C 1
ATOM 3649 O O . ASP B 1 125 ? -11.805 -1.066 10.688 1 91.19 125 ASP B O 1
ATOM 3653 N N . ASN B 1 126 ? -12.719 -2.051 8.891 1 90.19 126 ASN B N 1
ATOM 3654 C CA . ASN B 1 126 ? -12.695 -0.816 8.117 1 90.19 126 ASN B CA 1
ATOM 3655 C C . ASN B 1 126 ? -13.594 0.251 8.734 1 90.19 126 ASN B C 1
ATOM 3657 O O . ASN B 1 126 ? -13.203 1.415 8.836 1 90.19 126 ASN B O 1
ATOM 3661 N N . SER B 1 127 ? -14.734 -0.149 9.133 1 87.56 127 SER B N 1
ATOM 3662 C CA . SER B 1 127 ? -15.664 0.773 9.773 1 87.56 127 SER B CA 1
ATOM 3663 C C . SER B 1 127 ? -15.086 1.343 11.062 1 87.56 127 SER B C 1
ATOM 3665 O O . SER B 1 127 ? -15.156 2.549 11.305 1 87.56 127 SER B O 1
ATOM 3667 N N . HIS B 1 128 ? -14.562 0.451 11.852 1 92.19 128 HIS B N 1
ATOM 3668 C CA . HIS B 1 128 ? -13.977 0.885 13.109 1 92.19 128 HIS B CA 1
ATOM 3669 C C . HIS B 1 128 ? -12.812 1.844 12.875 1 92.19 128 HIS B C 1
ATOM 3671 O O . HIS B 1 128 ? -12.625 2.797 13.633 1 92.19 128 HIS B O 1
ATOM 3677 N N . PHE B 1 129 ? -12.086 1.602 11.875 1 96.19 129 PHE B N 1
ATOM 3678 C CA . PHE B 1 129 ? -10.953 2.461 11.547 1 96.19 129 PHE B CA 1
ATOM 3679 C C . PHE B 1 129 ? -11.422 3.867 11.203 1 96.19 129 PHE B C 1
ATOM 3681 O O . PHE B 1 129 ? -10.859 4.852 11.688 1 96.19 129 PHE B O 1
ATOM 3688 N N . GLU B 1 130 ? -12.469 4.004 10.43 1 93.31 130 GLU B N 1
ATOM 3689 C CA . GLU B 1 130 ? -12.898 5.297 9.914 1 93.31 130 GLU B CA 1
ATOM 3690 C C . GLU B 1 130 ? -13.82 6.016 10.898 1 93.31 130 GLU B C 1
ATOM 3692 O O . GLU B 1 130 ? -14.148 7.188 10.703 1 93.31 130 GLU B O 1
ATOM 3697 N N . ASN B 1 131 ? -14.25 5.242 11.906 1 92.88 131 ASN B N 1
ATOM 3698 C CA . ASN B 1 131 ? -15.125 5.801 12.93 1 92.88 131 ASN B CA 1
ATOM 3699 C C . ASN B 1 131 ? -14.578 5.543 14.328 1 92.88 131 ASN B C 1
ATOM 3701 O O . ASN B 1 131 ? -15.141 4.738 15.078 1 92.88 131 ASN B O 1
ATOM 3705 N N . PRO B 1 132 ? -13.539 6.293 14.648 1 95.44 132 PRO B N 1
ATOM 3706 C CA . PRO B 1 132 ? -12.938 6.055 15.961 1 95.44 132 PRO B CA 1
ATOM 3707 C C . PRO B 1 132 ? -13.891 6.348 17.109 1 95.44 132 PRO B C 1
ATOM 3709 O O . PRO B 1 132 ? -14.594 7.359 17.094 1 95.44 132 PRO B O 1
ATOM 3712 N N . MET B 1 133 ? -13.883 5.41 18.031 1 94.31 133 MET B N 1
ATOM 3713 C CA . MET B 1 133 ? -14.695 5.551 19.234 1 94.31 133 MET B CA 1
ATOM 3714 C C . MET B 1 133 ? -13.828 5.543 20.484 1 94.31 133 MET B C 1
ATOM 3716 O O . MET B 1 133 ? -12.891 4.754 20.594 1 94.31 133 MET B O 1
ATOM 3720 N N . ALA B 1 134 ? -14.195 6.41 21.359 1 95.19 134 ALA B N 1
ATOM 3721 C CA . ALA B 1 134 ? -13.445 6.504 22.594 1 95.19 134 ALA B CA 1
ATOM 3722 C C . ALA B 1 134 ? -13.5 5.195 23.375 1 95.19 134 ALA B C 1
ATOM 3724 O O . ALA B 1 134 ? -14.539 4.527 23.406 1 95.19 134 ALA B O 1
ATOM 3725 N N . CYS B 1 135 ? -12.375 4.879 23.969 1 94.81 135 CYS B N 1
ATOM 3726 C CA . CYS B 1 135 ? -12.352 3.756 24.891 1 94.81 135 CYS B CA 1
ATOM 3727 C C . CYS B 1 135 ? -13.211 4.043 26.125 1 94.81 135 CYS B C 1
ATOM 3729 O O . CYS B 1 135 ? -13.289 5.188 26.578 1 94.81 135 CYS B O 1
ATOM 3731 N N . ALA B 1 136 ? -13.789 3.012 26.641 1 91.62 136 ALA B N 1
ATOM 3732 C CA . ALA B 1 136 ? -14.648 3.166 27.812 1 91.62 136 ALA B CA 1
ATOM 3733 C C . ALA B 1 136 ? -13.867 3.73 29 1 91.62 136 ALA B C 1
ATOM 3735 O O . ALA B 1 136 ? -14.383 4.559 29.75 1 91.62 136 ALA B O 1
ATOM 3736 N N . ASP B 1 137 ? -12.641 3.352 29.094 1 93.62 137 ASP B N 1
ATOM 3737 C CA . ASP B 1 137 ? -11.859 3.697 30.266 1 93.62 137 ASP B CA 1
ATOM 3738 C C . ASP B 1 137 ? -11.031 4.961 30.031 1 93.62 137 ASP B C 1
ATOM 3740 O O . ASP B 1 137 ? -10.453 5.516 30.969 1 93.62 137 ASP B O 1
ATOM 3744 N N . ASP B 1 138 ? -10.969 5.512 28.812 1 95.94 138 ASP B N 1
ATOM 3745 C CA . ASP B 1 138 ? -10.211 6.715 28.469 1 95.94 138 ASP B CA 1
ATOM 3746 C C . ASP B 1 138 ? -10.906 7.504 27.359 1 95.94 138 ASP B C 1
ATOM 3748 O O . ASP B 1 138 ? -10.68 7.254 26.172 1 95.94 138 ASP B O 1
ATOM 3752 N N . PRO B 1 139 ? -11.633 8.469 27.672 1 94.25 139 PRO B N 1
ATOM 3753 C CA . PRO B 1 139 ? -12.414 9.227 26.688 1 94.25 139 PRO B CA 1
ATOM 3754 C C . PRO B 1 139 ? -11.531 9.953 25.672 1 94.25 139 PRO B C 1
ATOM 3756 O O . PRO B 1 139 ? -12.023 10.406 24.641 1 94.25 139 PRO B O 1
ATOM 3759 N N . ASP B 1 140 ? -10.25 10.055 26 1 96 140 ASP B N 1
ATOM 3760 C CA . ASP B 1 140 ? -9.359 10.805 25.125 1 96 140 ASP B CA 1
ATOM 3761 C C . ASP B 1 140 ? -8.5 9.867 24.281 1 96 140 ASP B C 1
ATOM 3763 O O . ASP B 1 140 ? -7.504 10.289 23.703 1 96 140 ASP B O 1
ATOM 3767 N N . ALA B 1 141 ? -8.914 8.648 24.25 1 97.12 141 ALA B N 1
ATOM 3768 C CA . ALA B 1 141 ? -8.227 7.664 23.406 1 97.12 141 ALA B CA 1
ATOM 3769 C C . ALA B 1 141 ? -9.227 6.777 22.672 1 97.12 141 ALA B C 1
ATOM 3771 O O . ALA B 1 141 ? -10.133 6.211 23.297 1 97.12 141 ALA B O 1
ATOM 3772 N N . PRO B 1 142 ? -9.125 6.691 21.391 1 97.56 142 PRO B N 1
ATOM 3773 C CA . PRO B 1 142 ? -9.953 5.703 20.703 1 97.56 142 PRO B CA 1
ATOM 3774 C C . PRO B 1 142 ? -9.414 4.281 20.828 1 97.56 142 PRO B C 1
ATOM 3776 O O . PRO B 1 142 ? -8.242 4.086 21.156 1 97.56 142 PRO B O 1
ATOM 3779 N N . THR B 1 143 ? -10.297 3.338 20.562 1 96.75 143 THR B N 1
ATOM 3780 C CA . THR B 1 143 ? -9.852 1.952 20.5 1 96.75 143 THR B CA 1
ATOM 3781 C C . THR B 1 143 ? -8.844 1.768 19.359 1 96.75 143 THR B C 1
ATOM 3783 O O . THR B 1 143 ? -9.031 2.307 18.266 1 96.75 143 THR B O 1
ATOM 3786 N N . ARG B 1 144 ? -7.82 1.042 19.703 1 97.44 144 ARG B N 1
ATOM 3787 C CA . ARG B 1 144 ? -6.82 0.749 18.688 1 97.44 144 ARG B CA 1
ATOM 3788 C C . ARG B 1 144 ? -7.441 -0.012 17.516 1 97.44 144 ARG B C 1
ATOM 3790 O O . ARG B 1 144 ? -8.125 -1.019 17.719 1 97.44 144 ARG B O 1
ATOM 3797 N N . PRO B 1 145 ? -7.238 0.505 16.281 1 97.19 145 PRO B N 1
ATOM 3798 C CA . PRO B 1 145 ? -7.789 -0.246 15.156 1 97.19 145 PRO B CA 1
ATOM 3799 C C . PRO B 1 145 ? -7.027 -1.541 14.883 1 97.19 145 PRO B C 1
ATOM 3801 O O . PRO B 1 145 ? -5.812 -1.604 15.086 1 97.19 145 PRO B O 1
ATOM 3804 N N . SER B 1 146 ? -7.801 -2.527 14.383 1 97.06 146 SER B N 1
ATOM 3805 C CA . SER B 1 146 ? -7.188 -3.789 13.984 1 97.06 146 SER B CA 1
ATOM 3806 C C . SER B 1 146 ? -6.223 -3.592 12.82 1 97.06 146 SER B C 1
ATOM 3808 O O . SER B 1 146 ? -6.484 -2.795 11.922 1 97.06 146 SER B O 1
ATOM 3810 N N . THR B 1 147 ? -5.133 -4.375 12.828 1 96.56 147 THR B N 1
ATOM 3811 C CA . THR B 1 147 ? -4.18 -4.332 11.719 1 96.56 147 THR B CA 1
ATOM 3812 C C . THR B 1 147 ? -4.176 -5.656 10.961 1 96.56 147 THR B C 1
ATOM 3814 O O . THR B 1 147 ? -3.258 -5.93 10.188 1 96.56 147 THR B O 1
ATOM 3817 N N . THR B 1 148 ? -5.156 -6.465 11.164 1 97 148 THR B N 1
ATOM 3818 C CA . THR B 1 148 ? -5.188 -7.812 10.609 1 97 148 THR B CA 1
ATOM 3819 C C . THR B 1 148 ? -5.129 -7.773 9.086 1 97 148 THR B C 1
ATOM 3821 O O . THR B 1 148 ? -4.414 -8.562 8.469 1 97 148 THR B O 1
ATOM 3824 N N . THR B 1 149 ? -5.844 -6.871 8.461 1 96.38 149 THR B N 1
ATOM 3825 C CA . THR B 1 149 ? -5.84 -6.754 7.008 1 96.38 149 THR B CA 1
ATOM 3826 C C . THR B 1 149 ? -4.441 -6.41 6.496 1 96.38 149 THR B C 1
ATOM 3828 O O . THR B 1 149 ? -3.984 -6.973 5.5 1 96.38 149 THR B O 1
ATOM 3831 N N . ILE B 1 150 ? -3.736 -5.535 7.176 1 97.88 150 ILE B N 1
ATOM 3832 C CA . ILE B 1 150 ? -2.377 -5.16 6.809 1 97.88 150 ILE B CA 1
ATOM 3833 C C . ILE B 1 150 ? -1.444 -6.355 6.973 1 97.88 150 ILE B C 1
ATOM 3835 O O . ILE B 1 150 ? -0.648 -6.66 6.078 1 97.88 150 ILE B O 1
ATOM 3839 N N . ASP B 1 151 ? -1.62 -7.078 8.023 1 97.81 151 ASP B N 1
ATOM 3840 C CA . ASP B 1 151 ? -0.761 -8.219 8.336 1 97.81 151 ASP B CA 1
ATOM 3841 C C . ASP B 1 151 ? -0.917 -9.32 7.289 1 97.81 151 ASP B C 1
ATOM 3843 O O . ASP B 1 151 ? 0.074 -9.891 6.832 1 97.81 151 ASP B O 1
ATOM 3847 N N . ILE B 1 152 ? -2.064 -9.523 6.891 1 97.62 152 ILE B N 1
ATOM 3848 C CA . ILE B 1 152 ? -2.338 -10.656 6.016 1 97.62 152 ILE B CA 1
ATOM 3849 C C . ILE B 1 152 ? -2.146 -10.242 4.559 1 97.62 152 ILE B C 1
ATOM 3851 O O . ILE B 1 152 ? -1.45 -10.922 3.801 1 97.62 152 ILE B O 1
ATOM 3855 N N . ASN B 1 153 ? -2.711 -9.094 4.176 1 98.06 153 ASN B N 1
ATOM 3856 C CA . ASN B 1 153 ? -2.736 -8.734 2.766 1 98.06 153 ASN B CA 1
ATOM 3857 C C . ASN B 1 153 ? -1.401 -8.148 2.312 1 98.06 153 ASN B C 1
ATOM 3859 O O . ASN B 1 153 ? -1.068 -8.188 1.128 1 98.06 153 ASN B O 1
ATOM 3863 N N . ILE B 1 154 ? -0.648 -7.57 3.25 1 98.56 154 ILE B N 1
ATOM 3864 C CA . ILE B 1 154 ? 0.591 -6.918 2.842 1 98.56 154 ILE B CA 1
ATOM 3865 C C . ILE B 1 154 ? 1.788 -7.734 3.328 1 98.56 154 ILE B C 1
ATOM 3867 O O . ILE B 1 154 ? 2.467 -8.391 2.533 1 98.56 154 ILE B O 1
ATOM 3871 N N . THR B 1 155 ? 1.9 -7.855 4.617 1 98.44 155 THR B N 1
ATOM 3872 C CA . THR B 1 155 ? 3.09 -8.484 5.184 1 98.44 155 THR B CA 1
ATOM 3873 C C . THR B 1 155 ? 3.191 -9.945 4.742 1 98.44 155 THR B C 1
ATOM 3875 O O . THR B 1 155 ? 4.25 -10.391 4.301 1 98.44 155 THR B O 1
ATOM 3878 N N . ALA B 1 156 ? 2.143 -10.648 4.852 1 98.62 156 ALA B N 1
ATOM 3879 C CA . ALA B 1 156 ? 2.158 -12.062 4.469 1 98.62 156 ALA B CA 1
ATOM 3880 C C . ALA B 1 156 ? 2.434 -12.227 2.979 1 98.62 156 ALA B C 1
ATOM 3882 O O . ALA B 1 156 ? 3.156 -13.133 2.57 1 98.62 156 ALA B O 1
ATOM 3883 N N . ALA B 1 157 ? 1.841 -11.383 2.174 1 98.5 157 ALA B N 1
ATOM 3884 C CA . ALA B 1 157 ? 2.088 -11.438 0.736 1 98.5 157 ALA B CA 1
ATOM 3885 C C . ALA B 1 157 ? 3.547 -11.125 0.417 1 98.5 157 ALA B C 1
ATOM 3887 O O . ALA B 1 157 ? 4.137 -11.742 -0.476 1 98.5 157 ALA B O 1
ATOM 3888 N N . MET B 1 158 ? 4.113 -10.188 1.12 1 98.44 158 MET B N 1
ATOM 3889 C CA . MET B 1 158 ? 5.535 -9.898 0.969 1 98.44 158 MET B CA 1
ATOM 3890 C C . MET B 1 158 ? 6.383 -11.109 1.325 1 98.44 158 MET B C 1
ATOM 3892 O O . MET B 1 158 ? 7.367 -11.414 0.643 1 98.44 158 MET B O 1
ATOM 3896 N N . HIS B 1 159 ? 5.996 -11.781 2.398 1 98.69 159 HIS B N 1
ATOM 3897 C CA . HIS B 1 159 ? 6.703 -12.992 2.793 1 98.69 159 HIS B CA 1
ATOM 3898 C C . HIS B 1 159 ? 6.594 -14.07 1.717 1 98.69 159 HIS B C 1
ATOM 3900 O O . HIS B 1 159 ? 7.578 -14.734 1.397 1 98.69 159 HIS B O 1
ATOM 3906 N N . THR B 1 160 ? 5.41 -14.203 1.158 1 98.88 160 THR B N 1
ATOM 3907 C CA . THR B 1 160 ? 5.215 -15.164 0.078 1 98.88 160 THR B CA 1
ATOM 3908 C C . THR B 1 160 ? 6.117 -14.836 -1.11 1 98.88 160 THR B C 1
ATOM 3910 O O . THR B 1 160 ? 6.758 -15.719 -1.677 1 98.88 160 THR B O 1
ATOM 3913 N N . ALA B 1 161 ? 6.164 -13.57 -1.459 1 98.81 161 ALA B N 1
ATOM 3914 C CA . ALA B 1 161 ? 7 -13.141 -2.578 1 98.81 161 ALA B CA 1
ATOM 3915 C C . ALA B 1 161 ? 8.477 -13.398 -2.291 1 98.81 161 ALA B C 1
ATOM 3917 O O . ALA B 1 161 ? 9.219 -13.836 -3.174 1 98.81 161 ALA B O 1
ATOM 3918 N N . HIS B 1 162 ? 8.891 -13.125 -1.035 1 98.62 162 HIS B N 1
ATOM 3919 C CA . HIS B 1 162 ? 10.266 -13.375 -0.62 1 98.62 162 HIS B CA 1
ATOM 3920 C C . HIS B 1 162 ? 10.617 -14.859 -0.738 1 98.62 162 HIS B C 1
ATOM 3922 O O . HIS B 1 162 ? 11.664 -15.211 -1.277 1 98.62 162 HIS B O 1
ATOM 3928 N N . LEU B 1 163 ? 9.773 -15.656 -0.294 1 98.75 163 LEU B N 1
ATOM 3929 C CA . LEU B 1 163 ? 9.977 -17.094 -0.357 1 98.75 163 LEU B CA 1
ATOM 3930 C C . LEU B 1 163 ? 9.938 -17.594 -1.8 1 98.75 163 LEU B C 1
ATOM 3932 O O . LEU B 1 163 ? 10.664 -18.516 -2.166 1 98.75 163 LEU B O 1
ATOM 3936 N N . ALA B 1 164 ? 9.07 -16.969 -2.615 1 98.69 164 ALA B N 1
ATOM 3937 C CA . ALA B 1 164 ? 9.039 -17.312 -4.035 1 98.69 164 ALA B CA 1
ATOM 3938 C C . ALA B 1 164 ? 10.383 -17.031 -4.695 1 98.69 164 ALA B C 1
ATOM 3940 O O . ALA B 1 164 ? 10.906 -17.859 -5.449 1 98.69 164 ALA B O 1
ATOM 3941 N N . MET B 1 165 ? 10.969 -15.914 -4.359 1 97.12 165 MET B N 1
ATOM 3942 C CA . MET B 1 165 ? 12.258 -15.539 -4.949 1 97.12 165 MET B CA 1
ATOM 3943 C C . MET B 1 165 ? 13.359 -16.469 -4.477 1 97.12 165 MET B C 1
ATOM 3945 O O . MET B 1 165 ? 14.359 -16.656 -5.172 1 97.12 165 MET B O 1
ATOM 3949 N N . PHE B 1 166 ? 13.109 -17.125 -3.355 1 97.19 166 PHE B N 1
ATOM 3950 C CA . PHE B 1 166 ? 14.078 -18.078 -2.811 1 97.19 166 PHE B CA 1
ATOM 3951 C C . PHE B 1 166 ? 13.945 -19.438 -3.486 1 97.19 166 PHE B C 1
ATOM 3953 O O . PHE B 1 166 ? 14.945 -20.062 -3.84 1 97.19 166 PHE B O 1
ATOM 3960 N N . TRP B 1 167 ? 12.758 -19.828 -3.77 1 97.25 167 TRP B N 1
ATOM 3961 C CA . TRP B 1 167 ? 12.523 -21.219 -4.133 1 97.25 167 TRP B CA 1
ATOM 3962 C C . TRP B 1 167 ? 12.414 -21.391 -5.645 1 97.25 167 TRP B C 1
ATOM 3964 O O . TRP B 1 167 ? 12.805 -22.406 -6.199 1 97.25 167 TRP B O 1
ATOM 3974 N N . LEU B 1 168 ? 11.898 -20.375 -6.344 1 96.69 168 LEU B N 1
ATOM 3975 C CA . LEU B 1 168 ? 11.633 -20.531 -7.77 1 96.69 168 LEU B CA 1
ATOM 3976 C C . LEU B 1 168 ? 12.922 -20.766 -8.547 1 96.69 168 LEU B C 1
ATOM 3978 O O . LEU B 1 168 ? 12.977 -21.641 -9.414 1 96.69 168 LEU B O 1
ATOM 3982 N N . PRO B 1 169 ? 14 -20.141 -8.156 1 93 169 PRO B N 1
ATOM 3983 C CA . PRO B 1 169 ? 15.242 -20.391 -8.891 1 93 169 PRO B CA 1
ATOM 3984 C C . PRO B 1 169 ? 15.859 -21.75 -8.578 1 93 169 PRO B C 1
ATOM 3986 O O . PRO B 1 169 ? 16.781 -22.172 -9.266 1 93 169 PRO B O 1
ATOM 3989 N N . ARG B 1 170 ? 15.32 -22.516 -7.672 1 92 170 ARG B N 1
ATOM 3990 C CA . ARG B 1 170 ? 15.914 -23.766 -7.191 1 92 170 ARG B CA 1
ATOM 3991 C C . ARG B 1 170 ? 15.273 -24.969 -7.859 1 92 170 ARG B C 1
ATOM 3993 O O . ARG B 1 170 ? 15.539 -26.109 -7.48 1 92 170 ARG B O 1
ATOM 4000 N N . ASN B 1 171 ? 14.5 -24.781 -8.859 1 90.69 171 ASN B N 1
ATOM 4001 C CA . ASN B 1 171 ? 13.742 -25.891 -9.414 1 90.69 171 ASN B CA 1
ATOM 4002 C C . ASN B 1 171 ? 14.461 -26.531 -10.602 1 90.69 171 ASN B C 1
ATOM 4004 O O . ASN B 1 171 ? 13.867 -27.297 -11.367 1 90.69 171 ASN B O 1
ATOM 4008 N N . GLY B 1 172 ? 15.867 -26.453 -10.656 1 75.81 172 GLY B N 1
ATOM 4009 C CA . GLY B 1 172 ? 16.719 -27.156 -11.602 1 75.81 172 GLY B CA 1
ATOM 4010 C C . GLY B 1 172 ? 16.594 -26.625 -13.023 1 75.81 172 GLY B C 1
ATOM 4011 O O . GLY B 1 172 ? 17.344 -27.047 -13.914 1 75.81 172 GLY B O 1
ATOM 4012 N N . GLY B 1 173 ? 15.695 -25.734 -13.312 1 63.66 173 GLY B N 1
ATOM 4013 C CA . GLY B 1 173 ? 15.523 -25.219 -14.656 1 63.66 173 GLY B CA 1
ATOM 4014 C C . GLY B 1 173 ? 16.406 -24.016 -14.953 1 63.66 173 GLY B C 1
ATOM 4015 O O . GLY B 1 173 ? 16.938 -23.391 -14.039 1 63.66 173 GLY B O 1
ATOM 4016 N N . ALA B 1 174 ? 16.859 -24.109 -16.266 1 57.56 174 ALA B N 1
ATOM 4017 C CA . ALA B 1 174 ? 17.641 -22.953 -16.688 1 57.56 174 ALA B CA 1
ATOM 4018 C C . ALA B 1 174 ? 16.828 -21.672 -16.531 1 57.56 174 ALA B C 1
ATOM 4020 O O . ALA B 1 174 ? 15.594 -21.688 -16.578 1 57.56 174 ALA B O 1
ATOM 4021 N N . ASN B 1 175 ? 17.484 -20.578 -16.047 1 56.53 175 ASN B N 1
ATOM 4022 C CA . ASN B 1 175 ? 16.875 -19.25 -15.961 1 56.53 175 ASN B CA 1
ATOM 4023 C C . ASN B 1 175 ? 16.469 -18.734 -17.328 1 56.53 175 ASN B C 1
ATOM 4025 O O . ASN B 1 175 ? 17.328 -18.297 -18.109 1 56.53 175 ASN B O 1
ATOM 4029 N N . LYS B 1 176 ? 15.172 -18.844 -17.688 1 56.97 176 LYS B N 1
ATOM 4030 C CA . LYS B 1 176 ? 14.672 -18.5 -19.016 1 56.97 176 LYS B CA 1
ATOM 4031 C C . LYS B 1 176 ? 14.805 -17 -19.281 1 56.97 176 LYS B C 1
ATOM 4033 O O . LYS B 1 176 ? 15.047 -16.578 -20.406 1 56.97 176 LYS B O 1
ATOM 4038 N N . LEU B 1 177 ? 14.648 -16.203 -18.312 1 53.78 177 LEU B N 1
ATOM 4039 C CA . LEU B 1 177 ? 14.688 -14.758 -18.5 1 53.78 177 LEU B CA 1
ATOM 4040 C C . LEU B 1 177 ? 16.125 -14.273 -18.719 1 53.78 177 LEU B C 1
ATOM 4042 O O . LEU B 1 177 ? 16.359 -13.344 -19.484 1 53.78 177 LEU B O 1
ATOM 4046 N N . ASN B 1 178 ? 17.016 -14.945 -17.938 1 52.12 178 ASN B N 1
ATOM 4047 C CA . ASN B 1 178 ? 18.406 -14.586 -18.141 1 52.12 178 ASN B CA 1
ATOM 4048 C C . ASN B 1 178 ? 18.984 -15.281 -19.375 1 52.12 178 ASN B C 1
ATOM 4050 O O . ASN B 1 178 ? 19.891 -14.75 -20.016 1 52.12 178 ASN B O 1
ATOM 4054 N N . ALA B 1 179 ? 18.5 -16.562 -19.578 1 46.62 179 ALA B N 1
ATOM 4055 C CA . ALA B 1 179 ? 18.969 -17.266 -20.766 1 46.62 179 ALA B CA 1
ATOM 4056 C C . ALA B 1 179 ? 18.562 -16.516 -22.047 1 46.62 179 ALA B C 1
ATOM 4058 O O . ALA B 1 179 ? 19.312 -16.5 -23.031 1 46.62 179 ALA B O 1
ATOM 4059 N N . ALA B 1 180 ? 17.391 -15.922 -22.062 1 42.88 180 ALA B N 1
ATOM 4060 C CA . ALA B 1 180 ? 16.984 -15.148 -23.234 1 42.88 180 ALA B CA 1
ATOM 4061 C C . ALA B 1 180 ? 17.938 -13.977 -23.469 1 42.88 180 ALA B C 1
ATOM 4063 O O . ALA B 1 180 ? 18.109 -13.523 -24.594 1 42.88 180 ALA B O 1
ATOM 4064 N N . ARG B 1 181 ? 18.516 -13.391 -22.406 1 41.84 181 ARG B N 1
ATOM 4065 C CA . ARG B 1 181 ? 19.422 -12.258 -22.547 1 41.84 181 ARG B CA 1
ATOM 4066 C C . ARG B 1 181 ? 20.781 -12.703 -23.078 1 41.84 181 ARG B C 1
ATOM 4068 O O . ARG B 1 181 ? 21.406 -11.992 -23.859 1 41.84 181 ARG B O 1
ATOM 4075 N N . ASN B 1 182 ? 21.484 -13.68 -22.234 1 39.97 182 ASN B N 1
ATOM 4076 C CA . ASN B 1 182 ? 22.828 -14.039 -22.656 1 39.97 182 ASN B CA 1
ATOM 4077 C C . ASN B 1 182 ? 22.828 -14.977 -23.859 1 39.97 182 ASN B C 1
ATOM 4079 O O . ASN B 1 182 ? 23.859 -15.531 -24.234 1 39.97 182 ASN B O 1
ATOM 4083 N N . ALA B 1 183 ? 22.188 -14.883 -24.734 1 37.62 183 ALA B N 1
ATOM 4084 C CA . ALA B 1 183 ? 22.266 -15.695 -25.938 1 37.62 183 ALA B CA 1
ATOM 4085 C C . ALA B 1 183 ? 22.719 -17.109 -25.625 1 37.62 183 ALA B C 1
ATOM 4087 O O . ALA B 1 183 ? 23.094 -17.875 -26.531 1 37.62 183 ALA B O 1
ATOM 4088 N N . THR B 1 184 ? 23.281 -17.359 -24.469 1 35.03 184 THR B N 1
ATOM 4089 C CA . THR B 1 184 ? 23.672 -18.75 -24.266 1 35.03 184 THR B CA 1
ATOM 4090 C C . THR B 1 184 ? 22.453 -19.625 -24.047 1 35.03 184 THR B C 1
ATOM 4092 O O . THR B 1 184 ? 21.625 -19.344 -23.172 1 35.03 184 THR B O 1
ATOM 4095 N N . TRP B 1 185 ? 21.922 -20.109 -25.078 1 34 185 TRP B N 1
ATOM 4096 C CA . TRP B 1 185 ? 20.859 -21.078 -25.312 1 34 185 TRP B CA 1
ATOM 4097 C C . TRP B 1 185 ? 20.922 -22.219 -24.297 1 34 185 TRP B C 1
ATOM 4099 O O . TRP B 1 185 ? 21.625 -23.203 -24.5 1 34 185 TRP B O 1
ATOM 4109 N N . GLN B 1 186 ? 21.562 -22.094 -23.156 1 38.88 186 GLN B N 1
ATOM 4110 C CA . GLN B 1 186 ? 21.438 -23.391 -22.5 1 38.88 186 GLN B CA 1
ATOM 4111 C C . GLN B 1 186 ? 20 -23.906 -22.562 1 38.88 186 GLN B C 1
ATOM 4113 O O . GLN B 1 186 ? 19.062 -23.125 -22.609 1 38.88 186 GLN B O 1
ATOM 4118 N N . THR B 1 187 ? 19.875 -25.125 -23.031 1 42.94 187 THR B N 1
ATOM 4119 C CA . THR B 1 187 ? 18.656 -25.906 -23.156 1 42.94 187 THR B CA 1
ATOM 4120 C C . THR B 1 187 ? 17.703 -25.609 -22.016 1 42.94 187 THR B C 1
ATOM 4122 O O . THR B 1 187 ? 17.984 -25.938 -20.859 1 42.94 187 THR B O 1
ATOM 4125 N N . VAL B 1 188 ? 17.141 -24.422 -22.031 1 50.28 188 VAL B N 1
ATOM 4126 C CA . VAL B 1 188 ? 16.094 -24.062 -21.078 1 50.28 188 VAL B CA 1
ATOM 4127 C C . VAL B 1 188 ? 15.148 -25.25 -20.891 1 50.28 188 VAL B C 1
ATOM 4129 O O . VAL B 1 188 ? 14.656 -25.828 -21.859 1 50.28 188 VAL B O 1
ATOM 4132 N N . ASP B 1 189 ? 15.398 -26 -19.828 1 60.62 189 ASP B N 1
ATOM 4133 C CA . ASP B 1 189 ? 14.414 -27.031 -19.5 1 60.62 189 ASP B CA 1
ATOM 4134 C C . ASP B 1 189 ? 13 -26.469 -19.562 1 60.62 189 ASP B C 1
ATOM 4136 O O . ASP B 1 189 ? 12.617 -25.625 -18.75 1 60.62 189 ASP B O 1
ATOM 4140 N N . LYS B 1 190 ? 12.344 -26.672 -20.734 1 65.81 190 LYS B N 1
ATOM 4141 C CA . LYS B 1 190 ? 10.977 -26.234 -21 1 65.81 190 LYS B CA 1
ATOM 4142 C C . LYS B 1 190 ? 10.008 -26.812 -19.969 1 65.81 190 LYS B C 1
ATOM 4144 O O . LYS B 1 190 ? 8.852 -26.375 -19.891 1 65.81 190 LYS B O 1
ATOM 4149 N N . SER B 1 191 ? 10.641 -27.625 -19.156 1 82.31 191 SER B N 1
ATOM 4150 C CA . SER B 1 191 ? 9.727 -28.297 -18.25 1 82.31 191 SER B CA 1
ATOM 4151 C C . SER B 1 191 ? 9.547 -27.516 -16.953 1 82.31 191 SER B C 1
ATOM 4153 O O . SER B 1 191 ? 8.672 -27.844 -16.141 1 82.31 191 SER B O 1
ATOM 4155 N N . ARG B 1 192 ? 10.336 -26.422 -16.859 1 90.5 192 ARG B N 1
ATOM 4156 C CA . ARG B 1 192 ? 10.273 -25.656 -15.617 1 90.5 192 ARG B CA 1
ATOM 4157 C C . ARG B 1 192 ? 9.852 -24.203 -15.883 1 90.5 192 ARG B C 1
ATOM 4159 O O . ARG B 1 192 ? 9.984 -23.719 -17 1 90.5 192 ARG B O 1
ATOM 4166 N N . ASP B 1 193 ? 9.258 -23.625 -14.914 1 93.94 193 ASP B N 1
ATOM 4167 C CA . ASP B 1 193 ? 8.898 -22.203 -14.922 1 93.94 193 ASP B CA 1
ATOM 4168 C C . ASP B 1 193 ? 9.281 -21.531 -13.602 1 93.94 193 ASP B C 1
ATOM 4170 O O . ASP B 1 193 ? 9.562 -22.219 -12.617 1 93.94 193 ASP B O 1
ATOM 4174 N N . ARG B 1 194 ? 9.5 -20.25 -13.625 1 96.06 194 ARG B N 1
ATOM 4175 C CA . ARG B 1 194 ? 9.664 -19.422 -12.438 1 96.06 194 ARG B CA 1
ATOM 4176 C C . ARG B 1 194 ? 8.703 -18.25 -12.453 1 96.06 194 ARG B C 1
ATOM 4178 O O . ARG B 1 194 ? 9.062 -17.156 -12.898 1 96.06 194 ARG B O 1
ATOM 4185 N N . CYS B 1 195 ? 7.477 -18.547 -11.969 1 97.44 195 CYS B N 1
ATOM 4186 C CA . CYS B 1 195 ? 6.398 -17.562 -12.086 1 97.44 195 CYS B CA 1
ATOM 4187 C C . CYS B 1 195 ? 5.824 -17.219 -10.719 1 97.44 195 CYS B C 1
ATOM 4189 O O . CYS B 1 195 ? 5.543 -18.109 -9.914 1 97.44 195 CYS B O 1
ATOM 4191 N N . LEU B 1 196 ? 5.773 -15.953 -10.453 1 98.62 196 LEU B N 1
ATOM 4192 C CA . LEU B 1 196 ? 5.012 -15.43 -9.32 1 98.62 196 LEU B CA 1
ATOM 4193 C C . LEU B 1 196 ? 3.762 -14.703 -9.797 1 98.62 196 LEU B C 1
ATOM 4195 O O . LEU B 1 196 ? 3.854 -13.742 -10.57 1 98.62 196 LEU B O 1
ATOM 4199 N N . LEU B 1 197 ? 2.59 -15.195 -9.414 1 98.88 197 LEU B N 1
ATOM 4200 C CA . LEU B 1 197 ? 1.319 -14.539 -9.703 1 98.88 197 LEU B CA 1
ATOM 4201 C C . LEU B 1 197 ? 0.764 -13.859 -8.453 1 98.88 197 LEU B C 1
ATOM 4203 O O . LEU B 1 197 ? 0.52 -14.516 -7.441 1 98.88 197 LEU B O 1
ATOM 4207 N N . LEU B 1 198 ? 0.607 -12.531 -8.523 1 98.69 198 LEU B N 1
ATOM 4208 C CA . LEU B 1 198 ? 0.021 -11.766 -7.434 1 98.69 198 LEU B CA 1
ATOM 4209 C C . LEU B 1 198 ? -1.47 -11.539 -7.668 1 98.69 198 LEU B C 1
ATOM 4211 O O . LEU B 1 198 ? -1.9 -11.328 -8.805 1 98.69 198 LEU B O 1
ATOM 4215 N N . LEU B 1 199 ? -2.168 -11.625 -6.59 1 96.81 199 LEU B N 1
ATOM 4216 C CA . LEU B 1 199 ? -3.598 -11.336 -6.648 1 96.81 199 LEU B CA 1
ATOM 4217 C C . LEU B 1 199 ? -3.879 -9.906 -6.195 1 96.81 199 LEU B C 1
ATOM 4219 O O . LEU B 1 199 ? -3.979 -9.641 -4.992 1 96.81 199 LEU B O 1
ATOM 4223 N N . GLY B 1 200 ? -4.059 -9.078 -7.164 1 95.75 200 GLY B N 1
ATOM 4224 C CA . GLY B 1 200 ? -4.453 -7.703 -6.902 1 95.75 200 GLY B CA 1
ATOM 4225 C C . GLY B 1 200 ? -5.953 -7.52 -6.793 1 95.75 200 GLY B C 1
ATOM 4226 O O . GLY B 1 200 ? -6.648 -8.367 -6.227 1 95.75 200 GLY B O 1
ATOM 4227 N N . SER B 1 201 ? -6.406 -6.418 -7.098 1 92 201 SER B N 1
ATOM 4228 C CA . SER B 1 201 ? -7.805 -6.008 -7.082 1 92 201 SER B CA 1
ATOM 4229 C C . SER B 1 201 ? -7.992 -4.656 -7.762 1 92 201 SER B C 1
ATOM 4231 O O . SER B 1 201 ? -7.055 -3.859 -7.84 1 92 201 SER B O 1
ATOM 4233 N N . VAL B 1 202 ? -9.141 -4.473 -8.242 1 87.69 202 VAL B N 1
ATOM 4234 C CA . VAL B 1 202 ? -9.469 -3.133 -8.711 1 87.69 202 VAL B CA 1
ATOM 4235 C C . VAL B 1 202 ? -9.312 -2.131 -7.57 1 87.69 202 VAL B C 1
ATOM 4237 O O . VAL B 1 202 ? -8.969 -0.967 -7.797 1 87.69 202 VAL B O 1
ATOM 4240 N N . ALA B 1 203 ? -9.43 -2.574 -6.355 1 90 203 ALA B N 1
ATOM 4241 C CA . ALA B 1 203 ? -9.258 -1.727 -5.18 1 90 203 ALA B CA 1
ATOM 4242 C C . ALA B 1 203 ? -7.805 -1.27 -5.043 1 90 203 ALA B C 1
ATOM 4244 O O . ALA B 1 203 ? -7.496 -0.392 -4.234 1 90 203 ALA B O 1
ATOM 4245 N N . GLY B 1 204 ? -6.914 -1.849 -5.773 1 94.19 204 GLY B N 1
ATOM 4246 C CA . GLY B 1 204 ? -5.535 -1.386 -5.848 1 94.19 204 GLY B CA 1
ATOM 4247 C C . GLY B 1 204 ? -5.32 -0.322 -6.906 1 94.19 204 GLY B C 1
ATOM 4248 O O . GLY B 1 204 ? -4.242 0.27 -6.984 1 94.19 204 GLY B O 1
ATOM 4249 N N . LEU B 1 205 ? -6.395 -0.055 -7.672 1 89.75 205 LEU B N 1
ATOM 4250 C CA . LEU B 1 205 ? -6.293 0.847 -8.812 1 89.75 205 LEU B CA 1
ATOM 4251 C C . LEU B 1 205 ? -7.195 2.062 -8.633 1 89.75 205 LEU B C 1
ATOM 4253 O O . LEU B 1 205 ? -6.945 3.121 -9.211 1 89.75 205 LEU B O 1
ATOM 4257 N N . VAL B 1 206 ? -8.242 1.89 -7.844 1 87.88 206 VAL B N 1
ATOM 4258 C CA . VAL B 1 206 ? -9.219 2.947 -7.59 1 87.88 206 VAL B CA 1
ATOM 4259 C C . VAL B 1 206 ? -9.594 2.959 -6.109 1 87.88 206 VAL B C 1
ATOM 4261 O O . VAL B 1 206 ? -9.398 1.966 -5.406 1 87.88 206 VAL B O 1
ATOM 4264 N N . PRO B 1 207 ? -10.102 4.145 -5.664 1 89.94 207 PRO B N 1
ATOM 4265 C CA . PRO B 1 207 ? -10.492 4.188 -4.25 1 89.94 207 PRO B CA 1
ATOM 4266 C C . PRO B 1 207 ? -11.758 3.385 -3.963 1 89.94 207 PRO B C 1
ATOM 4268 O O . PRO B 1 207 ? -12.758 3.531 -4.668 1 89.94 207 PRO B O 1
ATOM 4271 N N . PHE B 1 208 ? -11.672 2.549 -3.004 1 87.06 208 PHE B N 1
ATOM 4272 C CA . PHE B 1 208 ? -12.82 1.855 -2.439 1 87.06 208 PHE B CA 1
ATOM 4273 C C . PHE B 1 208 ? -13.258 2.504 -1.13 1 87.06 208 PHE B C 1
ATOM 4275 O O . PHE B 1 208 ? -12.938 2.004 -0.049 1 87.06 208 PHE B O 1
ATOM 4282 N N . VAL B 1 209 ? -14.078 3.535 -1.294 1 88.62 209 VAL B N 1
ATOM 4283 C CA . VAL B 1 209 ? -14.43 4.434 -0.202 1 88.62 209 VAL B CA 1
ATOM 4284 C C . VAL B 1 209 ? -15.039 3.637 0.948 1 88.62 209 VAL B C 1
ATOM 4286 O O . VAL B 1 209 ? -15.852 2.734 0.725 1 88.62 209 VAL B O 1
ATOM 4289 N N . GLU B 1 210 ? -14.656 3.877 2.191 1 87.69 210 GLU B N 1
ATOM 4290 C CA . GLU B 1 210 ? -15.109 3.273 3.439 1 87.69 210 GLU B CA 1
ATOM 4291 C C . GLU B 1 210 ? -14.477 1.903 3.656 1 87.69 210 GLU B C 1
ATOM 4293 O O . GLU B 1 210 ? -14.742 1.241 4.66 1 87.69 210 GLU B O 1
ATOM 4298 N N . GLN B 1 211 ? -13.703 1.482 2.693 1 89.19 211 GLN B N 1
ATOM 4299 C CA . GLN B 1 211 ? -12.891 0.279 2.814 1 89.19 211 GLN B CA 1
ATOM 4300 C C . GLN B 1 211 ? -11.398 0.619 2.779 1 89.19 211 GLN B C 1
ATOM 4302 O O . GLN B 1 211 ? -10.641 0.036 2 1 89.19 211 GLN B O 1
ATOM 4307 N N . THR B 1 212 ? -11.062 1.415 3.689 1 94.56 212 THR B N 1
ATOM 4308 C CA . THR B 1 212 ? -9.75 2.062 3.656 1 94.56 212 THR B CA 1
ATOM 4309 C C . THR B 1 212 ? -8.633 1.038 3.83 1 94.56 212 THR B C 1
ATOM 4311 O O . THR B 1 212 ? -7.668 1.031 3.068 1 94.56 212 THR B O 1
ATOM 4314 N N . GLN B 1 213 ? -8.773 0.12 4.812 1 95.5 213 GLN B N 1
ATOM 4315 C CA . GLN B 1 213 ? -7.707 -0.841 5.066 1 95.5 213 GLN B CA 1
ATOM 4316 C C . GLN B 1 213 ? -7.523 -1.782 3.879 1 95.5 213 GLN B C 1
ATOM 4318 O O . GLN B 1 213 ? -6.395 -2.121 3.518 1 95.5 213 GLN B O 1
ATOM 4323 N N . TYR B 1 214 ? -8.609 -2.203 3.295 1 93.38 214 TYR B N 1
ATOM 4324 C CA . TYR B 1 214 ? -8.531 -3.049 2.109 1 93.38 214 TYR B CA 1
ATOM 4325 C C . TYR B 1 214 ? -7.898 -2.293 0.945 1 93.38 214 TYR B C 1
ATOM 4327 O O . TYR B 1 214 ? -7.016 -2.816 0.261 1 93.38 214 TYR B O 1
ATOM 4335 N N . THR B 1 215 ? -8.352 -1.065 0.756 1 94.75 215 THR B N 1
ATOM 4336 C CA . THR B 1 215 ? -7.809 -0.231 -0.311 1 94.75 215 THR B CA 1
ATOM 4337 C C . THR B 1 215 ? -6.305 -0.039 -0.14 1 94.75 215 THR B C 1
ATOM 4339 O O . THR B 1 215 ? -5.539 -0.202 -1.093 1 94.75 215 THR B O 1
ATOM 4342 N N . ILE B 1 216 ? -5.902 0.262 1.08 1 97.88 216 ILE B N 1
ATOM 4343 C CA . ILE B 1 216 ? -4.488 0.392 1.408 1 97.88 216 ILE B CA 1
ATOM 4344 C C . ILE B 1 216 ? -3.744 -0.882 1.012 1 97.88 216 ILE B C 1
ATOM 4346 O O . ILE B 1 216 ? -2.719 -0.824 0.329 1 97.88 216 ILE B O 1
ATOM 4350 N N . SER B 1 217 ? -4.25 -1.979 1.387 1 97.88 217 SER B N 1
ATOM 4351 C CA . SER B 1 217 ? -3.572 -3.258 1.196 1 97.88 217 SER B CA 1
ATOM 4352 C C . SER B 1 217 ? -3.43 -3.592 -0.284 1 97.88 217 SER B C 1
ATOM 4354 O O . SER B 1 217 ? -2.379 -4.066 -0.719 1 97.88 217 SER B O 1
ATOM 4356 N N . LYS B 1 218 ? -4.434 -3.355 -1.026 1 97.12 218 LYS B N 1
ATOM 4357 C CA . LYS B 1 218 ? -4.383 -3.73 -2.436 1 97.12 218 LYS B CA 1
ATOM 4358 C C . LYS B 1 218 ? -3.576 -2.721 -3.246 1 97.12 218 LYS B C 1
ATOM 4360 O O . LYS B 1 218 ? -2.945 -3.078 -4.242 1 97.12 218 LYS B O 1
ATOM 4365 N N . HIS B 1 219 ? -3.537 -1.501 -2.811 1 98.06 219 HIS B N 1
ATOM 4366 C CA . HIS B 1 219 ? -2.559 -0.582 -3.383 1 98.06 219 HIS B CA 1
ATOM 4367 C C . HIS B 1 219 ? -1.134 -1.05 -3.102 1 98.06 219 HIS B C 1
ATOM 4369 O O . HIS B 1 219 ? -0.255 -0.924 -3.959 1 98.06 219 HIS B O 1
ATOM 4375 N N . ALA B 1 220 ? -0.954 -1.542 -1.908 1 98.56 220 ALA B N 1
ATOM 4376 C CA . ALA B 1 220 ? 0.357 -2.074 -1.545 1 98.56 220 ALA B CA 1
ATOM 4377 C C . ALA B 1 220 ? 0.755 -3.227 -2.463 1 98.56 220 ALA B C 1
ATOM 4379 O O . ALA B 1 220 ? 1.896 -3.297 -2.922 1 98.56 220 ALA B O 1
ATOM 4380 N N . ILE B 1 221 ? -0.151 -4.113 -2.76 1 98.56 221 ILE B N 1
ATOM 4381 C CA . ILE B 1 221 ? 0.109 -5.238 -3.652 1 98.56 221 ILE B CA 1
ATOM 4382 C C . ILE B 1 221 ? 0.441 -4.719 -5.051 1 98.56 221 ILE B C 1
ATOM 4384 O O . ILE B 1 221 ? 1.322 -5.258 -5.727 1 98.56 221 ILE B O 1
ATOM 4388 N N . THR B 1 222 ? -0.271 -3.695 -5.453 1 97.81 222 THR B N 1
ATOM 4389 C CA . THR B 1 222 ? 0.041 -3.062 -6.73 1 97.81 222 THR B CA 1
ATOM 4390 C C . THR B 1 222 ? 1.477 -2.547 -6.742 1 97.81 222 THR B C 1
ATOM 4392 O O . THR B 1 222 ? 2.201 -2.732 -7.719 1 97.81 222 THR B O 1
ATOM 4395 N N . GLY B 1 223 ? 1.867 -1.908 -5.68 1 97.81 223 GLY B N 1
ATOM 4396 C CA . GLY B 1 223 ? 3.244 -1.455 -5.57 1 97.81 223 GLY B CA 1
ATOM 4397 C C . GLY B 1 223 ? 4.25 -2.59 -5.617 1 97.81 223 GLY B C 1
ATOM 4398 O O . GLY B 1 223 ? 5.301 -2.471 -6.254 1 97.81 223 GLY B O 1
ATOM 4399 N N . LEU B 1 224 ? 3.924 -3.666 -4.934 1 98.44 224 LEU B N 1
ATOM 4400 C CA . LEU B 1 224 ? 4.766 -4.859 -4.941 1 98.44 224 LEU B CA 1
ATOM 4401 C C . LEU B 1 224 ? 4.965 -5.375 -6.363 1 98.44 224 LEU B C 1
ATOM 4403 O O . LEU B 1 224 ? 6.098 -5.625 -6.785 1 98.44 224 LEU B O 1
ATOM 4407 N N . PHE B 1 225 ? 3.896 -5.449 -7.105 1 98.44 225 PHE B N 1
ATOM 4408 C CA . PHE B 1 225 ? 3.936 -5.918 -8.484 1 98.44 225 PHE B CA 1
ATOM 4409 C C . PHE B 1 225 ? 4.773 -4.984 -9.352 1 98.44 225 PHE B C 1
ATOM 4411 O O . PHE B 1 225 ? 5.68 -5.426 -10.062 1 98.44 225 PHE B O 1
ATOM 4418 N N . ARG B 1 226 ? 4.445 -3.711 -9.289 1 95.75 226 ARG B N 1
ATOM 4419 C CA . ARG B 1 226 ? 5.055 -2.727 -10.18 1 95.75 226 ARG B CA 1
ATOM 4420 C C . ARG B 1 226 ? 6.566 -2.664 -9.969 1 95.75 226 ARG B C 1
ATOM 4422 O O . ARG B 1 226 ? 7.316 -2.402 -10.914 1 95.75 226 ARG B O 1
ATOM 4429 N N . CYS B 1 227 ? 6.984 -2.967 -8.805 1 93.88 227 CYS B N 1
ATOM 4430 C CA . CYS B 1 227 ? 8.414 -2.953 -8.531 1 93.88 227 CYS B CA 1
ATOM 4431 C C . CYS B 1 227 ? 9.062 -4.27 -8.945 1 93.88 227 CYS B C 1
ATOM 4433 O O . CYS B 1 227 ? 9.992 -4.277 -9.75 1 93.88 227 CYS B O 1
ATOM 4435 N N . LEU B 1 228 ? 8.539 -5.359 -8.508 1 96.06 228 LEU B N 1
ATOM 4436 C CA . LEU B 1 228 ? 9.18 -6.66 -8.695 1 96.06 228 LEU B CA 1
ATOM 4437 C C . LEU B 1 228 ? 9.203 -7.043 -10.172 1 96.06 228 LEU B C 1
ATOM 4439 O O . LEU B 1 228 ? 10.141 -7.699 -10.633 1 96.06 228 LEU B O 1
ATOM 4443 N N . ARG B 1 229 ? 8.188 -6.652 -10.906 1 95.31 229 ARG B N 1
ATOM 4444 C CA . ARG B 1 229 ? 8.203 -7 -12.328 1 95.31 229 ARG B CA 1
ATOM 4445 C C . ARG B 1 229 ? 9.414 -6.398 -13.023 1 95.31 229 ARG B C 1
ATOM 4447 O O . ARG B 1 229 ? 9.812 -6.859 -14.094 1 95.31 229 ARG B O 1
ATOM 4454 N N . GLY B 1 230 ? 10 -5.355 -12.398 1 91.31 230 GLY B N 1
ATOM 4455 C CA . GLY B 1 230 ? 11.148 -4.68 -12.992 1 91.31 230 GLY B CA 1
ATOM 4456 C C . GLY B 1 230 ? 12.477 -5.227 -12.516 1 91.31 230 GLY B C 1
ATOM 4457 O O . GLY B 1 230 ? 13.523 -4.914 -13.086 1 91.31 230 GLY B O 1
ATOM 4458 N N . SER B 1 231 ? 12.469 -6.09 -11.516 1 90.56 231 SER B N 1
ATOM 4459 C CA . SER B 1 231 ? 13.758 -6.484 -10.953 1 90.56 231 SER B CA 1
ATOM 4460 C C . SER B 1 231 ? 13.859 -7.996 -10.805 1 90.56 231 SER B C 1
ATOM 4462 O O . SER B 1 231 ? 14.961 -8.547 -10.75 1 90.56 231 SER B O 1
ATOM 4464 N N . ALA B 1 232 ? 12.758 -8.688 -10.742 1 92.31 232 ALA B N 1
ATOM 4465 C CA . ALA B 1 232 ? 12.773 -10.109 -10.422 1 92.31 232 ALA B CA 1
ATOM 4466 C C . ALA B 1 232 ? 13.445 -10.914 -11.531 1 92.31 232 ALA B C 1
ATOM 4468 O O . ALA B 1 232 ? 13.828 -12.07 -11.32 1 92.31 232 ALA B O 1
ATOM 4469 N N . TRP B 1 233 ? 13.57 -10.32 -12.688 1 87.12 233 TRP B N 1
ATOM 4470 C CA . TRP B 1 233 ? 14.234 -10.984 -13.797 1 87.12 233 TRP B CA 1
ATOM 4471 C C . TRP B 1 233 ? 15.672 -11.352 -13.43 1 87.12 233 TRP B C 1
ATOM 4473 O O . TRP B 1 233 ? 16.234 -12.289 -14 1 87.12 233 TRP B O 1
ATOM 4483 N N . LYS B 1 234 ? 16.234 -10.695 -12.469 1 83.31 234 LYS B N 1
ATOM 4484 C CA . LYS B 1 234 ? 17.578 -11.008 -12.023 1 83.31 234 LYS B CA 1
ATOM 4485 C C . LYS B 1 234 ? 17.656 -12.422 -11.453 1 83.31 234 LYS B C 1
ATOM 4487 O O . LYS B 1 234 ? 18.719 -13.047 -11.484 1 83.31 234 LYS B O 1
ATOM 4492 N N . HIS B 1 235 ? 16.531 -12.906 -10.977 1 88.12 235 HIS B N 1
ATOM 4493 C CA . HIS B 1 235 ? 16.422 -14.266 -10.461 1 88.12 235 HIS B CA 1
ATOM 4494 C C . HIS B 1 235 ? 15.789 -15.203 -11.492 1 88.12 235 HIS B C 1
ATOM 4496 O O . HIS B 1 235 ? 15.461 -16.344 -11.172 1 88.12 235 HIS B O 1
ATOM 4502 N N . GLY B 1 236 ? 15.5 -14.664 -12.695 1 89.75 236 GLY B N 1
ATOM 4503 C CA . GLY B 1 236 ? 14.828 -15.438 -13.727 1 89.75 236 GLY B CA 1
ATOM 4504 C C . GLY B 1 236 ? 13.344 -15.617 -13.477 1 89.75 236 GLY B C 1
ATOM 4505 O O . GLY B 1 236 ? 12.734 -16.578 -13.961 1 89.75 236 GLY B O 1
ATOM 4506 N N . ILE B 1 237 ? 12.82 -14.742 -12.703 1 94.75 237 ILE B N 1
ATOM 4507 C CA . ILE B 1 237 ? 11.422 -14.891 -12.297 1 94.75 237 ILE B CA 1
ATOM 4508 C C . ILE B 1 237 ? 10.555 -13.906 -13.07 1 94.75 237 ILE B C 1
ATOM 4510 O O . ILE B 1 237 ? 10.891 -12.727 -13.188 1 94.75 237 ILE B O 1
ATOM 4514 N N . ARG B 1 238 ? 9.477 -14.414 -13.688 1 95.88 238 ARG B N 1
ATOM 4515 C CA . ARG B 1 238 ? 8.453 -13.531 -14.227 1 95.88 238 ARG B CA 1
ATOM 4516 C C . ARG B 1 238 ? 7.344 -13.297 -13.203 1 95.88 238 ARG B C 1
ATOM 4518 O O . ARG B 1 238 ? 6.895 -14.234 -12.539 1 95.88 238 ARG B O 1
ATOM 4525 N N . VAL B 1 239 ? 6.973 -12.016 -13.016 1 97.69 239 VAL B N 1
ATOM 4526 C CA . VAL B 1 239 ? 5.941 -11.609 -12.062 1 97.69 239 VAL B CA 1
ATOM 4527 C C . VAL B 1 239 ? 4.742 -11.039 -12.82 1 97.69 239 VAL B C 1
ATOM 4529 O O . VAL B 1 239 ? 4.887 -10.125 -13.633 1 97.69 239 VAL B O 1
ATOM 4532 N N . ASN B 1 240 ? 3.553 -11.609 -12.633 1 98.12 240 ASN B N 1
ATOM 4533 C CA . ASN B 1 240 ? 2.297 -11.133 -13.203 1 98.12 240 ASN B CA 1
ATOM 4534 C C . ASN B 1 240 ? 1.243 -10.906 -12.125 1 98.12 240 ASN B C 1
ATOM 4536 O O . ASN B 1 240 ? 1.437 -11.289 -10.969 1 98.12 240 ASN B O 1
ATOM 4540 N N . MET B 1 241 ? 0.178 -10.195 -12.508 1 98.31 241 MET B N 1
ATOM 4541 C CA . MET B 1 241 ? -0.859 -9.867 -11.531 1 98.31 241 MET B CA 1
ATOM 4542 C C . MET B 1 241 ? -2.24 -9.891 -12.18 1 98.31 241 MET B C 1
ATOM 4544 O O . MET B 1 241 ? -2.393 -9.516 -13.336 1 98.31 241 MET B O 1
ATOM 4548 N N . VAL B 1 242 ? -3.225 -10.383 -11.469 1 96.44 242 VAL B N 1
ATOM 4549 C CA . VAL B 1 242 ? -4.621 -10.234 -11.867 1 96.44 242 VAL B CA 1
ATOM 4550 C C . VAL B 1 242 ? -5.332 -9.297 -10.891 1 96.44 242 VAL B C 1
ATOM 4552 O O . VAL B 1 242 ? -5.086 -9.336 -9.688 1 96.44 242 VAL B O 1
ATOM 4555 N N . CYS B 1 243 ? -6.184 -8.453 -11.406 1 94.06 243 CYS B N 1
ATOM 4556 C CA . CYS B 1 243 ? -6.949 -7.484 -10.625 1 94.06 243 CYS B CA 1
ATOM 4557 C C . CYS B 1 243 ? -8.438 -7.613 -10.906 1 94.06 243 CYS B C 1
ATOM 4559 O O . CYS B 1 243 ? -9 -6.84 -11.688 1 94.06 243 CYS B O 1
ATOM 4561 N N . PRO B 1 244 ? -9.078 -8.477 -10.211 1 90.12 244 PRO B N 1
ATOM 4562 C CA . PRO B 1 244 ? -10.523 -8.625 -10.438 1 90.12 244 PRO B CA 1
ATOM 4563 C C . PRO B 1 244 ? -11.336 -7.488 -9.82 1 90.12 244 PRO B C 1
ATOM 4565 O O . PRO B 1 244 ? -10.953 -6.953 -8.773 1 90.12 244 PRO B O 1
ATOM 4568 N N . TYR B 1 245 ? -12.375 -7.242 -10.469 1 81.94 245 TYR B N 1
ATOM 4569 C CA . TYR B 1 245 ? -13.453 -6.512 -9.82 1 81.94 245 TYR B CA 1
ATOM 4570 C C . TYR B 1 245 ? -14.195 -7.402 -8.836 1 81.94 245 TYR B C 1
ATOM 4572 O O . TYR B 1 245 ? -13.812 -8.555 -8.617 1 81.94 245 TYR B O 1
ATOM 4580 N N . PHE B 1 246 ? -15.188 -6.82 -8.203 1 72.38 246 PHE B N 1
ATOM 4581 C CA . PHE B 1 246 ? -16 -7.621 -7.297 1 72.38 246 PHE B CA 1
ATOM 4582 C C . PHE B 1 246 ? -16.578 -8.836 -8.016 1 72.38 246 PHE B C 1
ATOM 4584 O O . PHE B 1 246 ? -17.047 -8.727 -9.156 1 72.38 246 PHE B O 1
ATOM 4591 N N . ILE B 1 247 ? -16.234 -9.938 -7.363 1 66.38 247 ILE B N 1
ATOM 4592 C CA . ILE B 1 247 ? -16.688 -11.18 -7.984 1 66.38 247 ILE B CA 1
ATOM 4593 C C . ILE B 1 247 ? -18.062 -11.555 -7.445 1 66.38 247 ILE B C 1
ATOM 4595 O O . ILE B 1 247 ? -18.266 -11.633 -6.23 1 66.38 247 ILE B O 1
ATOM 4599 N N . SER B 1 248 ? -18.906 -11.688 -8.289 1 61.5 248 SER B N 1
ATOM 4600 C CA . SER B 1 248 ? -20.25 -12.117 -7.918 1 61.5 248 SER B CA 1
ATOM 4601 C C . SER B 1 248 ? -20.219 -13.43 -7.145 1 61.5 248 SER B C 1
ATOM 4603 O O . SER B 1 248 ? -19.531 -14.375 -7.539 1 61.5 248 SER B O 1
ATOM 4605 N N . GLY B 1 249 ? -20.766 -13.406 -5.965 1 59.16 249 GLY B N 1
ATOM 4606 C CA . GLY B 1 249 ? -20.828 -14.625 -5.172 1 59.16 249 GLY B CA 1
ATOM 4607 C C . GLY B 1 249 ? -19.672 -14.773 -4.203 1 59.16 249 GLY B C 1
ATOM 4608 O O . GLY B 1 249 ? -19.516 -15.82 -3.57 1 59.16 249 GLY B O 1
ATOM 4609 N N . SER B 1 250 ? -18.719 -13.828 -4.207 1 58.06 250 SER B N 1
ATOM 4610 C CA . SER B 1 250 ? -17.531 -13.977 -3.359 1 58.06 250 SER B CA 1
ATOM 4611 C C . SER B 1 250 ? -17.875 -13.711 -1.896 1 58.06 250 SER B C 1
ATOM 4613 O O . SER B 1 250 ? -17.062 -14.008 -1.007 1 58.06 250 SER B O 1
ATOM 4615 N N . ASN B 1 251 ? -19 -13.516 -1.561 1 55.88 251 ASN B N 1
ATOM 4616 C CA . ASN B 1 251 ? -19.438 -13.234 -0.197 1 55.88 251 ASN B CA 1
ATOM 4617 C C . ASN B 1 251 ? -18.672 -12.062 0.406 1 55.88 251 ASN B C 1
ATOM 4619 O O . ASN B 1 251 ? -18.516 -11.969 1.625 1 55.88 251 ASN B O 1
ATOM 4623 N N . MET B 1 252 ? -18.031 -11.273 -0.399 1 60.06 252 MET B N 1
ATOM 4624 C CA . MET B 1 252 ? -17.312 -10.109 0.119 1 60.06 252 MET B CA 1
ATOM 4625 C C . MET B 1 252 ? -18.281 -9.086 0.696 1 60.06 252 MET B C 1
ATOM 4627 O O . MET B 1 252 ? -17.953 -8.383 1.651 1 60.06 252 MET B O 1
ATOM 4631 N N . PHE B 1 253 ? -19.453 -9.055 0.025 1 61.91 253 PHE B N 1
ATOM 4632 C CA . PHE B 1 253 ? -20.469 -8.102 0.454 1 61.91 253 PHE B CA 1
ATOM 4633 C C . PHE B 1 253 ? -21.797 -8.797 0.693 1 61.91 253 PHE B C 1
ATOM 4635 O O . PHE B 1 253 ? -22.047 -9.867 0.143 1 61.91 253 PHE B O 1
ATOM 4642 N N . PRO B 1 254 ? -22.5 -8.133 1.621 1 61.94 254 PRO B N 1
ATOM 4643 C CA . PRO B 1 254 ? -23.859 -8.641 1.722 1 61.94 254 PRO B CA 1
ATOM 4644 C C . PRO B 1 254 ? -24.594 -8.664 0.376 1 61.94 254 PRO B C 1
ATOM 4646 O O . PRO B 1 254 ? -24.266 -7.867 -0.512 1 61.94 254 PRO B O 1
ATOM 4649 N N . ALA B 1 255 ? -25.484 -9.594 0.323 1 62.97 255 ALA B N 1
ATOM 4650 C CA . ALA B 1 255 ? -26.188 -9.883 -0.921 1 62.97 255 ALA B CA 1
ATOM 4651 C C . ALA B 1 255 ? -26.828 -8.625 -1.492 1 62.97 255 ALA B C 1
ATOM 4653 O O . ALA B 1 255 ? -26.812 -8.406 -2.705 1 62.97 255 ALA B O 1
ATOM 4654 N N . ALA B 1 256 ? -27.406 -7.75 -0.581 1 63.69 256 ALA B N 1
ATOM 4655 C CA . ALA B 1 256 ? -28.109 -6.559 -1.057 1 63.69 256 ALA B CA 1
ATOM 4656 C C . ALA B 1 256 ? -27.141 -5.586 -1.723 1 63.69 256 ALA B C 1
ATOM 4658 O O . ALA B 1 256 ? -27.453 -4.992 -2.756 1 63.69 256 ALA B O 1
ATOM 4659 N N . VAL B 1 257 ? -25.969 -5.445 -1.128 1 65.38 257 VAL B N 1
ATOM 4660 C CA . VAL B 1 257 ? -24.938 -4.574 -1.681 1 65.38 257 VAL B CA 1
ATOM 4661 C C . VAL B 1 257 ? -24.422 -5.156 -2.99 1 65.38 257 VAL B C 1
ATOM 4663 O O . VAL B 1 257 ? -24.234 -4.43 -3.973 1 65.38 257 VAL B O 1
ATOM 4666 N N . GLU B 1 258 ? -24.234 -6.395 -2.906 1 65.38 258 GLU B N 1
ATOM 4667 C CA . GLU B 1 258 ? -23.766 -7.059 -4.117 1 65.38 258 GLU B CA 1
ATOM 4668 C C . GLU B 1 258 ? -24.75 -6.871 -5.266 1 65.38 258 GLU B C 1
ATOM 4670 O O . GLU B 1 258 ? -24.344 -6.652 -6.41 1 65.38 258 GLU B O 1
ATOM 4675 N N . ALA B 1 259 ? -26.047 -6.988 -4.918 1 64.44 259 ALA B N 1
ATOM 4676 C CA . ALA B 1 259 ? -27.078 -6.855 -5.945 1 64.44 259 ALA B CA 1
ATOM 4677 C C . ALA B 1 259 ? -27.031 -5.473 -6.59 1 64.44 259 ALA B C 1
ATOM 4679 O O . ALA B 1 259 ? -27.188 -5.344 -7.805 1 64.44 259 ALA B O 1
ATOM 4680 N N . VAL B 1 260 ? -26.844 -4.488 -5.793 1 64.5 260 VAL B N 1
ATOM 4681 C CA . VAL B 1 260 ? -26.812 -3.123 -6.305 1 64.5 260 VAL B CA 1
ATOM 4682 C C . VAL B 1 260 ? -25.562 -2.936 -7.18 1 64.5 260 VAL B C 1
ATOM 4684 O O . VAL B 1 260 ? -25.641 -2.322 -8.25 1 64.5 260 VAL B O 1
ATOM 4687 N N . LEU B 1 261 ? -24.484 -3.449 -6.652 1 65.62 261 LEU B N 1
ATOM 4688 C CA . LEU B 1 261 ? -23.234 -3.309 -7.387 1 65.62 261 LEU B CA 1
ATOM 4689 C C . LEU B 1 261 ? -23.297 -4.059 -8.711 1 65.62 261 LEU B C 1
ATOM 4691 O O . LEU B 1 261 ? -22.703 -3.633 -9.703 1 65.62 261 LEU B O 1
ATOM 4695 N N . LEU B 1 262 ? -24.094 -5.117 -8.672 1 63.25 262 LEU B N 1
ATOM 4696 C CA . LEU B 1 262 ? -24.156 -5.965 -9.859 1 63.25 262 LEU B CA 1
ATOM 4697 C C . LEU B 1 262 ? -25.266 -5.488 -10.805 1 63.25 262 LEU B C 1
ATOM 4699 O O . LEU B 1 262 ? -25.281 -5.863 -11.977 1 63.25 262 LEU B O 1
ATOM 4703 N N . SER B 1 263 ? -26.109 -4.617 -10.203 1 54.88 263 SER B N 1
ATOM 4704 C CA . SER B 1 263 ? -27.234 -4.117 -11 1 54.88 263 SER B CA 1
ATOM 4705 C C . SER B 1 263 ? -26.766 -3.078 -12.016 1 54.88 263 SER B C 1
ATOM 4707 O O . SER B 1 263 ? -25.828 -2.324 -11.758 1 54.88 263 SER B O 1
ATOM 4709 N N . GLY B 1 264 ? -26.938 -3.32 -13.438 1 46.38 264 GLY B N 1
ATOM 4710 C CA . GLY B 1 264 ? -26.875 -2.334 -14.5 1 46.38 264 GLY B CA 1
ATOM 4711 C C . GLY B 1 264 ? -25.516 -2.301 -15.195 1 46.38 264 GLY B C 1
ATOM 4712 O O . GLY B 1 264 ? -25.094 -1.251 -15.672 1 46.38 264 GLY B O 1
ATOM 4713 N N . GLY B 1 265 ? -25.031 -3.285 -15.609 1 50.03 265 GLY B N 1
ATOM 4714 C CA . GLY B 1 265 ? -23.844 -3.365 -16.438 1 50.03 265 GLY B CA 1
ATOM 4715 C C . GLY B 1 265 ? -22.562 -3.197 -15.648 1 50.03 265 GLY B C 1
ATOM 4716 O O . GLY B 1 265 ? -21.469 -3.332 -16.203 1 50.03 265 GLY B O 1
ATOM 4717 N N . ALA B 1 266 ? -22.672 -2.52 -14.594 1 52.12 266 ALA B N 1
ATOM 4718 C CA . ALA B 1 266 ? -21.484 -2.381 -13.75 1 52.12 266 ALA B CA 1
ATOM 4719 C C . ALA B 1 266 ? -21.188 -3.68 -13.008 1 52.12 266 ALA B C 1
ATOM 4721 O O . ALA B 1 266 ? -20.578 -3.662 -11.938 1 52.12 266 ALA B O 1
ATOM 4722 N N . GLY B 1 267 ? -21.578 -4.703 -13.625 1 55.72 267 GLY B N 1
ATOM 4723 C CA . GLY B 1 267 ? -21.469 -5.984 -12.953 1 55.72 267 GLY B CA 1
ATOM 4724 C C . GLY B 1 267 ? -20.047 -6.328 -12.539 1 55.72 267 GLY B C 1
ATOM 4725 O O . GLY B 1 267 ? -19.125 -5.539 -12.742 1 55.72 267 GLY B O 1
ATOM 4726 N N . GLY B 1 268 ? -19.875 -7.223 -11.609 1 65.56 268 GLY B N 1
ATOM 4727 C CA . GLY B 1 268 ? -18.625 -7.746 -11.086 1 65.56 268 GLY B CA 1
ATOM 4728 C C . GLY B 1 268 ? -17.938 -8.711 -12.031 1 65.56 268 GLY B C 1
ATOM 4729 O O . GLY B 1 268 ? -18.453 -8.992 -13.117 1 65.56 268 GLY B O 1
ATOM 4730 N N . ALA B 1 269 ? -16.703 -8.836 -11.82 1 70.5 269 ALA B N 1
ATOM 4731 C CA . ALA B 1 269 ? -16 -9.898 -12.531 1 70.5 269 ALA B CA 1
ATOM 4732 C C . ALA B 1 269 ? -16.703 -11.242 -12.352 1 70.5 269 ALA B C 1
ATOM 4734 O O . ALA B 1 269 ? -17.359 -11.477 -11.336 1 70.5 269 ALA B O 1
ATOM 4735 N N . GLN B 1 270 ? -16.703 -11.969 -13.445 1 75.81 270 GLN B N 1
ATOM 4736 C CA . GLN B 1 270 ? -17.172 -13.344 -13.328 1 75.81 270 GLN B CA 1
ATOM 4737 C C . GLN B 1 270 ? -16.031 -14.305 -13.031 1 75.81 270 GLN B C 1
ATOM 4739 O O . GLN B 1 270 ? -14.93 -14.156 -13.57 1 75.81 270 GLN B O 1
ATOM 4744 N N . PHE B 1 271 ? -16.344 -15.258 -12.148 1 78.81 271 PHE B N 1
ATOM 4745 C CA . PHE B 1 271 ? -15.336 -16.219 -11.688 1 78.81 271 PHE B CA 1
ATOM 4746 C C . PHE B 1 271 ? -14.617 -16.859 -12.867 1 78.81 271 PHE B C 1
ATOM 4748 O O . PHE B 1 271 ? -13.383 -16.891 -12.898 1 78.81 271 PHE B O 1
ATOM 4755 N N . PRO B 1 272 ? -15.289 -17.266 -13.953 1 85.25 272 PRO B N 1
ATOM 4756 C CA . PRO B 1 272 ? -14.594 -17.906 -15.086 1 85.25 272 PRO B CA 1
ATOM 4757 C C . PRO B 1 272 ? -13.617 -16.953 -15.773 1 85.25 272 PRO B C 1
ATOM 4759 O O . PRO B 1 272 ? -12.578 -17.391 -16.266 1 85.25 272 PRO B O 1
ATOM 4762 N N . ASP B 1 273 ? -14.008 -15.672 -15.773 1 86.75 273 ASP B N 1
ATOM 4763 C CA . ASP B 1 273 ? -13.125 -14.703 -16.406 1 86.75 273 ASP B CA 1
ATOM 4764 C C . ASP B 1 273 ? -11.836 -14.523 -15.609 1 86.75 273 ASP B C 1
ATOM 4766 O O . ASP B 1 273 ? -10.766 -14.352 -16.188 1 86.75 273 ASP B O 1
ATOM 4770 N N . VAL B 1 274 ? -11.977 -14.562 -14.312 1 91.12 274 VAL B N 1
ATOM 4771 C CA . VAL B 1 274 ? -10.805 -14.438 -13.453 1 91.12 274 VAL B CA 1
ATOM 4772 C C . VAL B 1 274 ? -9.898 -15.656 -13.641 1 91.12 274 VAL B C 1
ATOM 4774 O O . VAL B 1 274 ? -8.688 -15.516 -13.781 1 91.12 274 VAL B O 1
ATOM 4777 N N . ILE B 1 275 ? -10.492 -16.797 -13.742 1 93.69 275 ILE B N 1
ATOM 4778 C CA . ILE B 1 275 ? -9.75 -18.047 -13.93 1 93.69 275 ILE B CA 1
ATOM 4779 C C . ILE B 1 275 ? -9.039 -18.031 -15.281 1 93.69 275 ILE B C 1
ATOM 4781 O O . ILE B 1 275 ? -7.863 -18.391 -15.375 1 93.69 275 ILE B O 1
ATOM 4785 N N . ASP B 1 276 ? -9.742 -17.578 -16.266 1 93.5 276 ASP B N 1
ATOM 4786 C CA . ASP B 1 276 ? -9.188 -17.516 -17.609 1 93.5 276 ASP B CA 1
ATOM 4787 C C . ASP B 1 276 ? -7.98 -16.594 -17.672 1 93.5 276 ASP B C 1
ATOM 4789 O O . ASP B 1 276 ? -6.934 -16.953 -18.203 1 93.5 276 ASP B O 1
ATOM 4793 N N . ALA B 1 277 ? -8.141 -15.438 -17.109 1 94.44 277 ALA B N 1
ATOM 4794 C CA . ALA B 1 277 ? -7.059 -14.461 -17.109 1 94.44 277 ALA B CA 1
ATOM 4795 C C . ALA B 1 277 ? -5.84 -14.984 -16.359 1 94.44 277 ALA B C 1
ATOM 4797 O O . ALA B 1 277 ? -4.711 -14.875 -16.844 1 94.44 277 ALA B O 1
ATOM 4798 N N . ALA B 1 278 ? -6.086 -15.531 -15.219 1 97.12 278 ALA B N 1
ATOM 4799 C CA . ALA B 1 278 ? -4.992 -16.062 -14.414 1 97.12 278 ALA B CA 1
ATOM 4800 C C . ALA B 1 278 ? -4.305 -17.234 -15.125 1 97.12 278 ALA B C 1
ATOM 4802 O O . ALA B 1 278 ? -3.076 -17.328 -15.117 1 97.12 278 ALA B O 1
ATOM 4803 N N . THR B 1 279 ? -5.078 -18.094 -15.727 1 98 279 THR B N 1
ATOM 4804 C CA . THR B 1 279 ? -4.516 -19.234 -16.438 1 98 279 THR B CA 1
ATOM 4805 C C . THR B 1 279 ? -3.633 -18.781 -17.594 1 98 279 THR B C 1
ATOM 4807 O O . THR B 1 279 ? -2.543 -19.312 -17.797 1 98 279 THR B O 1
ATOM 4810 N N . ARG B 1 280 ? -4.129 -17.797 -18.312 1 96.62 280 ARG B N 1
ATOM 4811 C CA . ARG B 1 280 ? -3.324 -17.219 -19.391 1 96.62 280 ARG B CA 1
ATOM 4812 C C . ARG B 1 280 ? -1.965 -16.766 -18.875 1 96.62 280 ARG B C 1
ATOM 4814 O O . ARG B 1 280 ? -0.931 -17.078 -19.469 1 96.62 280 ARG B O 1
ATOM 4821 N N . LEU B 1 281 ? -1.946 -16.094 -17.75 1 97.31 281 LEU B N 1
ATOM 4822 C CA . LEU B 1 281 ? -0.733 -15.5 -17.203 1 97.31 281 LEU B CA 1
ATOM 4823 C C . LEU B 1 281 ? 0.226 -16.578 -16.703 1 97.31 281 LEU B C 1
ATOM 4825 O O . LEU B 1 281 ? 1.445 -16.391 -16.75 1 97.31 281 LEU B O 1
ATOM 4829 N N . VAL B 1 282 ? -0.282 -17.734 -16.219 1 97.38 282 VAL B N 1
ATOM 4830 C CA . VAL B 1 282 ? 0.608 -18.719 -15.609 1 97.38 282 VAL B CA 1
ATOM 4831 C C . VAL B 1 282 ? 0.986 -19.781 -16.641 1 97.38 282 VAL B C 1
ATOM 4833 O O . VAL B 1 282 ? 2.07 -20.375 -16.578 1 97.38 282 VAL B O 1
ATOM 4836 N N . ALA B 1 283 ? 0.179 -20.016 -17.656 1 96.5 283 ALA B N 1
ATOM 4837 C CA . ALA B 1 283 ? 0.444 -21.062 -18.641 1 96.5 283 ALA B CA 1
ATOM 4838 C C . ALA B 1 283 ? 1.369 -20.562 -19.734 1 96.5 283 ALA B C 1
ATOM 4840 O O . ALA B 1 283 ? 2.217 -21.297 -20.234 1 96.5 283 ALA B O 1
ATOM 4841 N N . ASP B 1 284 ? 1.156 -19.312 -20.156 1 94.38 284 ASP B N 1
ATOM 4842 C CA . ASP B 1 284 ? 1.959 -18.734 -21.234 1 94.38 284 ASP B CA 1
ATOM 4843 C C . ASP B 1 284 ? 3.232 -18.109 -20.688 1 94.38 284 ASP B C 1
ATOM 4845 O O . ASP B 1 284 ? 3.211 -16.969 -20.219 1 94.38 284 ASP B O 1
ATOM 4849 N N . GLU B 1 285 ? 4.344 -18.766 -20.844 1 92.25 285 GLU B N 1
ATOM 4850 C CA . GLU B 1 285 ? 5.609 -18.375 -20.234 1 92.25 285 GLU B CA 1
ATOM 4851 C C . GLU B 1 285 ? 6.18 -17.125 -20.906 1 92.25 285 GLU B C 1
ATOM 4853 O O . GLU B 1 285 ? 7.102 -16.5 -20.391 1 92.25 285 GLU B O 1
ATOM 4858 N N . THR B 1 286 ? 5.594 -16.75 -21.984 1 90.81 286 THR B N 1
ATOM 4859 C CA . THR B 1 286 ? 6.094 -15.586 -22.688 1 90.81 286 THR B CA 1
ATOM 4860 C C . THR B 1 286 ? 5.523 -14.305 -22.094 1 90.81 286 THR B C 1
ATOM 4862 O O . THR B 1 286 ? 5.988 -13.203 -22.406 1 90.81 286 THR B O 1
ATOM 4865 N N . ILE B 1 287 ? 4.547 -14.469 -21.25 1 94.25 287 ILE B N 1
ATOM 4866 C CA . ILE B 1 287 ? 3.982 -13.289 -20.594 1 94.25 287 ILE B CA 1
ATOM 4867 C C . ILE B 1 287 ? 4.801 -12.945 -19.344 1 94.25 287 ILE B C 1
ATOM 4869 O O . ILE B 1 287 ? 4.812 -13.703 -18.375 1 94.25 287 ILE B O 1
ATOM 4873 N N . VAL B 1 288 ? 5.492 -11.836 -19.406 1 94.69 288 VAL B N 1
ATOM 4874 C CA . VAL B 1 288 ? 6.398 -11.422 -18.328 1 94.69 288 VAL B CA 1
ATOM 4875 C C . VAL B 1 288 ? 6.047 -10.008 -17.891 1 94.69 288 VAL B C 1
ATOM 4877 O O . VAL B 1 288 ? 6.117 -9.062 -18.672 1 94.69 288 VAL B O 1
ATOM 4880 N N . GLY B 1 289 ? 5.637 -9.836 -16.594 1 96.19 289 GLY B N 1
ATOM 4881 C CA . GLY B 1 289 ? 5.488 -8.523 -16 1 96.19 289 GLY B CA 1
ATOM 4882 C C . GLY B 1 289 ? 4.195 -7.832 -16.391 1 96.19 289 GLY B C 1
ATOM 4883 O O . GLY B 1 289 ? 4.168 -6.613 -16.578 1 96.19 289 GLY B O 1
ATOM 4884 N N . ARG B 1 290 ? 3.117 -8.57 -16.531 1 95.38 290 ARG B N 1
ATOM 4885 C CA . ARG B 1 290 ? 1.868 -7.98 -17 1 95.38 290 ARG B CA 1
ATOM 4886 C C . ARG B 1 290 ? 0.765 -8.125 -15.961 1 95.38 290 ARG B C 1
ATOM 4888 O O . ARG B 1 290 ? 0.78 -9.062 -15.164 1 95.38 290 ARG B O 1
ATOM 4895 N N . ALA B 1 291 ? -0.113 -7.172 -15.922 1 96.69 291 ALA B N 1
ATOM 4896 C CA . ALA B 1 291 ? -1.263 -7.172 -15.023 1 96.69 291 ALA B CA 1
ATOM 4897 C C . ALA B 1 291 ? -2.57 -7.051 -15.797 1 96.69 291 ALA B C 1
ATOM 4899 O O . ALA B 1 291 ? -2.707 -6.184 -16.656 1 96.69 291 ALA B O 1
ATOM 4900 N N . LEU B 1 292 ? -3.516 -7.941 -15.492 1 94.56 292 LEU B N 1
ATOM 4901 C CA . LEU B 1 292 ? -4.812 -7.938 -16.172 1 94.56 292 LEU B CA 1
ATOM 4902 C C . LEU B 1 292 ? -5.926 -7.555 -15.195 1 94.56 292 LEU B C 1
ATOM 4904 O O . LEU B 1 292 ? -6.016 -8.109 -14.094 1 94.56 292 LEU B O 1
ATOM 4908 N N . VAL B 1 293 ? -6.75 -6.613 -15.586 1 91.31 293 VAL B N 1
ATOM 4909 C CA . VAL B 1 293 ? -7.957 -6.234 -14.852 1 91.31 293 VAL B CA 1
ATOM 4910 C C . VAL B 1 293 ? -9.164 -6.98 -15.422 1 91.31 293 VAL B C 1
ATOM 4912 O O . VAL B 1 293 ? -9.344 -7.047 -16.641 1 91.31 293 VAL B O 1
ATOM 4915 N N . ILE B 1 294 ? -9.914 -7.594 -14.547 1 89.19 294 ILE B N 1
ATOM 4916 C CA . ILE B 1 294 ? -11.102 -8.328 -14.977 1 89.19 294 ILE B CA 1
ATOM 4917 C C . ILE B 1 294 ? -12.359 -7.605 -14.5 1 89.19 294 ILE B C 1
ATOM 4919 O O . ILE B 1 294 ? -12.641 -7.562 -13.305 1 89.19 294 ILE B O 1
ATOM 4923 N N . GLY B 1 295 ? -13.023 -7.055 -15.422 1 80.56 295 GLY B N 1
ATOM 4924 C CA . GLY B 1 295 ? -14.227 -6.289 -15.125 1 80.56 295 GLY B CA 1
ATOM 4925 C C . GLY B 1 295 ? -15.5 -6.984 -15.555 1 80.56 295 GLY B C 1
ATOM 4926 O O . GLY B 1 295 ? -15.484 -8.172 -15.898 1 80.56 295 GLY B O 1
ATOM 4927 N N . PRO B 1 296 ? -16.594 -6.125 -15.398 1 72.5 296 PRO B N 1
ATOM 4928 C CA . PRO B 1 296 ? -17.875 -6.688 -15.812 1 72.5 296 PRO B CA 1
ATOM 4929 C C . PRO B 1 296 ? -18 -6.852 -17.328 1 72.5 296 PRO B C 1
ATOM 4931 O O . PRO B 1 296 ? -17.375 -6.102 -18.078 1 72.5 296 PRO B O 1
ATOM 4934 N N . SER B 1 297 ? -18.625 -7.941 -17.672 1 62.91 297 SER B N 1
ATOM 4935 C CA . SER B 1 297 ? -18.938 -8.117 -19.094 1 62.91 297 SER B CA 1
ATOM 4936 C C . SER B 1 297 ? -20 -7.121 -19.562 1 62.91 297 SER B C 1
ATOM 4938 O O . SER B 1 297 ? -20.938 -6.82 -18.812 1 62.91 297 SER B O 1
ATOM 4940 N N . VAL B 1 298 ? -19.656 -6.047 -20.234 1 51.44 298 VAL B N 1
ATOM 4941 C CA . VAL B 1 298 ? -20.625 -5.086 -20.719 1 51.44 298 VAL B CA 1
ATOM 4942 C C . VAL B 1 298 ? -21.328 -5.645 -21.969 1 51.44 298 VAL B C 1
ATOM 4944 O O . VAL B 1 298 ? -20.672 -6.211 -22.844 1 51.44 298 VAL B O 1
ATOM 4947 N N . GLN B 1 299 ? -22.516 -5.977 -21.719 1 46.38 299 GLN B N 1
ATOM 4948 C CA . GLN B 1 299 ? -23.281 -6.242 -22.922 1 46.38 299 GLN B CA 1
ATOM 4949 C C . GLN B 1 299 ? -23.328 -5.012 -23.828 1 46.38 299 GLN B C 1
ATOM 4951 O O . GLN B 1 299 ? -23.453 -3.885 -23.344 1 46.38 299 GLN B O 1
ATOM 4956 N N . ASP B 1 300 ? -22.672 -4.93 -24.875 1 42.88 300 ASP B N 1
ATOM 4957 C CA . ASP B 1 300 ? -22.953 -3.896 -25.875 1 42.88 300 ASP B CA 1
ATOM 4958 C C . ASP B 1 300 ? -24.453 -3.631 -25.984 1 42.88 300 ASP B C 1
ATOM 4960 O O . ASP B 1 300 ? -25.188 -4.438 -26.562 1 42.88 300 ASP B O 1
ATOM 4964 N N . GLY B 1 301 ? -25.172 -3.264 -25.141 1 35.72 301 GLY B N 1
ATOM 4965 C CA . GLY B 1 301 ? -26.578 -3.033 -25.406 1 35.72 301 GLY B CA 1
ATOM 4966 C C . GLY B 1 301 ? -26.828 -2.191 -26.641 1 35.72 301 GLY B C 1
ATOM 4967 O O . GLY B 1 301 ? -27.688 -2.523 -27.469 1 35.72 301 GLY B O 1
ATOM 4968 N N . GLU B 1 302 ? -26.812 -0.841 -26.703 1 38.09 302 GLU B N 1
ATOM 4969 C CA . GLU B 1 302 ? -27.875 -0.104 -27.375 1 38.09 302 GLU B CA 1
ATOM 4970 C C . GLU B 1 302 ? -27.812 -0.291 -28.875 1 38.09 302 GLU B C 1
ATOM 4972 O O . GLU B 1 302 ? -28.672 0.189 -29.609 1 38.09 302 GLU B O 1
ATOM 4977 N N . GLY B 1 303 ? -26.75 -0.406 -29.609 1 33.59 303 GLY B N 1
ATOM 4978 C CA . GLY B 1 303 ? -27.078 -0.397 -31.016 1 33.59 303 GLY B CA 1
ATOM 4979 C C . GLY B 1 303 ? -27.703 -1.692 -31.5 1 33.59 303 GLY B C 1
ATOM 4980 O O . GLY B 1 303 ? -27.828 -2.648 -30.719 1 33.59 303 GLY B O 1
ATOM 4981 N N . PRO B 1 304 ? -28.328 -1.725 -32.75 1 32.59 304 PRO B N 1
ATOM 4982 C CA . PRO B 1 304 ? -28.953 -2.865 -33.438 1 32.59 304 PRO B CA 1
ATOM 4983 C C . PRO B 1 304 ? -28.203 -4.176 -33.188 1 32.59 304 PRO B C 1
ATOM 4985 O O . PRO B 1 304 ? -28.781 -5.254 -33.312 1 32.59 304 PRO B O 1
ATOM 4988 N N . ALA B 1 305 ? -26.938 -4.133 -33.156 1 31.92 305 ALA B N 1
ATOM 4989 C CA . ALA B 1 305 ? -26.281 -5.43 -33.094 1 31.92 305 ALA B CA 1
ATOM 4990 C C . ALA B 1 305 ? -26.531 -6.113 -31.75 1 31.92 305 ALA B C 1
ATOM 4992 O O . ALA B 1 305 ? -26.078 -7.246 -31.531 1 31.92 305 ALA B O 1
ATOM 4993 N N . ALA B 1 306 ? -26.953 -5.566 -30.688 1 36.97 306 ALA B N 1
ATOM 4994 C CA . ALA B 1 306 ? -27.484 -6.059 -29.422 1 36.97 306 ALA B CA 1
ATOM 4995 C C . ALA B 1 306 ? -28.609 -7.066 -29.656 1 36.97 306 ALA B C 1
ATOM 4997 O O . ALA B 1 306 ? -28.875 -7.914 -28.797 1 36.97 306 ALA B O 1
ATOM 4998 N N . LEU B 1 307 ? -29.469 -6.859 -30.547 1 32.28 307 LEU B N 1
ATOM 4999 C CA . LEU B 1 307 ? -30.578 -7.672 -31.031 1 32.28 307 LEU B CA 1
ATOM 5000 C C . LEU B 1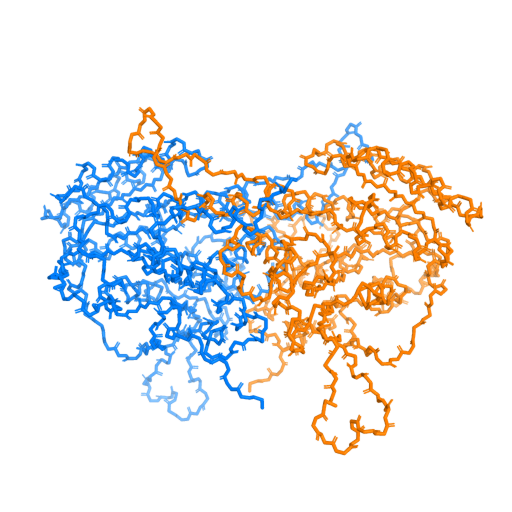 307 ? -30.078 -8.992 -31.609 1 32.28 307 LEU B C 1
ATOM 5002 O O . LEU B 1 307 ? -30.859 -9.922 -31.797 1 32.28 307 LEU B O 1
ATOM 5006 N N . GLU B 1 308 ? -29.047 -8.922 -32.469 1 36.56 308 GLU B N 1
ATOM 5007 C CA . GLU B 1 308 ? -28.797 -10.172 -33.188 1 36.56 308 GLU B CA 1
ATOM 5008 C C . GLU B 1 308 ? -27.906 -11.109 -32.375 1 36.56 308 GLU B C 1
ATOM 5010 O O . GLU B 1 308 ? -27.375 -12.078 -32.875 1 36.56 308 GLU B O 1
ATOM 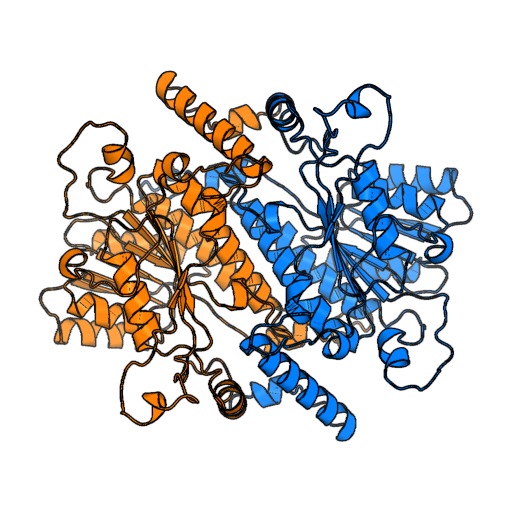5015 N N . GLY B 1 309 ? -27.953 -11.352 -31.031 1 37.41 309 GLY B N 1
ATOM 5016 C CA . GLY B 1 309 ? -27.438 -12.391 -30.156 1 37.41 309 GLY B CA 1
ATOM 5017 C C . GLY B 1 309 ? -25.938 -12.32 -29.953 1 37.41 309 GLY B C 1
ATOM 5018 O O . GLY B 1 309 ? -25.312 -13.281 -29.5 1 37.41 309 GLY B O 1
ATOM 5019 N N . LYS B 1 310 ? -25.141 -11.547 -30.672 1 39.41 310 LYS B N 1
ATOM 5020 C CA . LYS B 1 310 ? -23.719 -11.875 -30.859 1 39.41 310 LYS B CA 1
ATOM 5021 C C . LYS B 1 310 ? -22.922 -11.578 -29.594 1 39.41 310 LYS B C 1
ATOM 5023 O O . LYS B 1 310 ? -23.484 -11.07 -28.609 1 39.41 310 LYS B O 1
ATOM 5028 N N . ALA B 1 311 ? -21.562 -10.664 -29.781 1 39.41 311 ALA B N 1
ATOM 5029 C CA . ALA B 1 311 ? -20.234 -10.836 -29.188 1 39.41 311 ALA B CA 1
ATOM 5030 C C . ALA B 1 311 ? -20.156 -10.148 -27.828 1 39.41 311 ALA B C 1
ATOM 5032 O O . ALA B 1 311 ? -20.406 -8.945 -27.719 1 39.41 311 ALA B O 1
ATOM 5033 N N . GLU B 1 312 ? -20.344 -10.672 -26.719 1 46.41 312 GLU B N 1
ATOM 5034 C CA . GLU B 1 312 ? -20 -10.281 -25.359 1 46.41 312 GLU B CA 1
ATOM 5035 C C . GLU B 1 312 ? -18.562 -9.766 -25.266 1 46.41 312 GLU B C 1
ATOM 5037 O O . GLU B 1 312 ? -17.641 -10.43 -25.734 1 46.41 312 GLU B O 1
ATOM 5042 N N . LYS B 1 313 ? -18.312 -8.578 -25.438 1 53.69 313 LYS B N 1
ATOM 5043 C CA . LYS B 1 313 ? -16.969 -8 -25.328 1 53.69 313 LYS B CA 1
ATOM 5044 C C . LYS B 1 313 ? -16.375 -8.25 -23.938 1 53.69 313 LYS B C 1
ATOM 5046 O O . LYS B 1 313 ? -17.047 -8.016 -22.922 1 53.69 313 LYS B O 1
ATOM 5051 N N . LYS B 1 314 ? -15.219 -8.992 -24.062 1 57.22 314 LYS B N 1
ATOM 5052 C CA . LYS B 1 314 ? -14.484 -9.453 -22.891 1 57.22 314 LYS B CA 1
ATOM 5053 C C . LYS B 1 314 ? -14.047 -8.273 -22.016 1 57.22 314 LYS B C 1
ATOM 5055 O O . LYS B 1 314 ? -13.578 -7.258 -22.531 1 57.22 314 LYS B O 1
ATOM 5060 N N . ALA B 1 315 ? -14.312 -8.352 -20.656 1 75.31 315 ALA B N 1
ATOM 5061 C CA . ALA B 1 315 ? -14.18 -7.43 -19.531 1 75.31 315 ALA B CA 1
ATOM 5062 C C . ALA B 1 315 ? -12.781 -7.512 -18.922 1 75.31 315 ALA B C 1
ATOM 5064 O O . ALA B 1 315 ? -12.633 -7.52 -17.688 1 75.31 315 ALA B O 1
ATOM 5065 N N . ILE B 1 316 ? -11.703 -7.848 -19.922 1 77.62 316 ILE B N 1
ATOM 5066 C CA . ILE B 1 316 ? -10.352 -7.949 -19.391 1 77.62 316 ILE B CA 1
ATOM 5067 C C . ILE B 1 316 ? -9.438 -6.949 -20.109 1 77.62 316 ILE B C 1
ATOM 5069 O O . ILE B 1 316 ? -9.43 -6.879 -21.328 1 77.62 316 ILE B O 1
ATOM 5073 N N . TRP B 1 317 ? -8.664 -6.156 -19.406 1 78.88 317 TRP B N 1
ATOM 5074 C CA . TRP B 1 317 ? -7.703 -5.219 -19.984 1 78.88 317 TRP B CA 1
ATOM 5075 C C . TRP B 1 317 ? -6.465 -5.098 -19.109 1 78.88 317 TRP B C 1
ATOM 5077 O O . TRP B 1 317 ? -6.457 -5.555 -17.953 1 78.88 317 TRP B O 1
ATOM 5087 N N . GLU B 1 318 ? -5.398 -4.523 -19.672 1 83.12 318 GLU B N 1
ATOM 5088 C CA . GLU B 1 318 ? -4.121 -4.398 -18.969 1 83.12 318 GLU B CA 1
ATOM 5089 C C . GLU B 1 318 ? -4.051 -3.096 -18.172 1 83.12 318 GLU B C 1
ATOM 5091 O O . GLU B 1 318 ? -4.59 -2.074 -18.609 1 83.12 318 GLU B O 1
ATOM 5096 N N . CYS B 1 319 ? -3.447 -3.193 -17.016 1 81.56 319 CYS B N 1
ATOM 5097 C CA . CYS B 1 319 ? -3.131 -1.979 -16.281 1 81.56 319 CYS B CA 1
ATOM 5098 C C . CYS B 1 319 ? -1.628 -1.851 -16.047 1 81.56 319 CYS B C 1
ATOM 5100 O O . CYS B 1 319 ? -0.908 -2.85 -16.062 1 81.56 319 CYS B O 1
ATOM 5102 N N . TYR B 1 320 ? -1.099 -0.484 -15.984 1 82.12 320 TYR B N 1
ATOM 5103 C CA . TYR B 1 320 ? 0.271 -0.086 -15.68 1 82.12 320 TYR B CA 1
ATOM 5104 C C . TYR B 1 320 ? 1.227 -0.531 -16.781 1 82.12 320 TYR B C 1
ATOM 5106 O O . TYR B 1 320 ? 2.424 -0.7 -16.547 1 82.12 320 TYR B O 1
ATOM 5114 N N . ALA B 1 321 ? 0.729 -0.842 -17.938 1 76 321 ALA B N 1
ATOM 5115 C CA . ALA B 1 321 ? 1.592 -1.161 -19.078 1 76 321 ALA B CA 1
ATOM 5116 C C . ALA B 1 321 ? 2.568 -0.024 -19.359 1 76 321 ALA B C 1
ATOM 5118 O O . ALA B 1 321 ? 3.707 -0.263 -19.766 1 76 321 ALA B O 1
ATOM 5119 N N . GLU B 1 322 ? 2.188 1.213 -18.969 1 75.38 322 GLU B N 1
ATOM 5120 C CA . GLU B 1 322 ? 2.926 2.412 -19.359 1 75.38 322 GLU B CA 1
ATOM 5121 C C . GLU B 1 322 ? 4.062 2.697 -18.391 1 75.38 322 GLU B C 1
ATOM 5123 O O . GLU B 1 322 ? 4.938 3.521 -18.672 1 75.38 322 GLU B O 1
ATOM 5128 N N . ASP B 1 323 ? 4.07 1.991 -17.297 1 83.88 323 ASP B N 1
ATOM 5129 C CA . ASP B 1 323 ? 5.098 2.244 -16.297 1 83.88 323 ASP B CA 1
ATOM 5130 C C . ASP B 1 323 ? 6.488 2.252 -16.922 1 83.88 323 ASP B C 1
ATOM 5132 O O . ASP B 1 323 ? 7.344 3.051 -16.547 1 83.88 323 ASP B O 1
ATOM 5136 N N . TYR B 1 324 ? 6.664 1.326 -17.844 1 81.81 324 TYR B N 1
ATOM 5137 C CA . TYR B 1 324 ? 7.996 1.145 -18.406 1 81.81 324 TYR B CA 1
ATOM 5138 C C . TYR B 1 324 ? 8 1.433 -19.891 1 81.81 324 TYR B C 1
ATOM 5140 O O . TYR B 1 324 ? 9.039 1.778 -20.469 1 81.81 324 TYR B O 1
ATOM 5148 N N . THR B 1 325 ? 6.848 1.312 -20.594 1 77.5 325 THR B N 1
ATOM 5149 C CA . THR B 1 325 ? 6.801 1.587 -22.031 1 77.5 325 THR B CA 1
ATOM 5150 C C . THR B 1 325 ? 6.891 3.086 -22.297 1 77.5 325 THR B C 1
ATOM 5152 O O . THR B 1 325 ? 7.387 3.508 -23.344 1 77.5 325 THR B O 1
ATOM 5155 N N . ASP B 1 326 ? 6.398 3.82 -21.359 1 76.19 326 ASP B N 1
ATOM 5156 C CA . ASP B 1 326 ? 6.473 5.277 -21.344 1 76.19 326 ASP B CA 1
ATOM 5157 C C . ASP B 1 326 ? 6.844 5.797 -19.953 1 76.19 326 ASP B C 1
ATOM 5159 O O . ASP B 1 326 ? 6.055 6.488 -19.312 1 76.19 326 ASP B O 1
ATOM 5163 N N . ALA B 1 327 ? 8.133 5.496 -19.656 1 75.81 327 ALA B N 1
ATOM 5164 C CA . ALA B 1 327 ? 8.562 5.703 -18.266 1 75.81 327 ALA B CA 1
ATOM 5165 C C . ALA B 1 327 ? 8.789 7.188 -17.984 1 75.81 327 ALA B C 1
ATOM 5167 O O . ALA B 1 327 ? 9.312 7.918 -18.828 1 75.81 327 ALA B O 1
ATOM 5168 N N . ASP B 1 328 ? 8.391 7.574 -16.797 1 73.44 328 ASP B N 1
ATOM 5169 C CA . ASP B 1 328 ? 8.797 8.875 -16.266 1 73.44 328 ASP B CA 1
ATOM 5170 C C . ASP B 1 328 ? 10.312 9 -16.219 1 73.44 328 ASP B C 1
ATOM 5172 O O . ASP B 1 328 ? 11.023 7.992 -16.109 1 73.44 328 ASP B O 1
ATOM 5176 N N . MET B 1 329 ? 10.758 10.195 -16.312 1 69.69 329 MET B N 1
ATOM 5177 C CA . MET B 1 329 ? 12.195 10.438 -16.359 1 69.69 329 MET B CA 1
ATOM 5178 C C . MET B 1 329 ? 12.891 9.867 -15.125 1 69.69 329 MET B C 1
ATOM 5180 O O . MET B 1 329 ? 13.992 9.328 -15.219 1 69.69 329 MET B O 1
ATOM 5184 N N . PHE B 1 330 ? 12.273 9.992 -14.078 1 72.62 330 PHE B N 1
ATOM 5185 C CA . PHE B 1 330 ? 12.867 9.445 -12.859 1 72.62 330 PHE B CA 1
ATOM 5186 C C . PHE B 1 330 ? 13.031 7.934 -12.977 1 72.62 330 PHE B C 1
ATOM 5188 O O . PHE B 1 330 ? 14.094 7.395 -12.656 1 72.62 330 PHE B O 1
ATOM 5195 N N . VAL B 1 331 ? 12.016 7.273 -13.375 1 74.81 331 VAL B N 1
ATOM 5196 C CA . VAL B 1 331 ? 12.047 5.82 -13.516 1 74.81 331 VAL B CA 1
ATOM 5197 C C . VAL B 1 331 ? 13.109 5.426 -14.539 1 74.81 331 VAL B C 1
ATOM 5199 O O . VAL B 1 331 ? 13.875 4.48 -14.32 1 74.81 331 VAL B O 1
ATOM 5202 N N . TRP B 1 332 ? 13.117 6.176 -15.562 1 76.62 332 TRP B N 1
ATOM 5203 C CA . TRP B 1 332 ? 14.086 5.91 -16.625 1 76.62 332 TRP B CA 1
ATOM 5204 C C . TRP B 1 332 ? 15.508 5.984 -16.094 1 76.62 332 TRP B C 1
ATOM 5206 O O . TRP B 1 332 ? 16.297 5.062 -16.297 1 76.62 332 TRP B O 1
ATOM 5216 N N . ARG B 1 333 ? 15.797 6.98 -15.383 1 72.62 333 ARG B N 1
ATOM 5217 C CA . ARG B 1 333 ? 17.141 7.168 -14.852 1 72.62 333 ARG B CA 1
ATOM 5218 C C . ARG B 1 333 ? 17.469 6.129 -13.781 1 72.62 333 ARG B C 1
ATOM 5220 O O . ARG B 1 333 ? 18.562 5.57 -13.758 1 72.62 333 ARG B O 1
ATOM 5227 N N . TRP B 1 334 ? 16.484 5.938 -13.008 1 77 334 TRP B N 1
ATOM 5228 C CA . TRP B 1 334 ? 16.703 5.008 -11.898 1 77 334 TRP B CA 1
ATOM 5229 C C . TRP B 1 334 ? 16.969 3.598 -12.414 1 77 334 TRP B C 1
ATOM 5231 O O . TRP B 1 334 ? 17.906 2.934 -11.977 1 77 334 TRP B O 1
ATOM 5241 N N . VAL B 1 335 ? 16.188 3.15 -13.305 1 76.62 335 VAL B N 1
ATOM 5242 C CA . VAL B 1 335 ? 16.344 1.808 -13.852 1 76.62 335 VAL B CA 1
ATOM 5243 C C . VAL B 1 335 ? 17.703 1.679 -14.539 1 76.62 335 VAL B C 1
ATOM 5245 O O . VAL B 1 335 ? 18.375 0.651 -14.414 1 76.62 335 VAL B O 1
ATOM 5248 N N . ASN B 1 336 ? 18.062 2.73 -15.211 1 75.69 336 ASN B N 1
ATOM 5249 C CA . ASN B 1 336 ? 19.359 2.695 -15.875 1 75.69 336 ASN B CA 1
ATOM 5250 C C . ASN B 1 336 ? 20.5 2.621 -14.867 1 75.69 336 ASN B C 1
ATOM 5252 O O . ASN B 1 336 ? 21.5 1.943 -15.109 1 75.69 336 ASN B O 1
ATOM 5256 N N . ILE B 1 337 ? 20.344 3.285 -13.797 1 72.69 337 ILE B N 1
ATOM 5257 C CA . ILE B 1 337 ? 21.344 3.227 -12.742 1 72.69 337 ILE B CA 1
ATOM 5258 C C . ILE B 1 337 ? 21.406 1.813 -12.164 1 72.69 337 ILE B C 1
ATOM 5260 O O . ILE B 1 337 ? 22.484 1.238 -12.023 1 72.69 337 ILE B O 1
ATOM 5264 N N . VAL B 1 338 ? 20.281 1.281 -11.883 1 74.56 338 VAL B N 1
ATOM 5265 C CA . VAL B 1 338 ? 20.203 -0.051 -11.297 1 74.56 338 VAL B CA 1
ATOM 5266 C C . VAL B 1 338 ? 20.812 -1.077 -12.25 1 74.56 338 VAL B C 1
ATOM 5268 O O . VAL B 1 338 ? 21.594 -1.933 -11.828 1 74.56 338 VAL B O 1
ATOM 5271 N N . ASN B 1 339 ? 20.531 -0.963 -13.469 1 75.69 339 ASN B N 1
ATOM 5272 C CA . ASN B 1 339 ? 21.047 -1.896 -14.469 1 75.69 339 ASN B CA 1
ATOM 5273 C C . ASN B 1 339 ? 22.562 -1.758 -14.625 1 75.69 339 ASN B C 1
ATOM 5275 O O . ASN B 1 339 ? 23.25 -2.752 -14.828 1 75.69 339 ASN B O 1
ATOM 5279 N N . ALA B 1 340 ? 22.984 -0.519 -14.562 1 71.75 340 ALA B N 1
ATOM 5280 C CA . ALA B 1 340 ? 24.422 -0.282 -14.656 1 71.75 340 ALA B CA 1
ATOM 5281 C C . ALA B 1 340 ? 25.156 -0.921 -13.484 1 71.75 340 ALA B C 1
ATOM 5283 O O . ALA B 1 340 ? 26.234 -1.498 -13.656 1 71.75 340 ALA B O 1
ATOM 5284 N N . VAL B 1 341 ? 24.531 -0.846 -12.422 1 70 341 VAL B N 1
ATOM 5285 C CA . VAL B 1 341 ? 25.125 -1.429 -11.219 1 70 341 VAL B CA 1
ATOM 5286 C C . VAL B 1 341 ? 25.125 -2.951 -11.336 1 70 341 VAL B C 1
ATOM 5288 O O . VAL B 1 341 ? 26.125 -3.604 -11.008 1 70 341 VAL B O 1
ATOM 5291 N N . GLU B 1 342 ? 24.078 -3.477 -11.797 1 70.62 342 GLU B N 1
ATOM 5292 C CA . GLU B 1 342 ? 23.969 -4.922 -11.961 1 70.62 342 GLU B CA 1
ATOM 5293 C C . GLU B 1 342 ? 24.969 -5.434 -12.992 1 70.62 342 GLU B C 1
ATOM 5295 O O . GLU B 1 342 ? 25.562 -6.5 -12.812 1 70.62 342 GLU B O 1
ATOM 5300 N N . LYS B 1 343 ? 25.125 -4.699 -14.039 1 70.75 343 LYS B N 1
ATOM 5301 C CA . LYS B 1 343 ? 26.094 -5.055 -15.062 1 70.75 343 LYS B CA 1
ATOM 5302 C C . LYS B 1 343 ? 27.516 -5.016 -14.516 1 70.75 343 LYS B C 1
ATOM 5304 O O . LYS B 1 343 ? 28.328 -5.883 -14.82 1 70.75 343 LYS B O 1
ATOM 5309 N N . ALA B 1 344 ? 27.734 -4.031 -13.766 1 65.31 344 ALA B N 1
ATOM 5310 C CA . ALA B 1 344 ? 29.062 -3.885 -13.172 1 65.31 344 ALA B CA 1
ATOM 5311 C C . ALA B 1 344 ? 29.359 -5.008 -12.18 1 65.31 344 ALA B C 1
ATOM 5313 O O . ALA B 1 344 ? 30.484 -5.477 -12.078 1 65.31 344 ALA B O 1
ATOM 5314 N N . ARG B 1 345 ? 28.359 -5.406 -11.523 1 62.28 345 ARG B N 1
ATOM 5315 C CA . ARG B 1 345 ? 28.469 -6.527 -10.602 1 62.28 345 ARG B CA 1
ATOM 5316 C C . ARG B 1 345 ? 28.844 -7.812 -11.336 1 62.28 345 ARG B C 1
ATOM 5318 O O . ARG B 1 345 ? 29.656 -8.602 -10.852 1 62.28 345 ARG B O 1
ATOM 5325 N N . GLY B 1 346 ? 28.109 -8.008 -12.367 1 54.78 346 GLY B N 1
ATOM 5326 C CA . GLY B 1 346 ? 28.422 -9.172 -13.18 1 54.78 346 GLY B CA 1
ATOM 5327 C C . GLY B 1 346 ? 29.859 -9.172 -13.688 1 54.78 346 GLY B C 1
ATOM 5328 O O . GLY B 1 346 ? 30.516 -10.211 -13.711 1 54.78 346 GLY B O 1
ATOM 5329 N N . TRP B 1 347 ? 30.328 -8 -14.023 1 48.09 347 TRP B N 1
ATOM 5330 C CA . TRP B 1 347 ? 31.672 -7.895 -14.562 1 48.09 347 TRP B CA 1
ATOM 5331 C C . TRP B 1 347 ? 32.719 -8.062 -13.453 1 48.09 347 TRP B C 1
ATOM 5333 O O . TRP B 1 347 ? 33.75 -8.703 -13.656 1 48.09 347 TRP B O 1
ATOM 5343 N N . TYR B 1 348 ? 32.438 -7.387 -12.359 1 47.91 348 TYR B N 1
ATOM 5344 C CA . TYR B 1 348 ? 33.469 -7.418 -11.344 1 47.91 348 TYR B CA 1
ATOM 5345 C C . TYR B 1 348 ? 33.281 -8.602 -10.398 1 47.91 348 TYR B C 1
ATOM 5347 O O . TYR B 1 348 ? 34.125 -8.844 -9.531 1 47.91 348 TYR B O 1
ATOM 5355 N N . GLY B 1 349 ? 32.406 -9.461 -10.711 1 45.78 349 GLY B N 1
ATOM 5356 C CA . GLY B 1 349 ? 32.25 -10.633 -9.867 1 45.78 349 GLY B CA 1
ATOM 5357 C C . GLY B 1 349 ? 31.969 -10.289 -8.414 1 45.78 349 GLY B C 1
ATOM 5358 O O . GLY B 1 349 ? 32.062 -11.148 -7.539 1 45.78 349 GLY B O 1
ATOM 5359 N N . VAL B 1 350 ? 32.125 -9.094 -8.008 1 41.72 350 VAL B N 1
ATOM 5360 C CA . VAL B 1 350 ? 32.062 -8.703 -6.598 1 41.72 350 VAL B CA 1
ATOM 5361 C C . VAL B 1 350 ? 30.625 -8.68 -6.117 1 41.72 350 VAL B C 1
ATOM 5363 O O . VAL B 1 350 ? 29.766 -8.031 -6.727 1 41.72 350 VAL B O 1
ATOM 5366 N N . ALA B 1 351 ? 30.266 -9.625 -5.438 1 40.72 351 ALA B N 1
ATOM 5367 C CA . ALA B 1 351 ? 29 -9.93 -4.762 1 40.72 351 ALA B CA 1
ATOM 5368 C C . ALA B 1 351 ? 28.531 -8.75 -3.92 1 40.72 351 ALA B C 1
ATOM 5370 O O . ALA B 1 351 ? 27.844 -8.93 -2.912 1 40.72 351 ALA B O 1
ATOM 5371 N N . VAL B 1 352 ? 29.203 -7.598 -4.008 1 43.28 352 VAL B N 1
ATOM 5372 C CA . VAL B 1 352 ? 28.734 -6.617 -3.033 1 43.28 352 VAL B CA 1
ATOM 5373 C C . VAL B 1 352 ? 27.406 -6.02 -3.488 1 43.28 352 VAL B C 1
ATOM 5375 O O . VAL B 1 352 ? 27.203 -5.785 -4.68 1 43.28 352 VAL B O 1
ATOM 5378 N N . ASP B 1 353 ? 26.359 -6.082 -2.727 1 46.84 353 ASP B N 1
ATOM 5379 C CA . ASP B 1 353 ? 24.984 -5.598 -2.83 1 46.84 353 ASP B CA 1
ATOM 5380 C C . ASP B 1 353 ? 24.938 -4.188 -3.408 1 46.84 353 ASP B C 1
ATOM 5382 O O . ASP B 1 353 ? 25.594 -3.279 -2.893 1 46.84 353 ASP B O 1
ATOM 5386 N N . VAL B 1 354 ? 24.828 -4.059 -4.598 1 46.88 354 VAL B N 1
ATOM 5387 C CA . VAL B 1 354 ? 24.641 -2.783 -5.277 1 46.88 354 VAL B CA 1
ATOM 5388 C C . VAL B 1 354 ? 24.172 -1.729 -4.281 1 46.88 354 VAL B C 1
ATOM 5390 O O . VAL B 1 354 ? 24.672 -0.607 -4.262 1 46.88 354 VAL B O 1
ATOM 5393 N N . LEU B 1 355 ? 23.188 -2.141 -3.588 1 50.94 355 LEU B N 1
ATOM 5394 C CA . LEU B 1 355 ? 22.562 -1.221 -2.639 1 50.94 355 LEU B CA 1
ATOM 5395 C C . LEU B 1 355 ? 23.516 -0.915 -1.482 1 50.94 355 LEU B C 1
ATOM 5397 O O . LEU B 1 355 ? 23.531 0.206 -0.968 1 50.94 355 LEU B O 1
ATOM 5401 N N . SER B 1 356 ? 24.359 -1.938 -1.138 1 49.84 356 SER B N 1
ATOM 5402 C CA . SER B 1 356 ? 25.406 -1.643 -0.169 1 49.84 356 SER B CA 1
ATOM 5403 C C . SER B 1 356 ? 26.375 -0.607 -0.714 1 49.84 356 SER B C 1
ATOM 5405 O O . SER B 1 356 ? 26.938 0.195 0.044 1 49.84 356 SER B O 1
ATOM 5407 N N . ILE B 1 357 ? 26.656 -0.714 -1.869 1 44.19 357 ILE B N 1
ATOM 5408 C CA . ILE B 1 357 ? 27.516 0.278 -2.502 1 44.19 357 ILE B CA 1
ATOM 5409 C C . ILE B 1 357 ? 26.797 1.623 -2.562 1 44.19 357 ILE B C 1
ATOM 5411 O O . ILE B 1 357 ? 27.391 2.664 -2.268 1 44.19 357 ILE B O 1
ATOM 5415 N N . LEU B 1 358 ? 25.656 1.478 -2.994 1 47.81 358 LEU B N 1
ATOM 5416 C CA . LEU B 1 358 ? 24.891 2.705 -3.197 1 47.81 358 LEU B CA 1
ATOM 5417 C C . LEU B 1 358 ? 24.469 3.305 -1.862 1 47.81 358 LEU B C 1
ATOM 5419 O O . LEU B 1 358 ? 24.312 4.523 -1.743 1 47.81 358 LEU B O 1
ATOM 5423 N N . PHE B 1 359 ? 24.297 2.42 -0.875 1 49.84 359 PHE B N 1
ATOM 5424 C CA . PHE B 1 359 ? 23.75 2.859 0.407 1 49.84 359 PHE B CA 1
ATOM 5425 C C . PHE B 1 359 ? 24.781 2.672 1.519 1 49.84 359 PHE B C 1
ATOM 5427 O O . PHE B 1 359 ? 24.438 2.74 2.701 1 49.84 359 PHE B O 1
ATOM 5434 N N . ARG B 1 360 ? 26.109 2.244 1.283 1 42.84 360 ARG B N 1
ATOM 5435 C CA . ARG B 1 360 ? 27.156 2.123 2.305 1 42.84 360 ARG B CA 1
ATOM 5436 C C . ARG B 1 360 ? 27.344 3.441 3.049 1 42.84 360 ARG B C 1
ATOM 5438 O O . ARG B 1 360 ? 27.609 4.473 2.432 1 42.84 360 ARG B O 1
ATOM 5445 N N . ARG B 1 361 ? 26.781 3.447 4.062 1 36.62 361 ARG B N 1
ATOM 5446 C CA . ARG B 1 361 ? 27.234 4.492 4.977 1 36.62 361 ARG B CA 1
ATOM 5447 C C . ARG B 1 361 ? 28.75 4.445 5.156 1 36.62 361 ARG B C 1
ATOM 5449 O O . ARG B 1 361 ? 29.312 3.381 5.398 1 36.62 361 ARG B O 1
ATOM 5456 N N . LYS B 1 362 ? 29.531 5.367 4.625 1 31.12 362 LYS B N 1
ATOM 5457 C CA . LYS B 1 362 ? 30.797 5.551 5.324 1 31.12 362 LYS B CA 1
ATOM 5458 C C . LYS B 1 362 ? 30.594 5.645 6.832 1 31.12 362 LYS B C 1
ATOM 5460 O O . LYS B 1 362 ? 29.625 6.258 7.293 1 31.12 362 LYS B O 1
#

Nearest PDB structures (foldseek):
  1iy8-assembly1_B  TM=8.051E-01  e=1.266E-12  Leifsonia aquatica
  6jhb-assembly1_B-2  TM=8.141E-01  e=8.739E-11  Microcystis aeruginosa FACHB-905 = DIANCHI905
  6jha-assembly1_B-2  TM=7.744E-01  e=5.946E-11  Microcystis aeruginosa FACHB-905 = DIANCHI905
  6jh7-assembly1_A-2  TM=7.839E-01  e=2.226E-10  Microcystis aeruginosa FACHB-905 = DIANCHI905
  6jha-assembly1_A-2  TM=8.008E-01  e=7.463E-10  Microcystis aeruginosa FACHB-905 = DIANCHI905

Solvent-accessible surface area (backbone atoms only — not comparable to full-atom values): 37054 Å² total; per-residue (Å²): 130,84,73,38,61,35,35,75,80,33,59,41,40,73,85,82,63,86,86,53,87,76,59,54,70,57,28,43,71,26,29,35,41,29,34,40,15,42,49,70,70,32,28,50,47,48,54,54,41,38,74,43,40,15,20,38,34,36,22,19,72,53,57,68,49,25,49,52,49,30,53,50,47,39,70,77,35,66,89,38,55,59,43,60,41,74,20,44,56,76,34,69,67,34,43,50,49,40,54,47,51,42,18,68,67,26,94,78,53,22,36,21,32,37,33,47,50,44,66,67,78,58,64,66,50,21,43,45,40,79,50,52,45,58,30,93,91,37,77,82,35,55,59,83,64,78,56,61,48,48,42,35,34,37,52,21,40,50,50,49,50,33,50,40,67,51,40,29,60,59,35,82,37,48,44,56,58,44,32,68,69,60,70,48,73,61,77,48,42,82,70,48,50,29,36,39,39,40,61,47,26,42,40,32,76,44,56,37,64,70,32,37,56,49,12,16,23,24,11,20,44,42,24,41,47,54,7,42,30,49,46,35,41,82,62,21,32,34,32,34,34,39,20,43,36,60,44,74,86,66,70,84,51,32,68,70,58,43,46,56,51,40,50,84,53,48,25,34,12,46,66,69,57,50,48,49,55,50,46,46,55,68,20,33,80,71,54,22,46,48,33,40,33,28,37,24,57,39,66,66,55,85,60,76,67,48,76,69,73,67,83,69,48,78,31,63,48,77,53,76,67,48,60,33,51,51,21,52,65,59,45,45,52,49,52,50,51,53,49,50,49,52,50,48,32,66,71,62,65,48,80,66,52,56,60,48,66,44,56,51,73,128,129,84,74,38,61,38,36,74,80,32,59,39,40,73,84,84,63,86,87,54,88,76,59,54,71,57,28,44,70,27,28,36,41,30,34,40,15,40,49,70,68,32,30,51,47,49,54,54,41,36,76,42,39,14,19,38,33,37,21,18,72,53,56,68,49,25,48,51,49,30,52,51,47,39,69,77,34,66,89,38,55,58,42,59,40,76,22,45,57,76,34,69,68,34,43,49,48,40,53,47,52,41,18,69,65,26,95,78,53,22,37,20,33,39,32,47,50,45,67,67,78,56,65,66,52,22,45,46,40,80,50,53,45,57,29,92,92,37,77,81,35,54,58,81,64,77,57,61,49,46,42,35,34,37,54,22,40,50,50,49,52,33,50,40,67,51,40,28,59,58,35,82,36,50,44,56,57,45,32,68,68,61,70,50,72,61,80,49,42,83,72,48,50,31,38,40,38,40,61,47,27,41,41,32,76,43,56,36,64,71,32,37,56,50,13,17,23,23,11,19,43,43,23,41,48,56,9,44,29,50,47,36,39,82,63,22,32,35,31,33,34,40,18,44,36,60,44,74,85,66,70,83,51,34,67,70,57,44,48,56,50,39,49,82,56,45,25,32,11,47,66,68,57,51,48,50,54,48,47,47,56,69,19,34,80,73,56,20,47,48,33,40,33,28,37,25,58,39,66,65,51,87,59,76,67,48,74,70,76,67,82,69,48,78,30,64,48,76,53,76,67,46,61,34,52,52,20,52,66,61,45,45,52,48,51,51,51,52,48,50,44,52,52,46,30,67,72,63,65,48,84,65,51,58,55,49,69,48,57,52,72,127

Foldseek 3Di:
DDFQFCCVLLVAFDFDDLVDDDDLLLQAQAEEEEAQQLDDLNLVLQQVSLVSHHAYEYEYQPPVSQVVSQVVSCVVRVVHHYYYAYADLLDLVRLVVSLCVSLCSRPQSAHFEYEHDWADADLVLLQCVVDFQADPVGRVDTDDGDCVRVSTLAVSSVSSVVVLLVGNLVSPFDLPLVCVVPVVPPVGPSNGHSEYEYEAACLLVDPPPSRVSNSVSRVNSVVVLLPCLRPSSVSSHFYEYEHWFDEPPSVNDPPVVQCVCCPDQQHTFYSVLSSSVVSNCSSDRSRGSWYKYFTGQGQPPDDPVSPVPDDRPGRIDTDPPSCNSRNDPVSSVVSVVVSVLVVVCVVVVPPPPVVCVVVVDD/DDFQFCCVLLVAFDFDDLVDDDDLLLQAQAEEEEAQQLDDLNLVLQQVSLVSHHAYEYEYQPPVSQVVSQVVSCVVRVVHHYYYAYADLLDLVRLVVSLCVSLCSRPQSAHFEYEHDWADADLVLLQCVVDFQADPVGRVDTDDGDCVRVSTLAVSSVSSVVVLLVGNLVSPFDLPLVCVVVVVPPVGPSNGHSEYEYEAACLLVDPPPSRVSNSVSRVNSVVVLLPCLRPSSVSSHFYEYEHWFDEPPSPNDPPVVQCVCCPDQQHTFYSVLSSSVVSNCSSDRSRGSWYKYFTGQRQPPDDPVSPVPDDRPGRIDTPPPSCNSRNDPVSSVVSVLVSVLVVVCVVVVDPDDSCCVVVVDD

InterPro domains:
  IPR002347 Short-chain dehydrogenase/reductase SDR [PF13561] (36-248)
  IPR002347 Short-chain dehydrogenase/reductase SDR [PR00081] (31-48)
  IPR002347 Short-chain dehydrogenase/reductase SDR [PR00081] (109-120)
  IPR002347 Short-chain dehydrogenase/reductase SDR [PR00081] (214-233)
  IPR002347 Short-chain dehydrogenase/reductase SDR [PR00081] (235-252)
  IPR020904 Short-chain dehydrogenase/reductase, conserved site [PS00061] (201-229)
  IPR036291 NAD(P)-binding domain superfamily [SSF51735] (29-286)

Secondary structure (DSSP, 8-state):
------TTTTT--PPP-TTS---GGGGTT-EEEEET-SSHHHHHHHHHHHHTT-EEEEEES-HHHHHHHHHHHHHH-TTS-EEEEE--TTSHHHHHHHHHHHHHHSTTSS-SEEEE------HHHHHHHHS--EETTEEEEEPPPP-HHHIIIIIIHHHHHHHHHHHGGGSS---HHHHHHS-------TT---EEEEE--GGGTS--TT-HHHHHHHHHHHHHHHHHHHHGGGGT-EEEEEEE-PBTTSSSS-HHHHHHHHGGG-PPBPHHHHHHHHHHHHH-TT--S-EEEE---B---SSGGGTTT---B--EEE-STHHHHT--HHHHHHHHHHHHHHHHHHHH-----HHHHHH---/------TTTTT--PPP-TTS---GGGGTT-EEEEET-SSHHHHHHHHHHHHTT-EEEEEES-HHHHHHHHHHHHHH-TTS-EEEEE--TTSHHHHHHHHHHHHHHSTTSS-SEEEE------HHHHHHHHS--EETTEEEEEPPPP-HHHIIIIIIHHHHHHHHHHHGGGSS---HHHHHHS-------TT---EEEEE--GGGTS--TT-HHHHHHHHHHHHHHHHHHHHGGGGT-EEEEEEE-PBTTSSSS-HHHHHHHHTTS-PPBPHHHHHHHHHHHHH-TT--S-EEEE---B---SSGGGTTT---B--EEE-STHHHHT--HHHHHHHHHHHHHHHHHHHH-----HHHHHH---

pLDDT: mean 82.96, std 19.68, range [30.58, 98.94]

Radius of gyration: 25.95 Å; Cα contacts (8 Å, |Δi|>4): 1525; chains: 2; bounding box: 67×75×64 Å